Protein AF-A0A936WJZ9-F1 (afdb_monomer)

Secondary structure (DSSP, 8-state):
--SSSSSS-S-------PPPP-----HHHHHTTT--TTT--SGGGGTS-GGGGGGBSS-EEEEEEEEEEEEHHHHHHHHHHHHTHHHHHTGGGS-HHHHHHHHHHHHHHTTT---EEEEEEEEEEEE----GGGEEEEEEEEEEEEEEEEEPPPSSS-EEEEEEEEEEEEEEEEEEEE--BTTBSSEEEEEEEEEEEEEEEEEEEEEEGGGGGG--PPPPEEEEEEEEEEEEEEEEETTEEEEEEEESTT-EEEEEPPBPPBTTBPPBPPEEEEEPPEEEEEEEE--SEESSGGGPEE-TT-EEEEEEE--TT-SSS-SEETTEE-TTGGGGEEEEEEEEETTEEEEEEEETTEEEEEEEEE-SSEEEEEEEEEEE-SSSTTSSEEEEEEEEEEEEE-S--BHHHHHHHHHHSPPPPP--PPPPPPPPPPPPPP---

Radius of gyration: 28.54 Å; Cα contacts (8 Å, |Δi|>4): 1089; chains: 1; bounding box: 65×58×143 Å

Mean predicted aligned error: 10.42 Å

Structure (mmCIF, N/CA/C/O backbone):
data_AF-A0A936WJZ9-F1
#
_entry.id   AF-A0A936WJZ9-F1
#
loop_
_atom_site.group_PDB
_atom_site.id
_atom_site.type_symbol
_atom_site.label_atom_id
_atom_site.label_alt_id
_atom_site.label_comp_id
_atom_site.label_asym_id
_atom_site.label_entity_id
_atom_site.label_seq_id
_atom_site.pdbx_PDB_ins_code
_atom_site.Cartn_x
_atom_site.Cartn_y
_atom_site.Cartn_z
_atom_site.occupancy
_atom_site.B_iso_or_equiv
_atom_site.auth_seq_id
_atom_site.auth_comp_id
_atom_site.auth_asym_id
_atom_site.auth_atom_id
_atom_site.pdbx_PDB_model_num
ATOM 1 N N . MET A 1 1 ? 18.593 11.545 52.748 1.00 40.09 1 MET A N 1
ATOM 2 C CA . MET A 1 1 ? 17.337 12.299 52.512 1.00 40.09 1 MET A CA 1
ATOM 3 C C . MET A 1 1 ? 17.714 13.684 51.994 1.00 40.09 1 MET A C 1
ATOM 5 O O . MET A 1 1 ? 18.572 14.293 52.611 1.00 40.09 1 MET A O 1
ATOM 9 N N . LYS A 1 2 ? 17.143 14.137 50.864 1.00 30.02 2 LYS A N 1
ATOM 10 C CA . LYS A 1 2 ? 17.643 15.189 49.934 1.00 30.02 2 LYS A CA 1
ATOM 11 C C . LYS A 1 2 ? 18.713 14.723 48.931 1.00 30.02 2 LYS A C 1
ATOM 13 O O . LYS A 1 2 ? 19.857 15.145 49.011 1.00 30.02 2 LYS A O 1
ATOM 18 N N . ARG A 1 3 ? 18.322 13.835 48.005 1.00 25.72 3 ARG A N 1
ATOM 19 C CA . ARG A 1 3 ? 18.919 13.625 46.656 1.00 25.72 3 ARG A CA 1
ATOM 20 C C . ARG A 1 3 ? 18.118 12.592 45.831 1.00 25.72 3 ARG A C 1
ATOM 22 O O . ARG A 1 3 ? 18.671 11.834 45.053 1.00 25.72 3 ARG A O 1
ATOM 29 N N . LEU A 1 4 ? 16.800 12.562 46.030 1.00 26.42 4 LEU A N 1
ATOM 30 C CA . LEU A 1 4 ? 15.869 11.675 45.329 1.00 26.42 4 LEU A CA 1
ATOM 31 C C . LEU A 1 4 ? 14.585 12.470 45.041 1.00 26.42 4 LEU A C 1
ATOM 33 O O . LEU A 1 4 ? 13.558 12.228 45.656 1.00 26.42 4 LEU A O 1
ATOM 37 N N . LEU A 1 5 ? 14.691 13.538 44.241 1.00 25.23 5 LEU A N 1
ATOM 38 C CA . LEU A 1 5 ? 13.525 14.328 43.809 1.00 25.23 5 LEU A CA 1
ATOM 39 C C . LEU A 1 5 ? 13.755 15.128 42.505 1.00 25.23 5 LEU A C 1
ATOM 41 O O . LEU A 1 5 ? 13.066 16.107 42.259 1.00 25.23 5 LEU A O 1
ATOM 45 N N . ILE A 1 6 ? 14.724 14.736 41.666 1.00 25.36 6 ILE A N 1
ATOM 46 C CA . ILE A 1 6 ? 14.979 15.360 40.344 1.00 25.36 6 ILE A CA 1
ATOM 47 C C . ILE A 1 6 ? 15.099 14.263 39.269 1.00 25.36 6 ILE A C 1
ATOM 49 O O . ILE A 1 6 ? 16.001 14.254 38.446 1.00 25.36 6 ILE A O 1
ATOM 53 N N . LEU A 1 7 ? 14.210 13.269 39.323 1.00 25.91 7 LEU A N 1
ATOM 54 C CA . LEU A 1 7 ? 14.101 12.209 38.306 1.00 25.91 7 LEU A CA 1
ATOM 55 C C . LEU A 1 7 ? 12.638 11.869 37.966 1.00 25.91 7 LEU A C 1
ATOM 57 O O . LEU A 1 7 ? 12.373 10.891 37.286 1.00 25.91 7 LEU A O 1
ATOM 61 N N . LEU A 1 8 ? 11.694 12.700 38.420 1.00 27.33 8 LEU A N 1
ATOM 62 C CA . LEU A 1 8 ? 10.249 12.534 38.206 1.00 27.33 8 LEU A CA 1
ATOM 63 C C . LEU A 1 8 ? 9.606 13.718 37.464 1.00 27.33 8 LEU A C 1
ATOM 65 O O . LEU A 1 8 ? 8.393 13.786 37.349 1.00 27.33 8 LEU A O 1
ATOM 69 N N . LEU A 1 9 ? 10.421 14.638 36.941 1.00 27.19 9 LEU A N 1
ATOM 70 C CA . LEU A 1 9 ? 9.976 15.788 36.147 1.00 27.19 9 LEU A CA 1
ATOM 71 C C . LEU A 1 9 ? 10.957 16.094 34.997 1.00 27.19 9 LEU A C 1
ATOM 73 O O . LEU A 1 9 ? 11.211 17.246 34.659 1.00 27.19 9 LEU A O 1
ATOM 77 N N . ALA A 1 10 ? 11.537 15.055 34.389 1.00 25.33 10 ALA A N 1
ATOM 78 C CA . ALA A 1 10 ? 11.984 15.176 33.007 1.00 25.33 10 ALA A CA 1
ATOM 79 C C . ALA A 1 10 ? 10.719 15.020 32.173 1.00 25.33 10 ALA A C 1
ATOM 81 O O . ALA A 1 10 ? 10.156 13.929 32.105 1.00 25.33 10 ALA A O 1
ATOM 82 N N . GLY A 1 11 ? 10.214 16.150 31.678 1.00 26.28 11 GLY A N 1
ATOM 83 C CA . GLY A 1 11 ? 9.013 16.193 30.870 1.00 26.28 11 GLY A CA 1
ATOM 84 C C . GLY A 1 11 ? 9.043 15.097 29.817 1.00 26.28 11 GLY A C 1
ATOM 85 O O . GLY A 1 11 ? 10.073 14.856 29.182 1.00 26.28 11 GLY A O 1
ATOM 86 N N . ALA A 1 12 ? 7.887 14.468 29.628 1.00 27.61 12 ALA A N 1
ATOM 87 C CA . ALA A 1 12 ? 7.512 13.982 28.321 1.00 27.61 12 ALA A CA 1
ATOM 88 C C . ALA A 1 12 ? 7.597 15.187 27.373 1.00 27.61 12 ALA A C 1
ATOM 90 O O . ALA A 1 12 ? 6.631 15.911 27.153 1.00 27.61 12 ALA A O 1
ATOM 91 N N . LEU A 1 13 ? 8.804 15.457 26.869 1.00 23.20 13 LEU A N 1
ATOM 92 C CA . LEU A 1 13 ? 8.942 15.991 25.534 1.00 23.20 13 LEU A CA 1
ATOM 93 C C . LEU A 1 13 ? 8.109 15.029 24.693 1.00 23.20 13 LEU A C 1
ATOM 95 O O . LEU A 1 13 ? 8.399 13.828 24.747 1.00 23.20 13 LEU A O 1
ATOM 99 N N . PRO A 1 14 ? 7.059 15.485 23.991 1.00 27.56 14 PRO A N 1
ATOM 100 C CA . PRO A 1 14 ? 6.533 14.668 22.923 1.00 27.56 14 PRO A CA 1
ATOM 101 C C . PRO A 1 14 ? 7.751 14.388 22.048 1.00 27.56 14 PRO A C 1
ATOM 103 O O . PRO A 1 14 ? 8.329 15.305 21.457 1.00 27.56 14 PRO A O 1
ATOM 106 N N . ALA A 1 15 ? 8.222 13.137 22.054 1.00 25.94 15 ALA A N 1
ATOM 107 C CA . ALA A 1 15 ? 8.995 12.647 20.936 1.00 25.94 15 ALA A CA 1
ATOM 108 C C . ALA A 1 15 ? 8.177 13.093 19.731 1.00 25.94 15 ALA A C 1
ATOM 110 O O . ALA A 1 15 ? 6.977 12.822 19.705 1.00 25.94 15 ALA A O 1
ATOM 111 N N . MET A 1 16 ? 8.771 13.915 18.864 1.00 28.91 16 MET A N 1
ATOM 112 C CA . MET A 1 16 ? 8.148 14.366 17.627 1.00 28.91 16 MET A CA 1
ATOM 113 C C . MET A 1 16 ? 7.691 13.098 16.916 1.00 28.91 16 MET A C 1
ATOM 115 O O . MET A 1 16 ? 8.506 12.409 16.306 1.00 28.91 16 MET A O 1
ATOM 119 N N . ALA A 1 17 ? 6.433 12.716 17.132 1.00 43.88 17 ALA A N 1
ATOM 120 C CA . ALA A 1 17 ? 5.886 11.484 16.622 1.00 43.88 17 ALA A CA 1
ATOM 121 C C . ALA A 1 17 ? 5.838 11.713 15.122 1.00 43.88 17 ALA A C 1
ATOM 123 O O . ALA A 1 17 ? 5.118 12.589 14.646 1.00 43.88 17 ALA A O 1
ATOM 124 N N . ALA A 1 18 ? 6.727 11.038 14.395 1.00 56.91 18 ALA A N 1
ATOM 125 C CA . ALA A 1 18 ? 6.763 11.159 12.954 1.00 56.91 18 ALA A CA 1
ATOM 126 C C . ALA A 1 18 ? 5.384 10.774 12.424 1.00 56.91 18 ALA A C 1
ATOM 128 O O . ALA A 1 18 ? 4.835 9.736 12.804 1.00 56.91 18 ALA A O 1
ATOM 129 N N . GLU A 1 19 ? 4.838 11.623 11.565 1.00 71.06 19 GLU A N 1
ATOM 130 C CA . GLU A 1 19 ? 3.477 11.449 11.093 1.00 71.06 19 GLU A CA 1
ATOM 131 C C . GLU A 1 19 ? 3.350 10.154 10.287 1.00 71.06 19 GLU A C 1
ATOM 133 O O . GLU A 1 19 ? 4.267 9.780 9.538 1.00 71.06 19 GLU A O 1
ATOM 138 N N . ILE A 1 20 ? 2.208 9.468 10.424 1.00 75.12 20 ILE A N 1
ATOM 139 C CA . ILE A 1 20 ? 1.964 8.199 9.726 1.00 75.12 20 ILE A CA 1
ATOM 140 C C . ILE A 1 20 ? 2.111 8.446 8.219 1.00 75.12 20 ILE A C 1
ATOM 142 O O . ILE A 1 20 ? 1.455 9.346 7.681 1.00 75.12 20 ILE A O 1
ATOM 146 N N . PRO A 1 21 ? 2.925 7.659 7.495 1.00 77.12 21 PRO A N 1
ATOM 147 C CA . PRO A 1 21 ? 3.122 7.890 6.076 1.00 77.12 21 PRO A CA 1
ATOM 148 C C . PRO A 1 21 ? 1.802 7.876 5.302 1.00 77.12 21 PRO A C 1
ATOM 150 O O . PRO A 1 21 ? 1.025 6.930 5.409 1.00 77.12 21 PRO A O 1
ATOM 153 N N . ALA A 1 22 ? 1.573 8.895 4.475 1.00 75.00 22 ALA A N 1
ATOM 154 C CA . ALA A 1 22 ? 0.447 8.939 3.545 1.00 75.00 22 ALA A CA 1
ATOM 155 C C . ALA A 1 22 ? 0.702 7.957 2.388 1.00 75.00 22 ALA A C 1
ATOM 157 O O . ALA A 1 22 ? 1.275 8.308 1.352 1.00 75.00 22 ALA A O 1
ATOM 158 N N . SER A 1 23 ? 0.371 6.684 2.606 1.00 82.56 23 SER A N 1
ATOM 159 C CA . SER A 1 23 ? 0.692 5.587 1.695 1.00 82.56 23 SER A CA 1
ATOM 160 C C . SER A 1 23 ? -0.448 4.582 1.622 1.00 82.56 23 SER A C 1
ATOM 162 O O . SER A 1 23 ? -0.800 3.949 2.613 1.00 82.56 23 SER A O 1
ATOM 164 N N . ILE A 1 24 ? -0.975 4.381 0.415 1.00 86.56 24 ILE A N 1
ATOM 165 C CA . ILE A 1 24 ? -1.987 3.358 0.159 1.00 86.56 24 ILE A CA 1
ATOM 166 C C . ILE A 1 24 ? -1.271 2.084 -0.277 1.00 86.56 24 ILE A C 1
ATOM 168 O O . ILE A 1 24 ? -0.775 1.972 -1.401 1.00 86.56 24 ILE A O 1
ATOM 172 N N . ARG A 1 25 ? -1.221 1.103 0.626 1.00 90.25 25 ARG A N 1
ATOM 173 C CA . ARG A 1 25 ?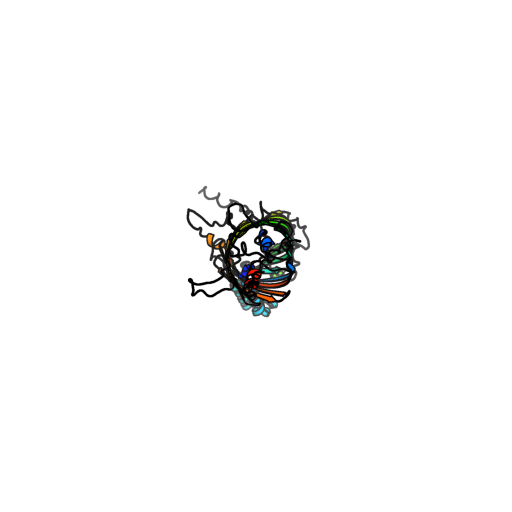 -0.643 -0.218 0.347 1.00 90.25 25 ARG A CA 1
ATOM 174 C C . ARG A 1 25 ? -1.595 -1.012 -0.550 1.00 90.25 25 ARG A C 1
ATOM 176 O O . ARG A 1 25 ? -2.732 -1.315 -0.175 1.00 90.25 25 ARG A O 1
ATOM 183 N N . GLY A 1 26 ? -1.156 -1.341 -1.762 1.00 91.75 26 GLY A N 1
ATOM 184 C CA . GLY A 1 26 ? -1.955 -2.139 -2.690 1.00 91.75 26 GLY A CA 1
ATOM 185 C C . GLY A 1 26 ? -2.078 -3.593 -2.245 1.00 91.75 26 GLY A C 1
ATOM 186 O O . GLY A 1 26 ? -1.135 -4.180 -1.720 1.00 91.75 26 GLY A O 1
ATOM 187 N N . THR A 1 27 ? -3.221 -4.220 -2.524 1.00 95.38 27 THR A N 1
ATOM 188 C CA . THR A 1 27 ? -3.496 -5.618 -2.142 1.00 95.38 27 THR A CA 1
ATOM 189 C C . THR A 1 27 ? -2.476 -6.595 -2.731 1.00 95.38 27 THR A C 1
ATOM 191 O O . THR A 1 27 ? -2.044 -7.532 -2.065 1.00 95.38 27 THR A O 1
ATOM 194 N N . ARG A 1 28 ? -2.006 -6.335 -3.958 1.00 95.38 28 ARG A N 1
ATOM 195 C CA . ARG A 1 28 ? -0.907 -7.086 -4.580 1.00 95.38 28 ARG A CA 1
ATOM 196 C C . ARG A 1 28 ? 0.383 -7.034 -3.759 1.00 95.38 28 ARG A C 1
ATOM 198 O O . ARG A 1 28 ? 1.018 -8.072 -3.602 1.00 95.38 28 ARG A O 1
ATOM 205 N N . ALA A 1 29 ? 0.752 -5.854 -3.259 1.00 95.81 29 ALA A N 1
ATOM 206 C CA . ALA A 1 29 ? 1.955 -5.662 -2.457 1.00 95.81 29 ALA A CA 1
ATOM 207 C C . ALA A 1 29 ? 1.864 -6.451 -1.151 1.00 95.81 29 ALA A C 1
ATOM 209 O O . ALA A 1 29 ? 2.749 -7.249 -0.850 1.00 95.81 29 ALA A O 1
ATOM 210 N N . LEU A 1 30 ? 0.739 -6.318 -0.445 1.00 96.44 30 LEU A N 1
ATOM 211 C CA . LEU A 1 30 ? 0.489 -7.022 0.815 1.00 96.44 30 LEU A CA 1
ATOM 212 C C . LEU A 1 30 ? 0.533 -8.545 0.652 1.00 96.44 30 LEU A C 1
ATOM 214 O O . LEU A 1 30 ? 1.113 -9.232 1.485 1.00 96.44 30 LEU A O 1
ATOM 218 N N . GLY A 1 31 ? -0.008 -9.080 -0.448 1.00 96.69 31 GLY A N 1
ATOM 219 C CA . GLY A 1 31 ? 0.078 -10.513 -0.751 1.00 96.69 31 GLY A CA 1
ATOM 220 C C . GLY A 1 31 ? 1.497 -11.011 -1.074 1.00 96.69 31 GLY A C 1
ATOM 221 O O . GLY A 1 31 ? 1.729 -12.218 -1.059 1.00 96.69 31 GLY A O 1
ATOM 222 N N . MET A 1 32 ? 2.434 -10.105 -1.376 1.00 96.25 32 MET A N 1
ATOM 223 C CA . MET A 1 32 ? 3.855 -10.374 -1.639 1.00 96.25 32 MET A CA 1
ATOM 224 C C . MET A 1 32 ? 4.759 -9.946 -0.471 1.00 96.25 32 MET A C 1
ATOM 226 O O . MET A 1 32 ? 5.908 -9.569 -0.692 1.00 96.25 32 MET A O 1
ATOM 230 N N . GLY A 1 33 ? 4.257 -9.938 0.763 1.00 95.19 33 GLY A N 1
ATOM 231 C CA . GLY A 1 33 ? 5.059 -9.550 1.926 1.00 95.19 33 GLY A CA 1
ATOM 232 C C . GLY A 1 33 ? 5.487 -8.084 1.930 1.00 95.19 33 GLY A C 1
ATOM 233 O O . GLY A 1 33 ? 6.432 -7.732 2.624 1.00 95.19 33 GLY A O 1
ATOM 234 N N . ASP A 1 34 ? 4.813 -7.239 1.147 1.00 95.31 34 ASP A N 1
ATOM 235 C CA . ASP A 1 34 ? 5.148 -5.834 0.910 1.00 95.31 34 ASP A CA 1
ATOM 236 C C . ASP A 1 34 ? 6.465 -5.586 0.144 1.00 95.31 34 ASP A C 1
ATOM 238 O O . ASP A 1 34 ? 6.947 -4.454 0.080 1.00 95.31 34 ASP A O 1
ATOM 242 N N . ALA A 1 35 ? 7.022 -6.632 -0.484 1.00 96.56 35 ALA A N 1
ATOM 243 C CA . ALA A 1 35 ? 8.254 -6.585 -1.274 1.00 96.56 35 ALA A CA 1
ATOM 244 C C . ALA A 1 35 ? 7.985 -6.151 -2.727 1.00 96.56 35 ALA A C 1
ATOM 246 O O . ALA A 1 35 ? 7.937 -6.974 -3.649 1.00 96.56 35 ALA A O 1
ATOM 247 N N . LEU A 1 36 ? 7.753 -4.853 -2.936 1.00 96.00 36 LEU A N 1
ATOM 248 C CA . LEU A 1 36 ? 7.368 -4.303 -4.240 1.00 96.00 36 LEU A CA 1
ATOM 249 C C . LEU A 1 36 ? 8.320 -3.233 -4.799 1.00 96.00 36 LEU A C 1
ATOM 251 O O . LEU A 1 36 ? 8.128 -2.795 -5.933 1.00 96.00 36 LEU A O 1
ATOM 255 N N . THR A 1 37 ? 9.368 -2.840 -4.078 1.00 96.69 37 THR A N 1
ATOM 256 C CA . THR A 1 37 ? 10.293 -1.751 -4.454 1.00 96.69 37 THR A CA 1
ATOM 257 C C . THR A 1 37 ? 10.937 -1.990 -5.823 1.00 96.69 37 THR A C 1
ATOM 259 O O . THR A 1 37 ? 11.047 -1.063 -6.625 1.00 96.69 37 THR A O 1
ATOM 262 N N . ALA A 1 38 ? 11.312 -3.233 -6.141 1.00 97.06 38 ALA A N 1
ATOM 263 C CA . ALA A 1 38 ? 11.872 -3.612 -7.448 1.00 97.06 38 ALA A CA 1
ATOM 264 C C . ALA A 1 38 ? 10.851 -4.205 -8.443 1.00 97.06 38 ALA A C 1
ATOM 266 O O . ALA A 1 38 ? 11.213 -4.540 -9.576 1.00 97.06 38 ALA A O 1
ATOM 267 N N . VAL A 1 39 ? 9.587 -4.351 -8.031 1.00 95.62 39 VAL A N 1
ATOM 268 C CA . VAL A 1 39 ? 8.522 -5.011 -8.811 1.00 95.62 39 VAL A CA 1
ATOM 269 C C . VAL A 1 39 ? 7.479 -4.023 -9.326 1.00 95.62 39 VAL A C 1
ATOM 271 O O . VAL A 1 39 ? 6.909 -4.271 -10.383 1.00 95.62 39 VAL A O 1
ATOM 274 N N . ALA A 1 40 ? 7.234 -2.920 -8.612 1.00 93.88 40 ALA A N 1
ATOM 275 C CA . ALA A 1 40 ? 6.141 -1.989 -8.875 1.00 93.88 40 ALA A CA 1
ATOM 276 C C . ALA A 1 40 ? 6.048 -1.600 -10.363 1.00 93.88 40 ALA A C 1
ATOM 278 O O . ALA A 1 40 ? 6.951 -0.978 -10.919 1.00 93.88 40 ALA A O 1
ATOM 279 N N . ASP A 1 41 ? 4.949 -1.988 -11.008 1.00 93.06 41 ASP A N 1
ATOM 280 C CA . ASP A 1 41 ? 4.689 -1.794 -12.444 1.00 93.06 41 ASP A CA 1
ATOM 281 C C . ASP A 1 41 ? 3.210 -1.424 -12.732 1.00 93.06 41 ASP A C 1
ATOM 283 O O . ASP A 1 41 ? 2.759 -1.373 -13.885 1.00 93.06 41 ASP A O 1
ATOM 287 N N . ASP A 1 42 ? 2.451 -1.135 -11.674 1.00 93.19 42 ASP A N 1
ATOM 288 C CA . ASP A 1 42 ? 1.043 -0.733 -11.646 1.00 93.19 42 ASP A CA 1
ATOM 289 C C . ASP A 1 42 ? 0.862 0.520 -10.765 1.00 93.19 42 ASP A C 1
ATOM 291 O O . ASP A 1 42 ? 1.830 1.212 -10.477 1.00 93.19 42 ASP A O 1
ATOM 295 N N . GLN A 1 43 ? -0.358 0.851 -10.328 1.00 93.50 43 GLN A N 1
ATOM 296 C CA . GLN A 1 43 ? -0.612 2.048 -9.508 1.00 93.50 43 GLN A CA 1
ATOM 297 C C . GLN A 1 43 ? 0.227 2.124 -8.216 1.00 93.50 43 GLN A C 1
ATOM 299 O O . GLN A 1 43 ? 0.402 3.207 -7.665 1.00 93.50 43 GLN A O 1
ATOM 304 N N . ASN A 1 44 ? 0.795 1.009 -7.743 1.00 95.25 44 ASN A N 1
ATOM 305 C CA . ASN A 1 44 ? 1.672 1.008 -6.575 1.00 95.25 44 ASN A CA 1
ATOM 306 C C . ASN A 1 44 ? 2.980 1.784 -6.808 1.00 95.25 44 ASN A C 1
ATOM 308 O O . ASN A 1 44 ? 3.668 2.110 -5.843 1.00 95.25 44 ASN A O 1
ATOM 312 N N . ILE A 1 45 ? 3.330 2.143 -8.050 1.00 96.31 45 ILE A N 1
ATOM 313 C CA . ILE A 1 45 ? 4.519 2.965 -8.325 1.00 96.31 45 ILE A CA 1
ATOM 314 C C . ILE A 1 45 ? 4.539 4.283 -7.533 1.00 96.31 45 ILE A C 1
ATOM 316 O O . ILE A 1 45 ? 5.614 4.725 -7.143 1.00 96.31 45 ILE A O 1
ATOM 320 N N . PHE A 1 46 ? 3.375 4.879 -7.247 1.00 96.69 46 PHE A N 1
ATOM 321 C CA . PHE A 1 46 ? 3.276 6.166 -6.552 1.00 96.69 46 PHE A CA 1
ATOM 322 C C . PHE A 1 46 ? 3.625 6.052 -5.064 1.00 96.69 46 PHE A C 1
ATOM 324 O O . PHE A 1 46 ? 3.919 7.058 -4.428 1.00 96.69 46 PHE A O 1
ATOM 331 N N . PHE A 1 47 ? 3.593 4.836 -4.511 1.00 95.56 47 PHE A N 1
ATOM 332 C CA . PHE A 1 47 ? 3.784 4.577 -3.083 1.00 95.56 47 PHE A CA 1
ATOM 333 C C . PHE A 1 47 ? 4.987 3.676 -2.777 1.00 95.56 47 PHE A C 1
ATOM 335 O O . PHE A 1 47 ? 5.425 3.638 -1.628 1.00 95.56 47 PHE A O 1
ATOM 342 N N . TYR A 1 48 ? 5.521 2.967 -3.778 1.00 96.25 48 TYR A N 1
ATOM 343 C CA . TYR A 1 48 ? 6.657 2.053 -3.616 1.00 96.25 48 TYR A CA 1
ATOM 344 C C . TYR A 1 48 ? 7.884 2.490 -4.402 1.00 96.25 48 TYR A C 1
ATOM 346 O O . TYR A 1 48 ? 8.958 2.550 -3.821 1.00 96.25 48 TYR A O 1
ATOM 354 N N . ASN A 1 49 ? 7.754 2.760 -5.707 1.00 97.56 49 ASN A N 1
ATOM 355 C CA . ASN A 1 49 ? 8.886 3.167 -6.539 1.00 97.56 49 ASN A CA 1
ATOM 356 C C . ASN A 1 49 ? 8.444 3.966 -7.785 1.00 97.56 49 ASN A C 1
ATOM 358 O O . ASN A 1 49 ? 7.986 3.362 -8.763 1.00 97.56 49 ASN A O 1
ATOM 362 N N . PRO A 1 50 ? 8.674 5.292 -7.807 1.00 97.62 50 PRO A N 1
ATOM 363 C CA . PRO A 1 50 ? 8.414 6.173 -8.953 1.00 97.62 50 PRO A CA 1
ATOM 364 C C . PRO A 1 50 ? 9.013 5.685 -10.288 1.00 97.62 50 PRO A C 1
ATOM 366 O O . PRO A 1 50 ? 8.392 5.790 -11.356 1.00 97.62 50 PRO A O 1
ATOM 369 N N . ALA A 1 51 ? 10.211 5.085 -10.246 1.00 97.62 51 ALA A N 1
ATOM 370 C CA . ALA A 1 51 ? 10.890 4.560 -11.432 1.00 97.62 51 ALA A CA 1
ATOM 371 C C . ALA A 1 51 ? 10.213 3.308 -12.006 1.00 97.62 51 ALA A C 1
ATOM 373 O O . ALA A 1 51 ? 10.448 2.971 -13.163 1.00 97.62 51 ALA A O 1
ATOM 374 N N . GLY A 1 52 ? 9.326 2.649 -11.257 1.00 95.81 52 GLY A N 1
ATOM 375 C CA . GLY A 1 52 ? 8.617 1.445 -11.691 1.00 95.81 52 GLY A CA 1
ATOM 376 C C . GLY A 1 52 ? 7.819 1.599 -12.990 1.00 95.81 52 GLY A C 1
ATOM 377 O O . GLY A 1 52 ? 7.660 0.637 -13.741 1.00 95.81 52 GLY A O 1
ATOM 378 N N . THR A 1 53 ? 7.411 2.824 -13.334 1.00 94.88 53 THR A N 1
ATOM 379 C CA . THR A 1 53 ? 6.705 3.121 -14.597 1.00 94.88 53 THR A CA 1
ATOM 380 C C . THR A 1 53 ? 7.492 2.704 -15.835 1.00 94.88 53 THR A C 1
ATOM 382 O O . THR A 1 53 ? 6.881 2.313 -16.829 1.00 94.88 53 THR A O 1
ATOM 385 N N . VAL A 1 54 ? 8.832 2.735 -15.793 1.00 94.81 54 VAL A N 1
ATOM 386 C CA . VAL A 1 54 ? 9.659 2.386 -16.963 1.00 94.81 54 VAL A CA 1
ATOM 387 C C . VAL A 1 54 ? 9.569 0.911 -17.353 1.00 94.81 54 VAL A C 1
ATOM 389 O O . VAL A 1 54 ? 9.995 0.535 -18.442 1.00 94.81 54 VAL A O 1
ATOM 392 N N . GLN A 1 55 ? 9.028 0.072 -16.466 1.00 93.25 55 GLN A N 1
ATOM 393 C CA . GLN A 1 55 ? 8.798 -1.353 -16.709 1.00 93.25 55 GLN A CA 1
ATOM 394 C C . GLN A 1 55 ? 7.541 -1.612 -17.553 1.00 93.25 55 GLN A C 1
ATOM 396 O O . GLN A 1 55 ? 7.240 -2.758 -17.914 1.00 93.25 55 GLN A O 1
ATOM 401 N N . ARG A 1 56 ? 6.760 -0.563 -17.834 1.00 91.88 56 ARG A N 1
ATOM 402 C CA . ARG A 1 56 ? 5.544 -0.644 -18.638 1.00 91.88 56 ARG A CA 1
ATOM 403 C C . ARG A 1 56 ? 5.866 -0.505 -20.116 1.00 91.88 56 ARG A C 1
ATOM 405 O O . ARG A 1 56 ? 6.568 0.412 -20.525 1.00 91.88 56 ARG A O 1
ATOM 412 N N . THR A 1 57 ? 5.271 -1.364 -20.935 1.00 91.69 57 THR A N 1
ATOM 413 C CA . THR A 1 57 ? 5.432 -1.314 -22.397 1.00 91.69 57 THR A CA 1
ATOM 414 C C . THR A 1 57 ? 4.273 -0.596 -23.087 1.00 91.69 57 THR A C 1
ATOM 416 O O . THR A 1 57 ? 4.367 -0.231 -24.254 1.00 91.69 57 THR A O 1
ATOM 419 N N . GLY A 1 58 ? 3.196 -0.309 -22.351 1.00 91.94 58 GLY A N 1
ATOM 420 C CA . GLY A 1 58 ? 2.102 0.549 -22.797 1.00 91.94 58 GLY A CA 1
ATOM 421 C C . GLY A 1 58 ? 1.300 1.127 -21.637 1.00 91.94 58 GLY A C 1
ATOM 422 O O . GLY A 1 58 ? 1.589 0.877 -20.459 1.00 91.94 58 GLY A O 1
ATOM 423 N N . SER A 1 59 ? 0.280 1.911 -21.977 1.00 93.94 59 SER A N 1
ATOM 424 C CA . SER A 1 59 ? -0.502 2.647 -20.987 1.00 93.94 59 SER A CA 1
ATOM 425 C C . SER A 1 59 ? -1.343 1.736 -20.087 1.00 93.94 59 SER A C 1
ATOM 427 O O . SER A 1 59 ? -1.743 0.641 -20.493 1.00 93.94 59 SER A O 1
ATOM 429 N N . LEU A 1 60 ? -1.601 2.197 -18.864 1.00 94.50 60 LEU A N 1
ATOM 430 C CA . LEU A 1 60 ? -2.576 1.644 -17.926 1.00 94.50 60 LEU A CA 1
ATOM 431 C C . LEU A 1 60 ? -3.379 2.789 -17.331 1.00 94.50 60 LEU A C 1
ATOM 433 O O . LEU A 1 60 ? -2.818 3.665 -16.687 1.00 94.50 60 LEU A O 1
ATOM 437 N N . MET A 1 61 ? -4.685 2.752 -17.521 1.00 95.12 61 MET A N 1
ATOM 438 C CA . MET A 1 61 ? -5.642 3.617 -16.859 1.00 95.12 61 MET A CA 1
ATOM 439 C C . MET A 1 61 ? -6.425 2.778 -15.862 1.00 95.12 61 MET A C 1
ATOM 441 O O . MET A 1 61 ? -7.120 1.855 -16.272 1.00 95.12 61 MET A O 1
ATOM 445 N N . THR A 1 62 ? -6.341 3.093 -14.580 1.00 95.19 62 THR A N 1
ATOM 446 C CA . THR A 1 62 ? -7.264 2.587 -13.565 1.00 95.19 62 THR A CA 1
ATOM 447 C C . THR A 1 62 ? -8.361 3.624 -13.379 1.00 95.19 62 THR A C 1
ATOM 449 O O . THR A 1 62 ? -8.080 4.754 -12.988 1.00 95.19 62 THR A O 1
ATOM 452 N N . VAL A 1 63 ? -9.604 3.261 -13.693 1.00 95.12 63 VAL A N 1
ATOM 453 C CA . VAL A 1 63 ? -10.759 4.172 -13.590 1.00 95.12 63 VAL A CA 1
ATOM 454 C C . VAL A 1 63 ? -11.450 4.095 -12.235 1.00 95.12 63 VAL A C 1
ATOM 456 O O . VAL A 1 63 ? -12.204 4.996 -11.892 1.00 95.12 63 VAL A O 1
ATOM 459 N N . ALA A 1 64 ? -11.228 3.008 -11.498 1.00 95.19 64 ALA A N 1
ATOM 460 C CA . ALA A 1 64 ? -11.686 2.836 -10.131 1.00 95.19 64 ALA A CA 1
ATOM 461 C C . ALA A 1 64 ? -10.937 1.662 -9.499 1.00 95.19 64 ALA A C 1
ATOM 463 O O . ALA A 1 64 ? -10.977 0.553 -10.027 1.00 95.19 64 ALA A O 1
ATOM 464 N N . ASP A 1 65 ? -10.296 1.892 -8.363 1.00 95.06 65 ASP A N 1
ATOM 465 C CA . ASP A 1 65 ? -9.796 0.846 -7.477 1.00 95.06 65 ASP A CA 1
ATOM 466 C C . ASP A 1 65 ? -10.350 1.081 -6.077 1.00 95.06 65 ASP A C 1
ATOM 468 O O . ASP A 1 65 ? -10.090 2.107 -5.444 1.00 95.06 65 ASP A O 1
ATOM 472 N N . ILE A 1 66 ? -11.184 0.145 -5.644 1.00 95.12 66 ILE A N 1
ATOM 473 C CA . ILE A 1 66 ? -11.879 0.183 -4.365 1.00 95.12 66 ILE A CA 1
ATOM 474 C C . ILE A 1 66 ? -11.346 -0.974 -3.547 1.00 95.12 66 ILE A C 1
ATOM 476 O O . ILE A 1 66 ? -11.255 -2.103 -4.031 1.00 95.12 66 ILE A O 1
ATOM 480 N N . SER A 1 67 ? -11.021 -0.703 -2.295 1.00 95.44 67 SER A N 1
ATOM 481 C CA . SER A 1 67 ? -10.468 -1.700 -1.398 1.00 95.44 67 SER A CA 1
ATOM 482 C C . SER A 1 67 ? -11.027 -1.545 -0.002 1.00 95.44 67 SER A C 1
ATOM 484 O O . SER A 1 67 ? -11.383 -0.444 0.408 1.00 95.44 67 SER A O 1
ATOM 486 N N . ALA A 1 68 ? -11.069 -2.647 0.730 1.00 96.06 68 ALA A N 1
ATOM 487 C CA . ALA A 1 68 ? -11.406 -2.676 2.140 1.00 96.06 68 ALA A CA 1
ATOM 488 C C . ALA A 1 68 ? -10.386 -3.548 2.870 1.00 96.06 68 ALA A C 1
ATOM 490 O O . ALA A 1 68 ? -9.991 -4.601 2.370 1.00 96.06 68 ALA A O 1
ATOM 491 N N . THR A 1 69 ? -9.967 -3.094 4.041 1.00 95.31 69 THR A N 1
ATOM 492 C CA . THR A 1 69 ? -9.090 -3.781 4.977 1.00 95.31 69 THR A CA 1
ATOM 493 C C . THR A 1 69 ? -9.804 -3.880 6.313 1.00 95.31 69 THR A C 1
ATOM 495 O O . THR A 1 69 ? -10.331 -2.885 6.807 1.00 95.31 69 THR A O 1
ATOM 498 N N . VAL A 1 70 ? -9.768 -5.059 6.917 1.00 95.38 70 VAL A N 1
ATOM 499 C CA . VAL A 1 70 ? -10.241 -5.296 8.283 1.00 95.38 70 VAL A CA 1
ATOM 500 C C . VAL A 1 70 ? -9.204 -6.133 9.020 1.00 95.38 70 VAL A C 1
ATOM 502 O O . VAL A 1 70 ? -8.701 -7.120 8.472 1.00 95.38 70 VAL A O 1
ATOM 505 N N . SER A 1 71 ? -8.843 -5.730 10.237 1.00 95.31 71 SER A N 1
ATOM 506 C CA . SER A 1 71 ? -7.974 -6.549 11.081 1.00 95.31 71 SER A CA 1
ATOM 507 C C . SER A 1 71 ? -8.728 -7.739 11.658 1.00 95.31 71 SER A C 1
ATOM 509 O O . SER A 1 71 ? -9.958 -7.739 11.739 1.00 95.31 71 SER A O 1
ATOM 511 N N . LYS A 1 72 ? -7.988 -8.761 12.087 1.00 95.06 72 LYS A N 1
ATOM 512 C CA . LYS A 1 72 ? -8.557 -9.865 12.858 1.00 95.06 72 LYS A CA 1
ATOM 513 C C . LYS A 1 72 ? -9.241 -9.347 14.122 1.00 95.06 72 LYS A C 1
ATOM 515 O O . LYS A 1 72 ? -10.378 -9.717 14.364 1.00 95.06 72 LYS A O 1
ATOM 520 N N . ASP A 1 73 ? -8.596 -8.439 14.845 1.00 92.38 73 ASP A N 1
ATOM 521 C CA . 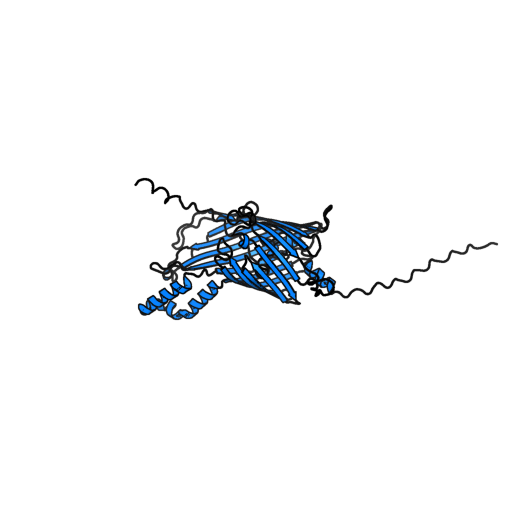ASP A 1 73 ? -9.148 -7.809 16.045 1.00 92.38 73 ASP A CA 1
ATOM 522 C C . ASP A 1 73 ? -10.472 -7.086 15.766 1.00 92.38 73 ASP A C 1
ATOM 524 O O . ASP A 1 73 ? -11.368 -7.088 16.601 1.00 92.38 73 ASP A O 1
ATOM 528 N N . PHE A 1 74 ? -10.636 -6.505 14.571 1.00 91.75 74 PHE A N 1
ATOM 529 C CA . PHE A 1 74 ? -11.905 -5.907 14.155 1.00 91.75 74 PHE A CA 1
ATOM 530 C C . PHE A 1 74 ? -12.993 -6.955 13.922 1.00 91.75 74 PHE A C 1
ATOM 532 O O . PHE A 1 74 ? -14.143 -6.745 14.299 1.00 91.75 74 PHE A O 1
ATOM 539 N N . ILE A 1 75 ? -12.640 -8.094 13.328 1.00 92.88 75 ILE A N 1
ATOM 540 C CA . ILE A 1 75 ? -13.566 -9.220 13.158 1.00 92.88 75 ILE A CA 1
ATOM 541 C C . ILE A 1 75 ? -13.941 -9.811 14.523 1.00 92.88 75 ILE A C 1
ATOM 543 O O . ILE A 1 75 ? -15.115 -10.095 14.752 1.00 92.88 75 ILE A O 1
ATOM 547 N N . ASP A 1 76 ? -12.975 -9.960 15.430 1.00 92.62 76 ASP A N 1
ATOM 548 C CA . ASP A 1 76 ? -13.190 -10.485 16.780 1.00 92.62 76 ASP A CA 1
ATOM 549 C C . ASP A 1 76 ? -14.085 -9.527 17.598 1.00 92.62 76 ASP A C 1
ATOM 551 O O . ASP A 1 76 ? -15.051 -9.977 18.214 1.00 92.62 76 ASP A O 1
ATOM 555 N N . LEU A 1 77 ? -13.868 -8.207 17.499 1.00 89.12 77 LEU A N 1
ATOM 556 C CA . LEU A 1 77 ? -14.765 -7.186 18.060 1.00 89.12 77 LEU A CA 1
ATOM 557 C C . LEU A 1 77 ? -16.184 -7.285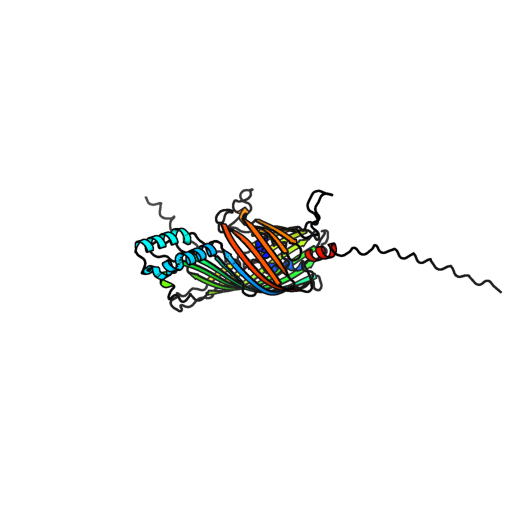 17.478 1.00 89.12 77 LEU A C 1
ATOM 559 O O . LEU A 1 77 ? -17.161 -7.306 18.223 1.00 89.12 77 LEU A O 1
ATOM 563 N N . ALA A 1 78 ? -16.322 -7.341 16.150 1.00 89.88 78 ALA A N 1
ATOM 564 C CA . ALA A 1 78 ? -17.632 -7.414 15.503 1.00 89.88 78 ALA A CA 1
ATOM 565 C C . ALA A 1 78 ? -18.390 -8.697 15.883 1.00 89.88 78 ALA A C 1
ATOM 567 O O . ALA A 1 78 ? -19.601 -8.660 16.095 1.00 89.88 78 ALA A O 1
ATOM 568 N N . THR A 1 79 ? -17.667 -9.813 16.007 1.00 92.50 79 THR A N 1
ATOM 569 C CA . THR A 1 79 ? -18.215 -11.101 16.453 1.00 92.50 79 THR A CA 1
ATOM 570 C C . THR A 1 79 ? -18.692 -11.003 17.897 1.00 92.50 79 THR A C 1
ATOM 572 O O . THR A 1 79 ? -19.825 -11.370 18.184 1.00 92.50 79 THR A O 1
ATOM 575 N N . PHE A 1 80 ? -17.891 -10.414 18.790 1.00 88.31 80 PHE A N 1
ATOM 576 C CA . PHE A 1 80 ? -18.295 -10.181 20.174 1.00 88.31 80 PHE A CA 1
ATOM 577 C C . PHE A 1 80 ? -19.553 -9.313 20.278 1.00 88.31 80 PHE A C 1
ATOM 579 O O . PHE A 1 80 ? -20.473 -9.656 21.017 1.00 88.31 80 PHE A O 1
ATOM 586 N N . ILE A 1 81 ? -19.619 -8.200 19.542 1.00 86.62 81 ILE A N 1
ATOM 587 C CA . ILE A 1 81 ? -20.800 -7.325 19.558 1.00 86.62 81 ILE A CA 1
ATOM 588 C C . ILE A 1 81 ? -22.037 -8.087 19.072 1.00 86.62 81 ILE A C 1
ATOM 590 O O . ILE A 1 81 ? -23.085 -7.983 19.702 1.00 86.62 81 ILE A O 1
ATOM 594 N N . GLY A 1 82 ? -21.916 -8.869 17.994 1.00 87.75 82 GLY A N 1
ATOM 595 C CA . GLY A 1 82 ? -23.019 -9.681 17.474 1.00 87.75 82 GLY A CA 1
ATOM 596 C C . GLY A 1 82 ? -23.485 -10.760 18.455 1.00 87.75 82 GLY A C 1
ATOM 597 O O . GLY A 1 82 ? -24.680 -10.892 18.703 1.00 87.75 82 GLY A O 1
ATOM 598 N N . ASP A 1 83 ? -22.551 -11.483 19.074 1.00 90.56 83 ASP A N 1
ATOM 599 C CA . ASP A 1 83 ? -22.855 -12.570 20.013 1.00 90.56 83 ASP A CA 1
ATOM 600 C C . ASP A 1 83 ? -23.451 -12.075 21.345 1.00 90.56 83 ASP A C 1
ATOM 602 O O . ASP A 1 83 ? -24.071 -12.852 22.072 1.00 90.56 83 ASP A O 1
ATOM 606 N N . ASN A 1 84 ? -23.259 -10.796 21.687 1.00 84.31 84 ASN A N 1
ATOM 607 C CA . ASN A 1 84 ? -23.735 -10.192 22.937 1.00 84.31 84 ASN A CA 1
ATOM 608 C C . ASN A 1 84 ? -24.718 -9.026 22.701 1.00 84.31 84 ASN A C 1
ATOM 610 O O . ASN A 1 84 ? -24.945 -8.233 23.616 1.00 84.31 84 ASN A O 1
ATOM 614 N N . GLU A 1 85 ? -25.302 -8.906 21.503 1.00 83.56 85 GLU A N 1
ATOM 615 C CA . GLU A 1 85 ? -26.108 -7.749 21.080 1.00 83.56 85 GLU A CA 1
ATOM 616 C C . GLU A 1 85 ? -27.249 -7.426 22.059 1.00 83.56 85 GLU A C 1
ATOM 618 O O . GLU A 1 85 ? -27.405 -6.277 22.478 1.00 83.56 85 GLU A O 1
ATOM 623 N N . ASP A 1 86 ? -28.015 -8.441 22.466 1.00 82.75 86 ASP A N 1
ATOM 624 C CA . ASP A 1 86 ? -29.155 -8.273 23.371 1.00 82.75 86 ASP A CA 1
ATOM 625 C C . ASP A 1 86 ? -28.725 -7.785 24.760 1.00 82.75 86 ASP A C 1
ATOM 627 O O . ASP A 1 86 ? -29.359 -6.893 25.326 1.00 82.75 86 ASP A O 1
ATOM 631 N N . SER A 1 87 ? -27.632 -8.335 25.296 1.00 79.88 87 SER A N 1
ATOM 632 C CA . SER A 1 87 ? -27.086 -7.954 26.604 1.00 79.88 87 SER A CA 1
ATOM 633 C C . SER A 1 87 ? -26.494 -6.546 26.587 1.00 79.88 87 SER A C 1
ATOM 635 O O . SER A 1 87 ? -26.627 -5.815 27.566 1.00 79.88 87 SER A O 1
ATOM 637 N N . LEU A 1 88 ? -25.870 -6.146 25.474 1.00 78.56 88 LEU A N 1
ATOM 638 C CA . LEU A 1 88 ? -25.321 -4.800 25.294 1.00 78.56 88 LEU A CA 1
ATOM 639 C C . LEU A 1 88 ? -26.434 -3.751 25.185 1.00 78.56 88 LEU A C 1
ATOM 641 O O . LEU A 1 88 ? -26.357 -2.711 25.833 1.00 78.56 88 LEU A O 1
ATOM 645 N N . LYS A 1 89 ? -27.495 -4.030 24.416 1.00 77.12 89 LYS A N 1
ATOM 646 C CA . LYS A 1 89 ? -28.633 -3.107 24.246 1.00 77.12 89 LYS A CA 1
ATOM 647 C C . LYS A 1 89 ? -29.470 -2.936 25.508 1.00 77.12 89 LYS A C 1
ATOM 649 O O . LYS A 1 89 ? -30.041 -1.873 25.723 1.00 77.12 89 LYS A O 1
ATOM 654 N N . ASN A 1 90 ? -29.570 -3.984 26.319 1.00 79.62 90 ASN A N 1
ATOM 655 C CA . ASN A 1 90 ? -30.438 -4.019 27.491 1.00 79.62 90 ASN A CA 1
ATOM 656 C C . ASN A 1 90 ? -29.655 -3.928 28.807 1.00 79.62 90 ASN A C 1
ATOM 658 O O . ASN A 1 90 ? -30.177 -4.339 29.845 1.00 79.62 90 ASN A O 1
ATOM 662 N N . PHE A 1 91 ? -28.429 -3.392 28.774 1.00 76.06 91 PHE A N 1
ATOM 663 C CA . PHE A 1 91 ? -27.505 -3.384 29.910 1.00 76.06 91 PHE A CA 1
ATOM 664 C C . PHE A 1 91 ? -28.148 -2.877 31.207 1.00 76.06 91 PHE A C 1
ATOM 666 O O . PHE A 1 91 ? -28.057 -3.538 32.240 1.00 76.06 91 PHE A O 1
ATOM 673 N N . ASP A 1 92 ? -28.892 -1.772 31.142 1.00 77.69 92 ASP A N 1
ATOM 674 C CA . ASP A 1 92 ? -29.548 -1.153 32.304 1.00 77.69 92 ASP A CA 1
ATOM 675 C C . ASP A 1 92 ? -30.689 -1.990 32.902 1.00 77.69 92 ASP A C 1
ATOM 677 O O . ASP A 1 92 ? -31.120 -1.754 34.031 1.00 77.69 92 ASP A O 1
ATOM 681 N N . THR A 1 93 ? -31.192 -2.968 32.150 1.00 83.12 93 THR A N 1
ATOM 682 C CA . THR A 1 93 ? -32.281 -3.860 32.577 1.00 83.12 93 THR A CA 1
ATOM 683 C C . THR A 1 93 ? -31.787 -5.216 33.080 1.00 83.12 93 THR A C 1
ATOM 685 O O . THR A 1 93 ? -32.576 -5.980 33.639 1.00 83.12 93 THR A O 1
ATOM 688 N N . LEU A 1 94 ? -30.495 -5.514 32.901 1.00 81.69 94 LEU A N 1
ATOM 689 C CA . LEU A 1 94 ? -29.862 -6.732 33.400 1.00 81.69 94 LEU A CA 1
ATOM 690 C C . LEU A 1 94 ? -29.770 -6.726 34.930 1.00 81.69 94 LEU A C 1
ATOM 692 O O . LEU A 1 94 ? -29.729 -5.675 35.578 1.00 81.69 94 LEU A O 1
ATOM 696 N N . THR A 1 95 ? -29.693 -7.914 35.529 1.00 89.25 95 THR A N 1
ATOM 697 C CA . THR A 1 95 ? -29.406 -8.009 36.964 1.00 89.25 95 THR A CA 1
ATOM 698 C C . THR A 1 95 ? -27.981 -7.517 37.263 1.00 89.25 95 THR A C 1
ATOM 700 O O . THR A 1 95 ? -27.097 -7.641 36.414 1.00 89.25 95 THR A O 1
ATOM 703 N N . PRO A 1 96 ? -27.689 -7.025 38.484 1.00 84.75 96 PRO A N 1
ATOM 704 C CA . PRO A 1 96 ? -26.339 -6.567 38.833 1.00 84.75 96 PRO A CA 1
ATOM 705 C C . PRO A 1 96 ? -25.238 -7.622 38.630 1.00 84.75 96 PRO A C 1
ATOM 707 O O . PRO A 1 96 ? -24.091 -7.273 38.364 1.00 84.75 96 PRO A O 1
ATOM 710 N N . GLY A 1 97 ? -25.577 -8.913 38.750 1.00 86.50 97 GLY A N 1
ATOM 711 C CA . GLY A 1 97 ? -24.652 -10.015 38.468 1.00 86.50 97 GLY A CA 1
ATOM 712 C C . GLY A 1 97 ? -24.342 -10.147 36.977 1.00 86.50 97 GLY A C 1
ATOM 713 O O . GLY A 1 97 ? -23.178 -10.192 36.599 1.00 86.50 97 GLY A O 1
ATOM 714 N N . GLU A 1 98 ? -25.369 -10.113 36.126 1.00 84.75 98 GLU A N 1
ATOM 715 C CA . GLU A 1 98 ? -25.215 -10.174 34.665 1.00 84.75 98 GLU A CA 1
ATOM 716 C C . GLU A 1 98 ? -24.494 -8.939 34.106 1.00 84.75 98 GLU A C 1
ATOM 718 O O . GLU A 1 98 ? -23.695 -9.057 33.178 1.00 84.75 98 GLU A O 1
ATOM 723 N N . GLN A 1 99 ? -24.721 -7.761 34.698 1.00 78.94 99 GLN A N 1
ATOM 724 C CA . GLN A 1 99 ? -23.966 -6.548 34.374 1.00 78.94 99 GLN A CA 1
ATOM 725 C C . GLN A 1 99 ? -22.478 -6.717 34.696 1.00 78.94 99 GLN A C 1
ATOM 727 O O . GLN A 1 99 ? -21.629 -6.414 33.858 1.00 78.94 99 GLN A O 1
ATOM 732 N N . ALA A 1 100 ? -22.152 -7.232 35.886 1.00 82.44 100 ALA A N 1
ATOM 733 C CA . ALA A 1 100 ? -20.770 -7.491 36.278 1.00 82.44 100 ALA A CA 1
ATOM 734 C C . ALA A 1 100 ? -20.105 -8.541 35.370 1.00 82.44 100 ALA A C 1
ATOM 736 O O . ALA A 1 100 ? -18.956 -8.358 34.964 1.00 82.44 100 ALA A O 1
ATOM 737 N N . ASP A 1 101 ? -20.828 -9.599 35.000 1.00 85.69 101 ASP A N 1
ATOM 738 C CA . ASP A 1 101 ? -20.338 -10.634 34.086 1.00 85.69 101 ASP A CA 1
ATOM 739 C C . ASP A 1 101 ? -20.070 -10.076 32.684 1.00 85.69 101 ASP A C 1
ATOM 741 O O . ASP A 1 101 ? -19.012 -10.346 32.110 1.00 85.69 101 ASP A O 1
ATOM 745 N N . LEU A 1 102 ? -20.968 -9.242 32.147 1.00 81.12 102 LEU A N 1
ATOM 746 C CA . LEU A 1 102 ? -20.768 -8.608 30.844 1.00 81.12 102 LEU A CA 1
ATOM 747 C C . LEU A 1 102 ? -19.580 -7.638 30.861 1.00 81.12 102 LEU A C 1
ATOM 749 O O . LEU A 1 102 ? -18.763 -7.663 29.942 1.00 81.12 102 LEU A O 1
ATOM 753 N N . VAL A 1 103 ? -19.432 -6.830 31.914 1.00 80.38 103 VAL A N 1
ATOM 754 C CA . VAL A 1 103 ? -18.284 -5.919 32.075 1.00 80.38 103 VAL A CA 1
ATOM 755 C C . VAL A 1 103 ? -16.969 -6.695 32.183 1.00 80.38 103 VAL A C 1
ATOM 757 O O . VAL A 1 103 ? -15.977 -6.318 31.551 1.00 80.38 103 VAL A O 1
ATOM 760 N N . ASN A 1 104 ? -16.949 -7.805 32.926 1.00 83.50 104 ASN A N 1
ATOM 761 C CA . ASN A 1 104 ? -15.784 -8.689 33.000 1.00 83.50 104 ASN A CA 1
ATOM 762 C C . ASN A 1 104 ? -15.452 -9.287 31.630 1.00 83.50 104 ASN A C 1
ATOM 764 O O . ASN A 1 104 ? -14.281 -9.340 31.255 1.00 83.50 104 ASN A O 1
ATOM 768 N N . LYS A 1 105 ? -16.472 -9.681 30.861 1.00 83.88 105 LYS A N 1
ATOM 769 C CA . LYS A 1 105 ? -16.306 -10.227 29.512 1.00 83.88 105 LYS A CA 1
ATOM 770 C C . LYS A 1 105 ? -15.749 -9.186 28.537 1.00 83.88 105 LYS A C 1
ATOM 772 O O . LYS A 1 105 ? -14.780 -9.468 27.842 1.00 83.88 105 LYS A O 1
ATOM 777 N N . ILE A 1 106 ? -16.282 -7.961 28.550 1.00 79.69 106 ILE A N 1
ATOM 778 C CA . ILE A 1 106 ? -15.749 -6.827 27.773 1.00 79.69 106 ILE A CA 1
ATOM 779 C C . ILE A 1 106 ? -14.291 -6.563 28.162 1.00 79.69 106 ILE A C 1
ATOM 781 O O . ILE A 1 106 ? -13.430 -6.417 27.300 1.00 79.69 106 ILE A O 1
ATOM 785 N N . THR A 1 107 ? -13.985 -6.547 29.459 1.00 80.88 107 THR A N 1
ATOM 786 C CA . THR A 1 107 ? -12.622 -6.287 29.940 1.00 80.88 107 THR A CA 1
ATOM 787 C C . THR A 1 107 ? -11.645 -7.375 29.497 1.00 80.88 107 THR A C 1
ATOM 789 O O . THR A 1 107 ? -10.539 -7.068 29.059 1.00 80.88 107 THR A O 1
ATOM 792 N N . ALA A 1 108 ? -12.049 -8.642 29.589 1.00 83.94 108 ALA A N 1
ATOM 793 C CA . ALA A 1 108 ? -11.210 -9.780 29.237 1.00 83.94 108 ALA A CA 1
ATOM 794 C C . ALA A 1 108 ? -11.008 -9.925 27.723 1.00 83.94 108 ALA A C 1
ATOM 796 O O . ALA A 1 108 ? -9.911 -10.272 27.288 1.00 83.94 108 ALA A O 1
ATOM 797 N N . GLU A 1 109 ? -12.052 -9.674 26.931 1.00 84.69 109 GLU A N 1
ATOM 798 C CA . GLU A 1 109 ? -12.045 -9.971 25.498 1.00 84.69 109 GLU A CA 1
ATOM 799 C C . GLU A 1 109 ? -11.771 -8.738 24.628 1.00 84.69 109 GLU A C 1
ATOM 801 O O . GLU A 1 109 ? -11.141 -8.892 23.589 1.00 84.69 109 GLU A O 1
ATOM 806 N N . MET A 1 110 ? -12.191 -7.527 25.024 1.00 81.00 110 MET A N 1
ATOM 807 C CA . MET A 1 110 ? -12.178 -6.338 24.149 1.00 81.00 110 MET A CA 1
ATOM 808 C C . MET A 1 110 ? -11.047 -5.345 24.436 1.00 81.00 110 MET A C 1
ATOM 810 O O . MET A 1 110 ? -10.541 -4.725 23.504 1.00 81.00 110 MET A O 1
ATOM 814 N N . VAL A 1 111 ? -10.616 -5.185 25.694 1.00 80.81 111 VAL A N 1
ATOM 815 C CA . VAL A 1 111 ? -9.586 -4.185 26.071 1.00 80.81 111 VAL A CA 1
ATOM 816 C C . VAL A 1 111 ? -8.225 -4.488 25.437 1.00 80.81 111 VAL A C 1
ATOM 818 O O . VAL A 1 111 ? -7.461 -3.577 25.132 1.00 80.81 111 VAL A O 1
ATOM 821 N N . GLY A 1 112 ? -7.913 -5.769 25.226 1.00 82.31 112 GLY A N 1
ATOM 822 C CA . GLY A 1 112 ? -6.666 -6.187 24.584 1.00 82.31 112 GLY A CA 1
ATOM 823 C C . GLY A 1 112 ? -6.666 -6.051 23.061 1.00 82.31 112 GLY A C 1
ATOM 824 O O . GLY A 1 112 ? -5.602 -6.154 22.454 1.00 82.31 112 GLY A O 1
ATOM 825 N N . LEU A 1 113 ? -7.828 -5.842 22.437 1.00 86.25 113 LEU A N 1
ATOM 826 C CA . LEU A 1 113 ? -7.930 -5.765 20.986 1.00 86.25 113 LEU A CA 1
ATOM 827 C C . LEU A 1 113 ? -7.496 -4.386 20.486 1.00 86.25 113 LEU A C 1
ATOM 829 O O . LEU A 1 113 ? -7.826 -3.350 21.071 1.00 86.25 113 LEU A O 1
ATOM 833 N N . LYS A 1 114 ? -6.857 -4.368 19.312 1.00 87.88 114 LYS A N 1
ATOM 834 C CA . LYS A 1 114 ? -6.603 -3.150 18.530 1.00 87.88 114 LYS A CA 1
ATOM 835 C C . LYS A 1 114 ? -7.301 -3.240 17.165 1.00 87.88 114 LYS A C 1
ATOM 837 O O . LYS A 1 114 ? -6.637 -3.385 16.132 1.00 87.88 114 LYS A O 1
ATOM 842 N N . PRO A 1 115 ? -8.646 -3.187 17.120 1.00 90.69 115 PRO A N 1
ATOM 843 C CA . PRO A 1 115 ? -9.412 -3.195 15.881 1.00 90.69 115 PRO A CA 1
ATOM 844 C C . PRO A 1 115 ? -8.970 -2.079 14.941 1.00 90.69 115 PRO A C 1
ATOM 846 O O . PRO A 1 115 ? -9.061 -0.901 15.278 1.00 90.69 115 PRO A O 1
ATOM 849 N N . THR A 1 116 ? -8.549 -2.436 13.729 1.00 91.44 116 THR A N 1
ATOM 850 C CA . THR A 1 116 ? -8.289 -1.456 12.674 1.00 91.44 116 THR A CA 1
ATOM 851 C C . THR A 1 116 ? -9.110 -1.774 11.448 1.00 91.44 116 THR A C 1
ATOM 853 O O . THR A 1 116 ? -9.297 -2.941 11.086 1.00 91.44 116 THR A O 1
ATOM 856 N N . PHE A 1 117 ? -9.484 -0.728 10.736 1.00 91.94 117 PHE A N 1
ATOM 857 C CA . PHE A 1 117 ? -10.154 -0.832 9.456 1.00 91.94 117 PHE A CA 1
ATOM 858 C C . PHE A 1 117 ? -9.531 0.141 8.461 1.00 91.94 117 PHE A C 1
ATOM 860 O O . PHE A 1 117 ? -8.871 1.119 8.819 1.00 91.94 117 PHE A O 1
ATOM 867 N N . GLY A 1 118 ? -9.772 -0.116 7.184 1.00 92.19 118 GLY A N 1
ATOM 868 C CA . GLY A 1 118 ? -9.465 0.828 6.130 1.00 92.19 118 GLY A CA 1
ATOM 869 C C . GLY A 1 118 ? -10.326 0.587 4.908 1.00 92.19 118 GLY A C 1
ATOM 870 O O . GLY A 1 118 ? -10.678 -0.543 4.601 1.00 92.19 118 GLY A O 1
ATOM 871 N N . ALA A 1 119 ? -10.645 1.639 4.178 1.00 93.38 119 ALA A N 1
ATOM 872 C CA . ALA A 1 119 ? -11.321 1.559 2.901 1.00 93.38 119 ALA A CA 1
ATOM 873 C C . ALA A 1 119 ? -10.709 2.586 1.959 1.00 93.38 119 ALA A C 1
ATOM 875 O O . ALA A 1 119 ? -10.508 3.734 2.349 1.00 93.38 119 ALA A O 1
ATOM 876 N N . SER A 1 120 ? -10.408 2.194 0.724 1.00 90.31 120 SER A N 1
ATOM 877 C CA . SER A 1 120 ? -10.153 3.184 -0.315 1.00 90.31 120 SER A CA 1
ATOM 878 C C . SER A 1 120 ? -11.453 3.554 -1.005 1.00 90.31 120 SER A C 1
ATOM 880 O O . SER A 1 120 ? -12.240 2.684 -1.386 1.00 90.31 120 SER A O 1
ATOM 882 N N . LEU A 1 121 ? -11.653 4.852 -1.196 1.00 82.00 121 LEU A N 1
ATOM 883 C CA . LEU A 1 121 ? -12.629 5.349 -2.158 1.00 82.00 121 LEU A CA 1
ATOM 884 C C . LEU A 1 121 ? -12.097 5.065 -3.576 1.00 82.00 121 LEU A C 1
ATOM 886 O O . LEU A 1 121 ? -10.938 4.663 -3.705 1.00 82.00 121 LEU A O 1
ATOM 890 N N . PRO A 1 122 ? -12.912 5.204 -4.642 1.00 85.69 122 PRO A N 1
ATOM 891 C CA . PRO A 1 122 ? -12.487 4.841 -5.989 1.00 85.69 122 PRO A CA 1
ATOM 892 C C . PRO A 1 122 ? -11.209 5.585 -6.387 1.00 85.69 122 PRO A C 1
ATOM 894 O O . PRO A 1 122 ? -11.242 6.765 -6.732 1.00 85.69 122 PRO A O 1
ATOM 897 N N . ASN A 1 123 ? -10.076 4.886 -6.334 1.00 93.62 123 ASN A N 1
ATOM 898 C CA . ASN A 1 123 ? -8.800 5.454 -6.730 1.00 93.62 123 ASN A CA 1
ATOM 899 C C . ASN A 1 123 ? -8.712 5.441 -8.251 1.00 93.62 123 ASN A C 1
ATOM 901 O O . ASN A 1 123 ? -9.039 4.440 -8.899 1.00 93.62 123 ASN A O 1
ATOM 905 N N . VAL A 1 124 ? -8.226 6.537 -8.817 1.00 96.62 124 VAL A N 1
ATOM 906 C CA . VAL A 1 124 ? -8.038 6.679 -10.258 1.00 96.62 124 VAL A CA 1
ATOM 907 C C . VAL A 1 124 ? -6.580 6.955 -10.553 1.00 96.62 124 VAL A C 1
ATOM 909 O O . VAL A 1 124 ? -5.916 7.718 -9.853 1.00 96.62 124 VAL A O 1
ATOM 912 N N . SER A 1 125 ? -6.052 6.332 -11.596 1.00 96.88 125 SER A N 1
ATOM 913 C CA . SER A 1 125 ? -4.693 6.615 -12.035 1.00 96.88 125 SER A CA 1
ATOM 914 C C . SER A 1 125 ? -4.503 6.370 -13.517 1.00 96.88 125 SER A C 1
ATOM 916 O O . SER A 1 125 ? -5.212 5.590 -14.152 1.00 96.88 125 SER A O 1
ATOM 918 N N . TYR A 1 126 ? -3.509 7.042 -14.074 1.00 97.12 126 TYR A N 1
ATOM 919 C CA . TYR A 1 126 ? -3.029 6.816 -15.419 1.00 97.12 126 TYR A CA 1
ATOM 920 C C . TYR A 1 126 ? -1.512 6.695 -15.399 1.00 97.12 126 TYR A C 1
ATOM 922 O O . TYR A 1 126 ? -0.827 7.552 -14.848 1.00 97.12 126 TYR A O 1
ATOM 930 N N . LEU A 1 127 ? -0.999 5.655 -16.044 1.00 96.88 127 LEU A N 1
ATOM 931 C CA . LEU A 1 127 ? 0.412 5.417 -16.302 1.00 96.88 127 LEU A CA 1
ATOM 932 C C . LEU A 1 127 ? 0.612 5.320 -17.810 1.00 96.88 127 LEU A C 1
ATOM 934 O O . LEU A 1 127 ? -0.063 4.540 -18.485 1.00 96.88 127 LEU A O 1
ATOM 938 N N . SER A 1 128 ? 1.554 6.078 -18.350 1.00 95.50 128 SER A N 1
ATOM 939 C CA . SER A 1 128 ? 1.902 6.003 -19.770 1.00 95.50 128 SER A CA 1
ATOM 940 C C . SER A 1 128 ? 2.785 4.791 -20.098 1.00 95.50 128 SER A C 1
ATOM 942 O O . SER A 1 128 ? 3.472 4.221 -19.247 1.00 95.50 128 SER A O 1
ATOM 944 N N . GLY A 1 129 ? 2.758 4.400 -21.373 1.00 92.88 129 GLY A N 1
ATOM 945 C CA . GLY A 1 129 ? 3.826 3.600 -21.969 1.00 92.88 129 GLY A CA 1
ATOM 946 C C . GLY A 1 129 ? 5.053 4.456 -22.303 1.00 92.88 129 GLY A C 1
ATOM 947 O O . GLY A 1 129 ? 5.050 5.657 -22.032 1.00 92.88 129 GLY A O 1
ATOM 948 N N . PRO A 1 130 ? 6.081 3.866 -22.931 1.00 92.38 130 PRO A N 1
ATOM 949 C CA . PRO A 1 130 ? 7.265 4.608 -23.338 1.00 92.38 130 PRO A CA 1
ATOM 950 C C . PRO A 1 130 ? 6.897 5.683 -24.366 1.00 92.38 130 PRO A C 1
ATOM 952 O O . PRO A 1 130 ? 6.332 5.394 -25.422 1.00 92.38 130 PRO A O 1
ATOM 955 N N . MET A 1 131 ? 7.241 6.926 -24.055 1.00 91.62 131 MET A N 1
ATOM 956 C CA . MET A 1 131 ? 7.151 8.076 -24.949 1.00 91.62 131 MET A CA 1
ATOM 957 C C . MET A 1 131 ? 8.525 8.374 -25.569 1.00 91.62 131 MET A C 1
ATOM 959 O O . MET A 1 131 ? 9.485 7.604 -25.442 1.00 91.62 131 MET A O 1
ATOM 963 N N . PHE A 1 132 ? 8.632 9.502 -26.274 1.00 89.69 132 PHE A N 1
ATOM 964 C CA . PHE A 1 132 ? 9.885 9.937 -26.885 1.00 89.69 132 PHE A CA 1
ATOM 965 C C . PHE A 1 132 ? 11.029 9.998 -25.860 1.00 89.69 132 PHE A C 1
ATOM 967 O O . PHE A 1 132 ? 10.843 10.421 -24.720 1.00 89.69 132 PHE A O 1
ATOM 974 N N . GLY A 1 133 ? 12.217 9.541 -26.264 1.00 85.69 133 GLY A N 1
ATOM 975 C CA . GLY A 1 133 ? 13.399 9.519 -25.399 1.00 85.69 133 GLY A CA 1
ATOM 976 C C . GLY A 1 133 ? 13.336 8.517 -24.239 1.00 85.69 133 GLY A C 1
ATOM 977 O O . GLY A 1 133 ? 14.172 8.590 -23.347 1.00 85.69 133 GLY A O 1
ATOM 978 N N . GLY A 1 134 ? 12.368 7.588 -24.228 1.00 91.06 134 GLY A N 1
ATOM 979 C CA . GLY A 1 134 ? 12.177 6.662 -23.106 1.00 91.06 134 GLY A CA 1
ATOM 980 C C . GLY A 1 134 ? 11.538 7.324 -21.885 1.00 91.06 134 GLY A C 1
ATOM 981 O O . GLY A 1 134 ? 11.683 6.812 -20.778 1.00 91.06 134 GLY A O 1
ATOM 982 N N . LEU A 1 135 ? 10.871 8.465 -22.074 1.00 96.81 135 LEU A N 1
ATOM 983 C CA . LEU A 1 135 ? 10.117 9.150 -21.033 1.00 96.81 135 LEU A CA 1
ATOM 984 C C . LEU A 1 135 ? 8.819 8.398 -20.719 1.00 96.81 135 LEU A C 1
ATOM 986 O O . LEU A 1 135 ? 8.144 7.900 -21.616 1.00 96.81 135 LEU A O 1
ATOM 990 N N . HIS A 1 136 ? 8.450 8.374 -19.451 1.00 97.44 136 HIS A N 1
ATOM 991 C CA . HIS A 1 136 ? 7.180 7.905 -18.928 1.00 97.44 136 HIS A CA 1
ATOM 992 C C . HIS A 1 136 ? 6.658 8.950 -17.945 1.00 97.44 136 HIS A C 1
ATOM 994 O O . HIS A 1 136 ? 7.417 9.551 -17.193 1.00 97.44 136 HIS A O 1
ATOM 1000 N N . TRP A 1 137 ? 5.353 9.137 -17.908 1.00 97.44 137 TRP A N 1
ATOM 1001 C CA . TRP A 1 137 ? 4.658 9.883 -16.868 1.00 97.44 137 TRP A CA 1
ATOM 1002 C C . TRP A 1 137 ? 3.462 9.098 -16.336 1.00 97.44 137 TRP A C 1
ATOM 1004 O O . TRP A 1 137 ? 2.961 8.169 -16.985 1.00 97.44 137 TRP A O 1
ATOM 1014 N N . GLY A 1 138 ? 2.993 9.494 -15.164 1.00 97.69 138 GLY A N 1
ATOM 1015 C CA . GLY A 1 138 ? 1.727 9.050 -14.618 1.00 97.69 138 GLY A CA 1
ATOM 1016 C C . GLY A 1 138 ? 1.160 10.063 -13.640 1.00 97.69 138 GLY A C 1
ATOM 1017 O O . GLY A 1 138 ? 1.877 10.919 -13.135 1.00 97.69 138 GLY A O 1
ATOM 1018 N N . ALA A 1 139 ? -0.132 9.974 -13.380 1.00 98.25 139 ALA A N 1
ATOM 1019 C CA . ALA A 1 139 ? -0.799 10.769 -12.361 1.00 98.25 139 ALA A CA 1
ATOM 1020 C C . ALA A 1 139 ? -1.950 9.966 -11.760 1.00 98.25 139 ALA A C 1
ATOM 1022 O O . ALA A 1 139 ? -2.436 9.014 -12.380 1.00 98.25 139 ALA A O 1
ATOM 1023 N N . GLY A 1 140 ? -2.405 10.351 -10.576 1.00 97.19 140 GLY A N 1
ATOM 1024 C CA . GLY A 1 140 ? -3.593 9.757 -9.985 1.00 97.19 140 GLY A CA 1
ATOM 1025 C C . GLY A 1 140 ? -4.258 10.649 -8.955 1.00 97.19 140 GLY A C 1
ATOM 1026 O O . GLY A 1 140 ? -3.742 11.701 -8.586 1.00 97.19 140 GLY A O 1
ATOM 1027 N N . ALA A 1 141 ? -5.420 10.200 -8.508 1.00 97.31 141 ALA A N 1
ATOM 1028 C CA . ALA A 1 141 ? -6.111 10.722 -7.347 1.00 97.31 141 ALA A CA 1
ATOM 1029 C C . ALA A 1 141 ? -6.542 9.519 -6.518 1.00 97.31 141 ALA A C 1
ATOM 1031 O O . ALA A 1 141 ? -7.237 8.622 -7.007 1.00 97.31 141 ALA A O 1
ATOM 1032 N N . PHE A 1 142 ? -6.071 9.486 -5.283 1.00 96.50 142 PHE A N 1
ATOM 1033 C CA . PHE A 1 142 ? -6.306 8.391 -4.370 1.00 96.50 142 PHE A CA 1
ATOM 1034 C C . PHE A 1 142 ? -6.963 8.920 -3.113 1.00 96.50 142 PHE A C 1
ATOM 1036 O O . PHE A 1 142 ? -6.595 9.991 -2.639 1.00 96.50 142 PHE A O 1
ATOM 1043 N N . ALA A 1 143 ? -7.905 8.168 -2.564 1.00 93.81 143 ALA A N 1
ATOM 1044 C CA . ALA A 1 143 ? -8.514 8.514 -1.298 1.00 93.81 143 ALA A CA 1
ATOM 1045 C C . ALA A 1 143 ? -8.702 7.275 -0.428 1.00 93.81 143 ALA A C 1
ATOM 1047 O O . ALA A 1 143 ? -9.108 6.212 -0.905 1.00 93.81 143 ALA A O 1
ATOM 1048 N N . GLN A 1 144 ? -8.400 7.412 0.856 1.00 93.31 144 GLN A N 1
ATOM 1049 C CA . GLN A 1 144 ? -8.482 6.335 1.830 1.00 93.31 144 GLN A CA 1
ATOM 1050 C C . GLN A 1 144 ? -9.008 6.861 3.155 1.00 93.31 144 GLN A C 1
ATOM 1052 O O . GLN A 1 144 ? -8.580 7.903 3.628 1.00 93.31 144 GLN A O 1
ATOM 1057 N N . VAL A 1 145 ? -9.896 6.097 3.776 1.00 91.75 145 VAL A N 1
ATOM 1058 C CA . VAL A 1 145 ? -10.222 6.234 5.191 1.00 91.75 145 VAL A CA 1
ATOM 1059 C C . VAL A 1 145 ? -9.617 5.046 5.913 1.00 91.75 145 VAL A C 1
ATOM 1061 O O . VAL A 1 145 ? -9.745 3.915 5.449 1.00 91.75 145 VAL A O 1
ATOM 1064 N N . SER A 1 146 ? -8.950 5.272 7.031 1.00 91.06 146 SER A N 1
ATOM 1065 C CA . SER A 1 146 ? -8.440 4.201 7.882 1.00 91.06 146 SER A CA 1
ATOM 1066 C C . SER A 1 146 ? -8.404 4.651 9.320 1.00 91.06 146 SER A C 1
ATOM 1068 O O . SER A 1 146 ? -8.147 5.822 9.591 1.00 91.06 146 SER A O 1
ATOM 1070 N N . GLY A 1 147 ? -8.611 3.725 10.240 1.00 88.88 147 GLY A N 1
ATOM 1071 C CA . GLY A 1 147 ? -8.543 4.063 11.643 1.00 88.88 147 GLY A CA 1
ATOM 1072 C C . GLY A 1 147 ? -8.423 2.861 12.547 1.00 88.88 147 GLY A C 1
ATOM 1073 O O . GLY A 1 147 ? -8.535 1.710 12.118 1.00 88.88 147 GLY A O 1
ATOM 1074 N N . VAL A 1 148 ? -8.196 3.181 13.811 1.00 89.25 148 VAL A N 1
ATOM 1075 C CA . VAL A 1 148 ? -8.231 2.262 14.940 1.00 89.25 148 VAL A CA 1
ATOM 1076 C C . VAL A 1 148 ? -9.368 2.684 15.859 1.00 89.25 148 VAL A C 1
ATOM 1078 O O . VAL A 1 148 ? -9.594 3.880 16.058 1.00 89.25 148 VAL A O 1
ATOM 1081 N N . VAL A 1 149 ? -10.091 1.705 16.388 1.00 85.88 149 VAL A N 1
ATOM 1082 C CA . VAL A 1 149 ? -11.123 1.899 17.412 1.00 85.88 149 VAL A CA 1
ATOM 1083 C C . VAL A 1 149 ? -10.884 0.832 18.461 1.00 85.88 149 VAL A C 1
ATOM 1085 O O . VAL A 1 149 ? -10.897 -0.345 18.122 1.00 85.88 149 VAL A O 1
ATOM 1088 N N . GLY A 1 150 ? -10.656 1.217 19.708 1.00 84.25 150 GLY A N 1
ATOM 1089 C CA . GLY A 1 150 ? -10.414 0.266 20.788 1.00 84.25 150 GLY A CA 1
ATOM 1090 C C . GLY A 1 150 ? -11.004 0.733 22.107 1.00 84.25 150 GLY A C 1
ATOM 1091 O O . GLY A 1 150 ? -11.587 1.812 22.198 1.00 84.25 150 GLY A O 1
ATOM 1092 N N . PHE A 1 151 ? -10.849 -0.097 23.134 1.00 81.12 151 PHE A N 1
ATOM 1093 C CA . PHE A 1 151 ? -11.349 0.178 24.477 1.00 81.12 151 PHE A CA 1
ATOM 1094 C C . PHE A 1 151 ? -10.192 0.472 25.422 1.00 81.12 151 PHE A C 1
ATOM 1096 O O . PHE A 1 151 ? -9.184 -0.235 25.431 1.00 81.12 151 PHE A O 1
ATOM 1103 N N . ASN A 1 152 ? -10.348 1.507 26.237 1.00 79.56 152 ASN A N 1
ATOM 1104 C CA . ASN A 1 152 ? -9.432 1.767 27.332 1.00 79.56 152 ASN A CA 1
ATOM 1105 C C . ASN A 1 152 ? -9.699 0.786 28.489 1.00 79.56 152 ASN A C 1
ATOM 1107 O O . ASN A 1 152 ? -10.843 0.368 28.694 1.00 79.56 152 ASN A O 1
ATOM 1111 N N . PRO A 1 153 ? -8.670 0.432 29.282 1.00 70.06 153 PRO A N 1
ATOM 1112 C CA . PRO A 1 153 ? -8.846 -0.390 30.474 1.00 70.06 153 PRO A CA 1
ATOM 1113 C C . PRO A 1 153 ? -9.852 0.235 31.447 1.00 70.06 153 PRO A C 1
ATOM 1115 O O . PRO A 1 153 ? -9.736 1.405 31.813 1.00 70.06 153 PRO A O 1
ATOM 1118 N N . VAL A 1 154 ? -10.831 -0.557 31.887 1.00 63.78 154 VAL A N 1
ATOM 1119 C CA . VAL A 1 154 ? -11.909 -0.089 32.766 1.00 63.78 154 VAL A CA 1
ATOM 1120 C C . VAL A 1 154 ? -11.365 0.157 34.176 1.00 63.78 154 VAL A C 1
ATOM 1122 O O . VAL A 1 154 ? -10.910 -0.773 34.840 1.00 63.78 154 VAL A O 1
ATOM 1125 N N . ILE A 1 155 ? -11.442 1.403 34.656 1.00 57.19 155 ILE A N 1
ATOM 1126 C CA . ILE A 1 155 ? -11.223 1.733 36.078 1.00 57.19 155 ILE A CA 1
ATOM 1127 C C . ILE A 1 155 ? -12.572 1.935 36.791 1.00 57.19 155 ILE A C 1
ATOM 1129 O O . ILE A 1 155 ? -12.712 1.526 37.941 1.00 57.19 155 ILE A O 1
ATOM 1133 N N . ILE A 1 156 ? -13.566 2.545 36.121 1.00 62.03 156 ILE A N 1
ATOM 1134 C CA . ILE A 1 156 ? -14.900 2.847 36.687 1.00 62.03 156 ILE A CA 1
ATOM 1135 C C . ILE A 1 156 ? -16.010 2.747 35.619 1.00 62.03 156 ILE A C 1
ATOM 1137 O O . ILE A 1 156 ? -17.017 2.088 35.861 1.00 62.03 156 ILE A O 1
ATOM 1141 N N . SER A 1 157 ? -15.819 3.350 34.438 1.00 64.06 157 SER A N 1
ATOM 1142 C CA . SER A 1 157 ? -16.688 3.209 33.257 1.00 64.06 157 SER A CA 1
ATOM 1143 C C . SER A 1 157 ? -15.863 2.808 32.026 1.00 64.06 157 SER A C 1
ATOM 1145 O O . SER A 1 157 ? -14.680 3.161 31.944 1.00 64.06 157 SER A O 1
ATOM 1147 N N . PRO A 1 158 ? -16.429 2.028 31.087 1.00 68.00 158 PRO A N 1
ATOM 1148 C CA . PRO A 1 158 ? -15.770 1.732 29.825 1.00 68.00 158 PRO A CA 1
ATOM 1149 C C . PRO A 1 158 ? -15.681 3.006 28.980 1.00 68.00 158 PRO A C 1
ATOM 1151 O O . PRO A 1 158 ? -16.684 3.673 28.731 1.00 68.00 158 PRO A O 1
ATOM 1154 N N . SER A 1 159 ? -14.476 3.329 28.515 1.00 77.06 159 SER A N 1
ATOM 1155 C CA . SER A 1 159 ? -14.272 4.358 27.499 1.00 77.06 159 SER A CA 1
ATOM 1156 C C . SER A 1 159 ? -13.616 3.757 26.269 1.00 77.06 159 SER A C 1
ATOM 1158 O O . SER A 1 159 ? -12.879 2.772 26.352 1.00 77.06 159 SER A O 1
ATOM 1160 N N . LEU A 1 160 ? -13.911 4.335 25.114 1.00 80.56 160 LEU A N 1
ATOM 1161 C CA . LEU A 1 160 ? -13.299 3.959 23.851 1.00 80.56 160 LEU A CA 1
ATOM 1162 C C . LEU A 1 160 ? -12.320 5.045 23.410 1.00 80.56 160 LEU A C 1
ATOM 1164 O O . LEU A 1 160 ? -12.529 6.232 23.671 1.00 80.56 160 LEU A O 1
ATOM 1168 N N . TYR A 1 161 ? -11.269 4.632 22.720 1.00 84.62 161 TYR A N 1
ATOM 1169 C CA . TYR A 1 161 ? -10.396 5.532 21.983 1.00 84.62 161 TYR A CA 1
ATOM 1170 C C . TYR A 1 161 ? -10.570 5.263 20.495 1.00 84.62 161 TYR A C 1
ATOM 1172 O O . TYR A 1 161 ? -10.804 4.126 20.068 1.00 84.62 161 TYR A O 1
ATOM 1180 N N . TYR A 1 162 ? -10.439 6.305 19.687 1.00 86.00 162 TYR A N 1
ATOM 1181 C CA . TYR A 1 162 ? -10.405 6.139 18.246 1.00 86.00 162 TYR A CA 1
ATOM 1182 C C . TYR A 1 162 ? -9.498 7.168 17.591 1.00 86.00 162 TYR A C 1
ATOM 1184 O O . TYR A 1 162 ? -9.394 8.316 18.017 1.00 86.00 162 TYR A O 1
ATOM 1192 N N . ASN A 1 163 ? -8.850 6.736 16.516 1.00 88.50 163 ASN A N 1
ATOM 1193 C CA . ASN A 1 163 ? -8.063 7.591 15.644 1.00 88.50 163 ASN A CA 1
ATOM 1194 C C . ASN A 1 163 ? -8.386 7.201 14.206 1.00 88.50 163 ASN A C 1
ATOM 1196 O O . ASN A 1 163 ? -8.066 6.094 13.766 1.00 88.50 163 ASN A O 1
ATOM 1200 N N . VAL A 1 164 ? -9.066 8.097 13.503 1.00 88.69 164 VAL A N 1
ATOM 1201 C CA . VAL A 1 164 ? -9.526 7.915 12.131 1.00 88.69 164 VAL A CA 1
ATOM 1202 C C . VAL A 1 164 ? -8.898 8.993 11.264 1.00 88.69 164 VAL A C 1
ATOM 1204 O O . VAL A 1 164 ? -9.036 10.186 11.526 1.00 88.69 164 VAL A O 1
ATOM 1207 N N . ASN A 1 165 ? -8.243 8.558 10.195 1.00 90.25 165 ASN A N 1
ATOM 1208 C CA . ASN A 1 165 ? -7.652 9.415 9.183 1.00 90.25 165 ASN A CA 1
ATOM 1209 C C . ASN A 1 165 ? -8.388 9.231 7.855 1.00 90.25 165 ASN A C 1
ATOM 1211 O O . ASN A 1 165 ? -8.720 8.109 7.463 1.00 90.25 165 ASN A O 1
ATOM 1215 N N . ALA A 1 166 ? -8.623 10.338 7.164 1.00 92.12 166 ALA A N 1
ATOM 1216 C CA . ALA A 1 166 ? -9.166 10.401 5.820 1.00 92.12 166 ALA A CA 1
ATOM 1217 C C . ALA A 1 166 ? -8.166 11.139 4.924 1.00 92.12 166 ALA A C 1
ATOM 1219 O O . ALA A 1 166 ? -8.032 12.358 5.003 1.00 92.12 166 ALA A O 1
ATOM 1220 N N . ASP A 1 167 ? -7.470 10.394 4.077 1.00 92.81 167 ASP A N 1
ATOM 1221 C CA . ASP A 1 167 ? -6.420 10.900 3.205 1.00 92.81 167 ASP A CA 1
ATOM 1222 C C . ASP A 1 167 ? -6.923 11.043 1.774 1.00 92.81 167 ASP A C 1
ATOM 1224 O O . ASP A 1 167 ? -7.544 10.128 1.236 1.00 92.81 167 ASP A O 1
ATOM 1228 N N . ALA A 1 168 ? -6.588 12.159 1.135 1.00 95.31 168 ALA A N 1
ATOM 1229 C CA . ALA A 1 168 ? -6.649 12.355 -0.304 1.00 95.31 168 ALA A CA 1
ATOM 1230 C C . ALA A 1 168 ? -5.241 12.678 -0.822 1.00 95.31 168 ALA A C 1
ATOM 1232 O O . ALA A 1 168 ? -4.590 13.612 -0.354 1.00 95.31 168 ALA A O 1
ATOM 1233 N N . ILE A 1 169 ? -4.752 11.889 -1.776 1.00 96.00 169 ILE A N 1
ATOM 1234 C CA . ILE A 1 169 ? -3.382 11.956 -2.287 1.00 96.00 169 ILE A CA 1
ATOM 1235 C C . ILE A 1 169 ? -3.425 12.110 -3.804 1.00 96.00 169 ILE A C 1
ATOM 1237 O O . ILE A 1 169 ? -3.997 11.279 -4.513 1.00 96.00 169 ILE A O 1
ATOM 1241 N N . PHE A 1 170 ? -2.764 13.147 -4.308 1.00 97.38 170 PHE A N 1
ATOM 1242 C CA . PHE A 1 170 ? -2.687 13.472 -5.731 1.00 97.38 170 PHE A CA 1
ATOM 1243 C C . PHE A 1 170 ? -1.231 13.386 -6.199 1.00 97.38 170 PHE A C 1
ATOM 1245 O O . PHE A 1 170 ? -0.506 14.384 -6.145 1.00 97.38 170 PHE A O 1
ATOM 1252 N N . PRO A 1 171 ? -0.756 12.189 -6.590 1.00 97.56 171 PRO A N 1
ATOM 1253 C CA . PRO A 1 171 ? 0.596 12.013 -7.083 1.00 97.56 171 PRO A CA 1
ATOM 1254 C C . PRO A 1 171 ? 0.717 12.313 -8.582 1.00 97.56 171 PRO A C 1
ATOM 1256 O O . PRO A 1 171 ? -0.166 12.002 -9.387 1.00 97.56 171 PRO A O 1
ATOM 1259 N N . MET A 1 172 ? 1.870 12.851 -8.962 1.00 97.94 172 MET A N 1
ATOM 1260 C CA . MET A 1 172 ? 2.330 13.044 -10.330 1.00 97.94 172 MET A CA 1
ATOM 1261 C C . MET A 1 172 ? 3.736 12.475 -10.459 1.00 97.94 172 MET A C 1
ATOM 1263 O O . MET A 1 172 ? 4.679 12.962 -9.841 1.00 97.94 172 MET A O 1
ATOM 1267 N N . ASN A 1 173 ? 3.877 11.466 -11.306 1.00 97.88 173 ASN A N 1
ATOM 1268 C CA . ASN A 1 173 ? 5.117 10.751 -11.522 1.00 97.88 173 ASN A CA 1
ATOM 1269 C C . ASN A 1 173 ? 5.717 11.063 -12.894 1.00 97.88 173 ASN A C 1
ATOM 1271 O O . ASN A 1 173 ? 5.015 11.059 -13.908 1.00 97.88 173 ASN A O 1
ATOM 1275 N N . LEU A 1 174 ? 7.033 11.233 -12.933 1.00 98.19 174 LEU A N 1
ATOM 1276 C CA . LEU A 1 174 ? 7.829 11.306 -14.149 1.00 98.19 174 LEU A CA 1
ATOM 1277 C C . LEU A 1 174 ? 8.983 10.313 -14.035 1.00 98.19 174 LEU A C 1
ATOM 1279 O O . LEU A 1 174 ? 9.684 10.290 -13.029 1.00 98.19 174 LEU A O 1
ATOM 1283 N N . ALA A 1 175 ? 9.207 9.509 -15.067 1.00 98.12 175 ALA A N 1
ATOM 1284 C CA . ALA A 1 175 ? 10.290 8.543 -15.101 1.00 98.12 175 ALA A CA 1
ATOM 1285 C C . ALA A 1 175 ? 10.950 8.480 -16.479 1.00 98.12 175 ALA A C 1
ATOM 1287 O O . ALA A 1 175 ? 10.313 8.709 -17.500 1.00 98.12 175 ALA A O 1
ATOM 1288 N N . VAL A 1 176 ? 12.235 8.154 -16.525 1.00 97.38 176 VAL A N 1
ATOM 1289 C CA . VAL A 1 176 ? 13.001 8.030 -17.766 1.00 97.38 176 VAL A CA 1
ATOM 1290 C C . VAL A 1 176 ? 13.746 6.708 -17.791 1.00 97.38 176 VAL A C 1
ATOM 1292 O O . VAL A 1 176 ? 14.352 6.302 -16.797 1.00 97.38 176 VAL A O 1
ATOM 1295 N N . LYS A 1 177 ? 13.704 6.037 -18.942 1.00 95.62 177 LYS A N 1
ATOM 1296 C CA . LYS A 1 177 ? 14.424 4.794 -19.193 1.00 95.62 177 LYS A CA 1
ATOM 1297 C C . LYS A 1 177 ? 15.655 5.030 -20.057 1.00 95.62 177 LYS A C 1
ATOM 1299 O O . LYS A 1 177 ? 15.558 5.247 -21.265 1.00 95.62 177 LYS A O 1
ATOM 1304 N N . VAL A 1 178 ? 16.824 4.858 -19.459 1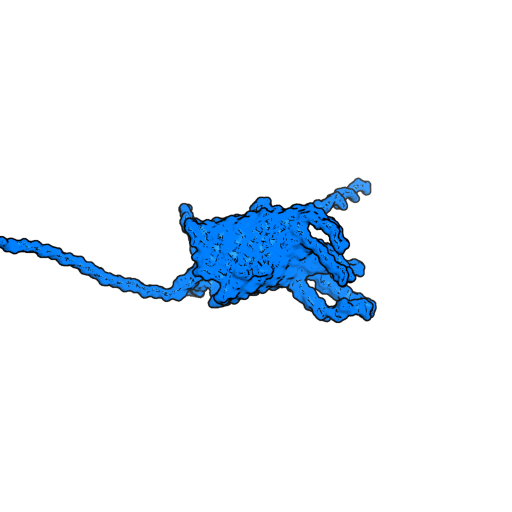.00 93.75 178 VAL A N 1
ATOM 1305 C CA . VAL A 1 178 ? 18.108 4.804 -20.156 1.00 93.75 178 VAL A CA 1
ATOM 1306 C C . VAL A 1 178 ? 18.387 3.350 -20.532 1.00 93.75 178 VAL A C 1
ATOM 1308 O O . VAL A 1 178 ? 18.713 2.525 -19.684 1.00 93.75 178 VAL A O 1
ATOM 1311 N N . LYS A 1 179 ? 18.219 3.004 -21.814 1.00 87.06 179 LYS A N 1
ATOM 1312 C CA . LYS A 1 179 ? 18.337 1.611 -22.293 1.00 87.06 179 LYS A CA 1
ATOM 1313 C C . LYS A 1 179 ? 19.770 1.074 -22.312 1.00 87.06 179 LYS A C 1
ATOM 1315 O O . LYS A 1 179 ? 19.947 -0.138 -22.247 1.00 87.06 179 LYS A O 1
ATOM 1320 N N . HIS A 1 180 ? 20.757 1.956 -22.448 1.00 85.94 180 HIS A N 1
ATOM 1321 C CA . HIS A 1 180 ? 22.164 1.596 -22.580 1.00 85.94 180 HIS A CA 1
ATOM 1322 C C . HIS A 1 180 ? 23.002 2.494 -21.679 1.00 85.94 180 HIS A C 1
ATOM 1324 O O . HIS A 1 180 ? 23.015 3.712 -21.860 1.00 85.94 180 HIS A O 1
ATOM 1330 N N . LEU A 1 181 ? 23.688 1.887 -20.715 1.00 85.81 181 LEU A N 1
ATOM 1331 C CA . LEU A 1 181 ? 24.652 2.573 -19.865 1.00 85.81 181 LEU A CA 1
ATOM 1332 C C . LEU A 1 181 ? 26.066 2.417 -20.445 1.00 85.81 181 LEU A C 1
ATOM 1334 O O . LEU A 1 181 ? 26.410 1.341 -20.941 1.00 85.81 181 LEU A O 1
ATOM 1338 N N . PRO A 1 182 ? 26.918 3.453 -20.371 1.00 84.69 182 PRO A N 1
ATOM 1339 C CA . PRO A 1 182 ? 28.334 3.303 -20.678 1.00 84.69 182 PRO A CA 1
ATOM 1340 C C . PRO A 1 182 ? 28.969 2.271 -19.738 1.00 84.69 182 PRO A C 1
ATOM 1342 O O . PRO A 1 182 ? 28.811 2.361 -18.523 1.00 84.69 182 PRO A O 1
ATOM 1345 N N . PHE A 1 183 ? 29.705 1.306 -20.294 1.00 85.44 183 PHE A N 1
ATOM 1346 C CA . PHE A 1 183 ? 30.535 0.333 -19.561 1.00 85.44 183 PHE A CA 1
ATOM 1347 C C . PHE A 1 183 ? 29.806 -0.681 -18.657 1.00 85.44 183 PHE A C 1
ATOM 1349 O O . PHE A 1 183 ? 30.464 -1.567 -18.114 1.00 85.44 183 PHE A O 1
ATOM 1356 N N . ILE A 1 184 ? 28.478 -0.609 -18.518 1.00 87.69 184 ILE A N 1
ATOM 1357 C CA . ILE A 1 184 ? 27.686 -1.512 -17.671 1.00 87.69 184 ILE A CA 1
ATOM 1358 C C . ILE A 1 184 ? 26.514 -2.086 -18.489 1.00 87.69 184 ILE A C 1
ATOM 1360 O O . ILE A 1 184 ? 25.803 -1.324 -19.145 1.00 87.69 184 ILE A O 1
ATOM 1364 N N . PRO A 1 185 ? 26.294 -3.417 -18.488 1.00 87.62 185 PRO A N 1
ATOM 1365 C CA . PRO A 1 185 ? 25.192 -4.026 -19.227 1.00 87.62 185 PRO A CA 1
ATOM 1366 C C . PRO A 1 185 ? 23.829 -3.674 -18.619 1.00 87.62 185 PRO A C 1
ATOM 1368 O O . PRO A 1 185 ? 23.693 -3.508 -17.412 1.00 87.62 185 PRO A O 1
ATOM 1371 N N . GLY A 1 186 ? 22.796 -3.638 -19.460 1.00 88.69 186 GLY A N 1
ATOM 1372 C CA . GLY A 1 186 ? 21.421 -3.422 -19.018 1.00 88.69 186 GLY A CA 1
ATOM 1373 C C . GLY A 1 186 ? 20.960 -1.968 -19.100 1.00 88.69 186 GLY A C 1
ATOM 1374 O O . GLY A 1 186 ? 21.568 -1.140 -19.781 1.00 88.69 186 GLY A O 1
ATOM 1375 N N . GLY A 1 187 ? 19.834 -1.689 -18.445 1.00 92.31 187 GLY A N 1
ATOM 1376 C CA . GLY A 1 187 ? 19.181 -0.382 -18.466 1.00 92.31 187 GLY A CA 1
ATOM 1377 C C . GLY A 1 187 ? 18.959 0.194 -17.072 1.00 92.31 187 GLY A C 1
ATOM 1378 O O . GLY A 1 187 ? 18.919 -0.538 -16.086 1.00 92.31 187 GLY A O 1
ATOM 1379 N N . LEU A 1 188 ? 18.789 1.511 -17.009 1.00 95.75 188 LEU A N 1
ATOM 1380 C CA . LEU A 1 188 ? 18.483 2.256 -15.792 1.00 95.75 188 LEU A CA 1
ATOM 1381 C C . LEU A 1 188 ? 17.176 3.027 -15.970 1.00 95.75 188 LEU A C 1
ATOM 1383 O O . LEU A 1 188 ? 17.028 3.811 -16.905 1.00 95.75 188 LEU A O 1
ATOM 1387 N N . GLY A 1 189 ? 16.237 2.804 -15.065 1.00 96.94 189 GLY A N 1
ATOM 1388 C CA . GLY A 1 189 ? 15.073 3.642 -14.840 1.00 96.94 189 GLY A CA 1
ATOM 1389 C C . GLY A 1 189 ? 15.346 4.620 -13.714 1.00 96.94 189 GLY A C 1
ATOM 1390 O O . GLY A 1 189 ? 15.806 4.208 -12.652 1.00 96.94 189 GLY A O 1
ATOM 1391 N N . LEU A 1 190 ? 15.031 5.890 -13.929 1.00 98.12 190 LEU A N 1
ATOM 1392 C CA . LEU A 1 190 ? 15.000 6.911 -12.884 1.00 98.12 190 LEU A CA 1
ATOM 1393 C C . LEU A 1 190 ? 13.591 7.483 -12.822 1.00 98.12 190 LEU A C 1
ATOM 1395 O O . LEU A 1 190 ? 12.964 7.641 -13.866 1.00 98.12 190 LEU A O 1
ATOM 1399 N N . GLY A 1 191 ? 13.096 7.789 -11.629 1.00 98.06 191 GLY A N 1
ATOM 1400 C CA . GLY A 1 191 ? 11.759 8.332 -11.434 1.00 98.06 191 GLY A CA 1
ATOM 1401 C C . GLY A 1 191 ? 11.698 9.338 -10.298 1.00 98.06 191 GLY A C 1
ATOM 1402 O O . GLY A 1 191 ? 12.437 9.228 -9.321 1.00 98.06 191 GLY A O 1
ATOM 1403 N N . ALA A 1 192 ? 10.800 10.303 -10.438 1.00 98.44 192 ALA A N 1
ATOM 1404 C CA . ALA A 1 192 ? 10.470 11.297 -9.435 1.00 98.44 192 ALA A CA 1
ATOM 1405 C C . ALA A 1 192 ? 8.948 11.439 -9.354 1.00 98.44 192 ALA A C 1
ATOM 1407 O O . ALA A 1 192 ? 8.274 11.535 -10.381 1.00 98.44 192 ALA A O 1
ATOM 1408 N N . ASN A 1 193 ? 8.422 11.470 -8.138 1.00 98.12 193 ASN A N 1
ATOM 1409 C CA . ASN A 1 193 ? 7.003 11.598 -7.853 1.00 98.12 193 ASN A CA 1
ATOM 1410 C C . ASN A 1 193 ? 6.776 12.819 -6.965 1.00 98.12 193 ASN A C 1
ATOM 1412 O O . ASN A 1 193 ? 7.387 12.935 -5.909 1.00 98.12 193 ASN A O 1
ATOM 1416 N N . LEU A 1 194 ? 5.905 13.724 -7.389 1.00 97.88 194 LEU A N 1
ATOM 1417 C CA . LEU A 1 194 ? 5.416 14.838 -6.585 1.00 97.88 194 LEU A CA 1
ATOM 1418 C C . LEU A 1 194 ? 4.028 14.465 -6.073 1.00 97.88 194 LEU A C 1
ATOM 1420 O O . LEU A 1 194 ? 3.177 14.094 -6.876 1.00 97.88 194 LEU A O 1
ATOM 1424 N N . LYS A 1 195 ? 3.777 14.576 -4.771 1.00 96.62 195 LYS A N 1
ATOM 1425 C CA . LYS A 1 195 ? 2.477 14.245 -4.174 1.00 96.62 195 LYS A CA 1
ATOM 1426 C C . LYS A 1 195 ? 1.945 15.407 -3.351 1.00 96.62 195 LYS A C 1
ATOM 1428 O O . LYS A 1 195 ? 2.640 15.921 -2.478 1.00 96.62 195 LYS A O 1
ATOM 1433 N N . TYR A 1 196 ? 0.707 15.800 -3.621 1.00 96.81 196 TYR A N 1
ATOM 1434 C CA . TYR A 1 196 ? -0.072 16.644 -2.719 1.00 96.81 196 TYR A CA 1
ATOM 1435 C C . TYR A 1 196 ? -0.924 15.745 -1.825 1.00 96.81 196 TYR A C 1
ATOM 1437 O O . TYR A 1 196 ? -1.579 14.829 -2.326 1.00 96.81 196 TYR A O 1
ATOM 1445 N N . ILE A 1 197 ? -0.876 15.977 -0.518 1.00 95.81 197 ILE A N 1
ATOM 1446 C CA . ILE A 1 197 ? -1.579 15.200 0.502 1.00 95.81 197 ILE A CA 1
ATOM 1447 C C . ILE A 1 197 ? -2.529 16.144 1.223 1.00 95.81 197 ILE A C 1
ATOM 1449 O O . ILE A 1 197 ? -2.112 17.200 1.694 1.00 95.81 197 ILE A O 1
ATOM 1453 N N . GLN A 1 198 ? -3.781 15.734 1.345 1.00 95.00 198 GLN A N 1
ATOM 1454 C CA . GLN A 1 198 ? -4.764 16.333 2.231 1.00 95.00 198 GLN A CA 1
ATOM 1455 C C . GLN A 1 198 ? -5.224 15.257 3.214 1.00 95.00 198 GLN A C 1
ATOM 1457 O O . GLN A 1 198 ? -5.598 14.167 2.790 1.00 95.00 198 GLN A O 1
ATOM 1462 N N . ARG A 1 199 ? -5.176 15.545 4.514 1.00 92.69 199 ARG A N 1
ATOM 1463 C CA . ARG A 1 199 ? -5.490 14.601 5.591 1.00 92.69 199 ARG A CA 1
ATOM 1464 C C . ARG A 1 199 ? -6.519 15.209 6.529 1.00 92.69 199 ARG A C 1
ATOM 1466 O O . ARG A 1 199 ? -6.276 16.260 7.105 1.00 92.69 199 ARG A O 1
ATOM 1473 N N . GLY A 1 200 ? -7.656 14.548 6.693 1.00 91.62 200 GLY A N 1
ATOM 1474 C CA . GLY A 1 200 ? -8.602 14.813 7.769 1.00 91.62 200 GLY A CA 1
ATOM 1475 C C . GLY A 1 200 ? -8.348 13.853 8.923 1.00 91.62 200 GLY A C 1
ATOM 1476 O O . GLY A 1 200 ? -8.384 12.645 8.708 1.00 91.62 200 GLY A O 1
ATOM 1477 N N . ARG A 1 201 ? -8.111 14.363 10.131 1.00 88.00 201 ARG A N 1
ATOM 1478 C CA . ARG A 1 201 ? -7.912 13.549 11.336 1.00 88.00 201 ARG A CA 1
ATOM 1479 C C . ARG A 1 201 ? -9.058 13.750 12.317 1.00 88.00 201 ARG A C 1
ATOM 1481 O O . ARG A 1 201 ? -9.407 14.882 12.649 1.00 88.00 201 ARG A O 1
ATOM 1488 N N . VAL A 1 202 ? -9.595 12.647 12.821 1.00 87.56 202 VAL A N 1
ATOM 1489 C CA . VAL A 1 202 ? -10.498 12.620 13.971 1.00 87.56 202 VAL A CA 1
ATOM 1490 C C . VAL A 1 202 ? -9.874 11.705 15.013 1.00 87.56 202 VAL A C 1
ATOM 1492 O O . VAL A 1 202 ? -9.771 10.500 14.796 1.00 87.56 202 VAL A O 1
ATOM 1495 N N . GLN A 1 203 ? -9.418 12.280 16.119 1.00 85.06 203 GLN A N 1
ATOM 1496 C CA . GLN A 1 203 ? -8.791 11.535 17.202 1.00 85.06 203 GLN A CA 1
ATOM 1497 C C . GLN A 1 203 ? -9.382 11.971 18.532 1.00 85.06 203 GLN A C 1
ATOM 1499 O O . GLN A 1 203 ? -9.387 13.169 18.829 1.00 85.06 203 GLN A O 1
ATOM 1504 N N . GLU A 1 204 ? -9.807 10.984 19.313 1.00 82.19 204 GLU A N 1
ATOM 1505 C CA . GLU A 1 204 ? -10.211 11.135 20.704 1.00 82.19 204 GLU A CA 1
ATOM 1506 C C . GLU A 1 204 ? -9.662 9.965 21.524 1.00 82.19 204 GLU A C 1
ATOM 1508 O O . GLU A 1 204 ? -9.836 8.795 21.171 1.00 82.19 204 GLU A O 1
ATOM 1513 N N . ASP A 1 205 ? -8.994 10.290 22.629 1.00 80.88 205 ASP A N 1
ATOM 1514 C CA . ASP A 1 205 ? -8.269 9.305 23.437 1.00 80.88 205 ASP A CA 1
ATOM 1515 C C . ASP A 1 205 ? -9.160 8.655 24.511 1.00 80.88 205 ASP A C 1
ATOM 1517 O O . ASP A 1 205 ? -8.834 7.592 25.038 1.00 80.88 205 ASP A O 1
ATOM 1521 N N . SER A 1 206 ? -10.295 9.274 24.853 1.00 79.75 206 SER A N 1
ATOM 1522 C CA . SER A 1 206 ? -11.265 8.704 25.789 1.00 79.75 206 SER A CA 1
ATOM 1523 C C . SER A 1 206 ? -12.652 9.312 25.595 1.00 79.75 206 SER A C 1
ATOM 1525 O O . SER A 1 206 ? -12.917 10.426 26.045 1.00 79.75 206 SER A O 1
ATOM 1527 N N . VAL A 1 207 ? -13.558 8.544 24.995 1.00 76.69 207 VAL A N 1
ATOM 1528 C CA . VAL A 1 207 ? -14.994 8.845 24.934 1.00 76.69 207 VAL A CA 1
ATOM 1529 C C . VAL A 1 207 ? -15.743 7.831 25.786 1.00 76.69 207 VAL A C 1
ATOM 1531 O O . VAL A 1 207 ? -15.559 6.626 25.618 1.00 76.69 207 VAL A O 1
ATOM 1534 N N . ASP A 1 208 ? -16.558 8.313 26.724 1.00 71.81 208 ASP A N 1
ATOM 1535 C CA . ASP A 1 208 ? -17.408 7.446 27.542 1.00 71.81 208 ASP A CA 1
ATOM 1536 C C . ASP A 1 208 ? -18.422 6.728 26.641 1.00 71.81 208 ASP A C 1
ATOM 1538 O O . ASP A 1 208 ? -19.123 7.368 25.850 1.00 71.81 208 ASP A O 1
ATOM 1542 N N . VAL A 1 209 ? -18.496 5.399 26.751 1.00 68.44 209 VAL A N 1
ATOM 1543 C CA . VAL A 1 209 ? -19.404 4.578 25.940 1.00 68.44 209 VAL A CA 1
ATOM 1544 C C . VAL A 1 209 ? -20.863 4.988 26.171 1.00 68.44 209 VAL A C 1
ATOM 1546 O O . VAL A 1 209 ? -21.641 5.023 25.220 1.00 68.44 209 VAL A O 1
ATOM 1549 N N . PHE A 1 210 ? -21.228 5.399 27.389 1.00 65.12 210 PHE A N 1
ATOM 1550 C CA . PHE A 1 210 ? -22.594 5.834 27.710 1.00 65.12 210 PHE A CA 1
ATOM 1551 C C . PHE A 1 210 ? -22.948 7.211 27.129 1.00 65.12 210 PHE A C 1
ATOM 1553 O O . PHE A 1 210 ? -24.120 7.576 27.058 1.00 65.12 210 PHE A O 1
ATOM 1560 N N . ALA A 1 211 ? -21.951 7.985 26.692 1.00 65.75 211 ALA A N 1
ATOM 1561 C CA . ALA A 1 211 ? -22.164 9.260 26.014 1.00 65.75 211 ALA A CA 1
ATOM 1562 C C . ALA A 1 211 ? -22.342 9.104 24.491 1.00 65.75 211 ALA A C 1
ATOM 1564 O O . ALA A 1 211 ? -22.673 10.088 23.825 1.00 65.75 211 ALA A O 1
ATOM 1565 N N . MET A 1 212 ? -22.154 7.897 23.932 1.00 62.91 212 MET A N 1
ATOM 1566 C CA . MET A 1 212 ? -22.237 7.661 22.484 1.00 62.91 212 MET A CA 1
ATOM 1567 C C . MET A 1 212 ? -23.633 7.872 21.893 1.00 62.91 212 MET A C 1
ATOM 1569 O O . MET A 1 212 ? -23.731 8.316 20.750 1.00 62.91 212 MET A O 1
ATOM 1573 N N . ASP A 1 213 ? -24.699 7.621 22.657 1.00 59.03 213 ASP A N 1
ATOM 1574 C CA . ASP A 1 213 ? -26.085 7.733 22.173 1.00 59.03 213 ASP A CA 1
ATOM 1575 C C . ASP A 1 213 ? -26.459 9.154 21.717 1.00 59.03 213 ASP A C 1
ATOM 1577 O O . ASP A 1 213 ? -27.343 9.326 20.879 1.00 59.03 213 ASP A O 1
ATOM 1581 N N . ASN A 1 214 ? -25.759 10.176 22.223 1.00 57.56 214 ASN A N 1
ATOM 1582 C CA . ASN A 1 214 ? -25.928 11.581 21.837 1.00 57.56 214 ASN A CA 1
ATOM 1583 C C . ASN A 1 214 ? -24.630 12.207 21.295 1.00 57.56 214 ASN A C 1
ATOM 1585 O O . ASN A 1 214 ? -24.480 13.431 21.295 1.00 57.56 214 ASN A O 1
ATOM 1589 N N . TYR A 1 215 ? -23.677 11.389 20.844 1.00 63.66 215 TYR A N 1
ATOM 1590 C CA . TYR A 1 215 ? -22.374 11.871 20.399 1.00 63.66 215 TYR A CA 1
ATOM 1591 C C . TYR A 1 215 ? -22.423 12.370 18.951 1.00 63.66 215 TYR A C 1
ATOM 1593 O O . TYR A 1 215 ? -22.384 11.594 17.995 1.00 63.66 215 TYR A O 1
ATOM 1601 N N . SER A 1 216 ? -22.468 13.689 18.764 1.00 60.31 216 SER A N 1
ATOM 1602 C CA . SER A 1 216 ? -22.103 14.295 17.481 1.00 60.31 216 SER A CA 1
ATOM 1603 C C . SER A 1 216 ? -20.592 14.155 17.315 1.00 60.31 216 SER A C 1
ATOM 1605 O O . SER A 1 216 ? -19.865 14.744 18.096 1.00 60.31 216 SER A O 1
ATOM 1607 N N . GLY A 1 217 ? -20.095 13.368 16.359 1.00 62.94 217 GLY A N 1
ATOM 1608 C CA . GLY A 1 217 ? -18.646 13.200 16.182 1.00 62.94 217 GLY A CA 1
ATOM 1609 C C . GLY A 1 217 ? -17.910 14.542 15.994 1.00 62.94 217 GLY A C 1
ATOM 1610 O O . GLY A 1 217 ? -18.452 15.427 15.324 1.00 62.94 217 GLY A O 1
ATOM 1611 N N . PRO A 1 218 ? -16.697 14.716 16.554 1.00 68.94 218 PRO A N 1
ATOM 1612 C CA . PRO A 1 218 ? -15.950 15.959 16.454 1.00 68.94 218 PRO A CA 1
ATOM 1613 C C . PRO A 1 218 ? -15.622 16.278 14.992 1.00 68.94 218 PRO A C 1
ATOM 1615 O O . PRO A 1 218 ? -15.433 15.364 14.177 1.00 68.94 218 PRO A O 1
ATOM 1618 N N . PRO A 1 219 ? -15.530 17.571 14.632 1.00 76.62 219 PRO A N 1
ATOM 1619 C CA . PRO A 1 219 ? -15.124 17.958 13.292 1.00 76.62 219 PRO A CA 1
ATOM 1620 C C . PRO A 1 219 ? -13.712 17.438 13.001 1.00 76.62 219 PRO A C 1
ATOM 1622 O O . PRO A 1 219 ? -12.817 17.502 13.842 1.00 76.62 219 PRO A O 1
ATOM 1625 N N . ALA A 1 220 ? -13.506 16.929 11.787 1.00 84.00 220 ALA A N 1
ATOM 1626 C CA . ALA A 1 220 ? -12.202 16.443 11.365 1.00 84.00 220 ALA A CA 1
ATOM 1627 C C . ALA A 1 220 ? -11.220 17.606 11.176 1.00 84.00 220 ALA A C 1
ATOM 1629 O O . ALA A 1 220 ? -11.512 18.565 10.456 1.00 84.00 220 ALA A O 1
ATOM 1630 N N . GLN A 1 221 ? -10.041 17.500 11.788 1.00 88.06 221 GLN A N 1
ATOM 1631 C CA . GLN A 1 221 ? -8.971 18.475 11.624 1.00 88.06 221 GLN A CA 1
ATOM 1632 C C . GLN A 1 221 ? -8.313 18.263 10.268 1.00 88.06 221 GLN A C 1
ATOM 1634 O O . GLN A 1 221 ? -7.751 17.199 10.006 1.00 88.06 221 GLN A O 1
ATOM 1639 N N . MET A 1 222 ? -8.420 19.257 9.394 1.00 91.25 222 MET A N 1
ATOM 1640 C CA . MET A 1 222 ? -7.848 19.196 8.056 1.00 91.25 222 MET A CA 1
ATOM 1641 C C . MET A 1 222 ? -6.384 19.614 8.098 1.00 91.25 222 MET A C 1
ATOM 1643 O O . MET A 1 222 ? -6.028 20.592 8.749 1.00 91.25 222 MET A O 1
ATOM 1647 N N . GLY A 1 223 ? -5.545 18.889 7.374 1.00 92.94 223 GLY A N 1
ATOM 1648 C CA . GLY A 1 223 ? -4.164 19.248 7.124 1.00 92.94 223 GLY A CA 1
ATOM 1649 C C . GLY A 1 223 ? -3.774 19.009 5.676 1.00 92.94 223 GLY A C 1
ATOM 1650 O O . GLY A 1 223 ? -4.401 18.219 4.966 1.00 92.94 223 GLY A O 1
ATOM 1651 N N . HIS A 1 224 ? -2.742 19.713 5.224 1.00 95.38 224 HIS A N 1
ATOM 1652 C CA . HIS A 1 224 ? -2.231 19.601 3.863 1.00 95.38 224 HIS A CA 1
ATOM 1653 C C . HIS A 1 224 ? -0.704 19.598 3.831 1.00 95.38 224 HIS A C 1
ATOM 1655 O O . HIS A 1 224 ? -0.050 20.226 4.663 1.00 95.38 224 HIS A O 1
ATOM 1661 N N . GLY A 1 225 ? -0.132 18.902 2.851 1.00 95.19 225 GLY A N 1
ATOM 1662 C CA . GLY A 1 225 ? 1.311 18.794 2.669 1.00 95.19 225 GLY A CA 1
ATOM 1663 C C . GLY A 1 225 ? 1.696 18.492 1.226 1.00 95.19 225 GLY A C 1
ATOM 1664 O O . GLY A 1 225 ? 0.910 17.950 0.448 1.00 95.19 225 GLY A O 1
ATOM 1665 N N . VAL A 1 226 ? 2.926 18.848 0.860 1.00 96.12 226 VAL A N 1
ATOM 1666 C CA . VAL A 1 226 ? 3.520 18.529 -0.444 1.00 96.12 226 VAL A CA 1
ATOM 1667 C C . VAL A 1 226 ? 4.795 17.741 -0.200 1.00 96.12 226 VAL A C 1
ATOM 1669 O O . VAL A 1 226 ? 5.695 18.219 0.485 1.00 96.12 226 VAL A O 1
ATOM 1672 N N . GLY A 1 227 ? 4.861 16.539 -0.763 1.00 95.62 227 GLY A N 1
ATOM 1673 C CA . GLY A 1 227 ? 6.008 15.646 -0.652 1.00 95.62 227 GLY A CA 1
ATOM 1674 C C . GLY A 1 227 ? 6.604 15.308 -2.011 1.00 95.62 227 GLY A C 1
ATOM 1675 O O . GLY A 1 227 ? 5.939 15.402 -3.046 1.00 95.62 227 GLY A O 1
ATOM 1676 N N . MET A 1 228 ? 7.859 14.870 -2.005 1.00 97.06 228 MET A N 1
ATOM 1677 C CA . MET A 1 228 ? 8.543 14.360 -3.190 1.00 97.06 228 MET A CA 1
ATOM 1678 C C . MET A 1 228 ? 9.178 13.005 -2.899 1.00 97.06 228 MET A C 1
ATOM 1680 O O . MET A 1 228 ? 9.772 12.810 -1.842 1.00 97.06 228 MET A O 1
ATOM 1684 N N . ASP A 1 229 ? 9.097 12.090 -3.857 1.00 97.81 229 ASP A N 1
ATOM 1685 C CA . ASP A 1 229 ? 9.747 10.786 -3.803 1.00 97.81 229 ASP A CA 1
ATOM 1686 C C . ASP A 1 229 ? 10.652 10.597 -5.021 1.00 97.81 229 ASP A C 1
ATOM 1688 O O . ASP A 1 229 ? 10.342 11.052 -6.124 1.00 97.81 229 ASP A O 1
ATOM 1692 N N . PHE A 1 230 ? 11.743 9.861 -4.844 1.00 98.44 230 PHE A N 1
ATOM 1693 C CA . PHE A 1 230 ? 12.667 9.490 -5.909 1.00 98.44 230 PHE A CA 1
ATOM 1694 C C . PHE A 1 230 ? 12.846 7.979 -5.962 1.00 98.44 230 PHE A C 1
ATOM 1696 O O . PHE A 1 230 ? 12.856 7.292 -4.940 1.00 98.44 230 PHE A O 1
ATOM 1703 N N . GLY A 1 231 ? 13.024 7.457 -7.169 1.00 98.38 231 GLY A N 1
ATOM 1704 C CA . GLY A 1 231 ? 13.224 6.039 -7.409 1.00 98.38 231 GLY A CA 1
ATOM 1705 C C . GLY A 1 231 ? 14.257 5.779 -8.491 1.00 98.38 231 GLY A C 1
ATOM 1706 O O . GLY A 1 231 ? 14.408 6.553 -9.437 1.00 98.38 231 GLY A O 1
ATOM 1707 N N . ALA A 1 232 ? 14.942 4.652 -8.365 1.00 98.38 232 ALA A N 1
ATOM 1708 C CA . ALA A 1 232 ? 15.806 4.095 -9.387 1.00 98.38 232 ALA A CA 1
ATOM 1709 C C . ALA A 1 232 ? 15.549 2.590 -9.523 1.00 98.38 232 ALA A C 1
ATOM 1711 O O . ALA A 1 232 ? 15.297 1.904 -8.530 1.00 98.38 232 ALA A O 1
ATOM 1712 N N . ILE A 1 233 ? 15.624 2.079 -10.752 1.00 97.81 233 ILE A N 1
ATOM 1713 C CA . ILE A 1 233 ? 15.597 0.646 -11.067 1.00 97.81 233 ILE A CA 1
ATOM 1714 C C . ILE A 1 233 ? 16.698 0.358 -12.077 1.00 97.81 233 ILE A C 1
ATOM 1716 O O . ILE A 1 233 ? 16.647 0.815 -13.214 1.00 97.81 233 ILE A O 1
ATOM 1720 N N . TYR A 1 234 ? 17.684 -0.425 -11.676 1.00 96.81 234 TYR A N 1
ATOM 1721 C CA . TYR A 1 234 ? 18.710 -0.957 -12.552 1.00 96.81 234 TYR A CA 1
ATOM 1722 C C . TYR A 1 234 ? 18.359 -2.389 -12.957 1.00 96.81 234 TYR A C 1
ATOM 1724 O O . TYR A 1 234 ? 18.159 -3.260 -12.107 1.00 96.81 234 TYR A O 1
ATOM 1732 N N . SER A 1 235 ? 18.311 -2.638 -14.262 1.00 95.00 235 SER A N 1
ATOM 1733 C CA . SER A 1 235 ? 17.989 -3.941 -14.839 1.00 95.00 235 SER A CA 1
ATOM 1734 C C . SER A 1 235 ? 19.200 -4.479 -15.608 1.00 95.00 235 SER A C 1
ATOM 1736 O O . SER A 1 235 ? 19.284 -4.263 -16.822 1.00 95.00 235 SER A O 1
ATOM 1738 N N . PRO A 1 236 ? 20.152 -5.175 -14.945 1.00 91.75 236 PRO A N 1
ATOM 1739 C CA . PRO A 1 236 ? 21.358 -5.709 -15.596 1.00 91.75 236 PRO A CA 1
ATOM 1740 C C . PRO A 1 236 ? 21.022 -6.726 -16.692 1.00 91.75 236 PRO A C 1
ATOM 1742 O O . PRO A 1 236 ? 21.739 -6.879 -17.679 1.00 91.75 236 PRO A O 1
ATOM 1745 N N . THR A 1 237 ? 19.905 -7.431 -16.517 1.00 88.81 237 THR A N 1
ATOM 1746 C CA . THR A 1 237 ? 19.313 -8.327 -17.511 1.00 88.81 237 THR A CA 1
ATOM 1747 C C . THR A 1 237 ? 17.795 -8.146 -17.483 1.00 88.81 237 THR A C 1
ATOM 1749 O O . THR A 1 237 ? 17.271 -7.693 -16.466 1.00 88.81 237 THR A O 1
ATOM 1752 N N . PRO A 1 238 ? 17.047 -8.606 -18.501 1.00 84.50 238 PRO A N 1
ATOM 1753 C CA . PRO A 1 238 ? 15.581 -8.554 -18.477 1.00 84.50 238 PRO A CA 1
ATOM 1754 C C . PRO A 1 238 ? 14.923 -9.342 -17.328 1.00 84.50 238 PRO A C 1
ATOM 1756 O O . PRO A 1 238 ? 13.715 -9.246 -17.137 1.00 84.50 238 PRO A O 1
ATOM 1759 N N . ARG A 1 239 ? 15.678 -10.171 -16.593 1.00 89.12 239 ARG A N 1
ATOM 1760 C CA . ARG A 1 239 ? 15.171 -11.015 -15.499 1.00 89.12 239 ARG A CA 1
ATOM 1761 C C . ARG A 1 239 ? 15.455 -10.471 -14.109 1.00 89.12 239 ARG A C 1
ATOM 1763 O O . ARG A 1 239 ? 14.926 -11.033 -13.157 1.00 89.12 239 ARG A O 1
ATOM 1770 N N . TRP A 1 240 ? 16.297 -9.454 -13.992 1.00 93.44 240 TRP A N 1
ATOM 1771 C CA . TRP A 1 240 ? 16.748 -8.918 -12.716 1.00 93.44 240 TRP A CA 1
ATOM 1772 C C . TRP A 1 240 ? 16.434 -7.435 -12.656 1.00 93.44 240 TRP A C 1
ATOM 1774 O O . TRP A 1 240 ? 16.773 -6.714 -13.590 1.00 93.44 240 TRP A O 1
ATOM 1784 N N . ASN A 1 241 ? 15.867 -6.999 -11.539 1.00 96.75 241 ASN A N 1
ATOM 1785 C CA . ASN A 1 241 ? 15.731 -5.596 -11.182 1.00 96.75 241 ASN A CA 1
ATOM 1786 C C . ASN A 1 24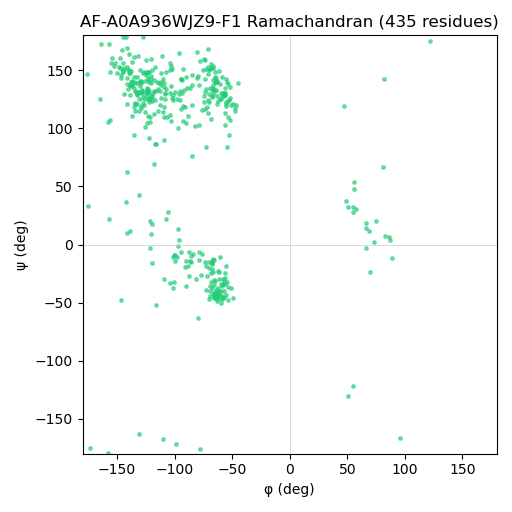1 ? 16.371 -5.381 -9.818 1.00 96.75 241 ASN A C 1
ATOM 1788 O O . ASN A 1 241 ? 16.124 -6.148 -8.890 1.00 96.75 241 ASN A O 1
ATOM 1792 N N . ILE A 1 242 ? 17.162 -4.328 -9.697 1.00 97.81 242 ILE A N 1
ATOM 1793 C CA . ILE A 1 242 ? 17.726 -3.848 -8.440 1.00 97.81 242 ILE A CA 1
ATOM 1794 C C . ILE A 1 242 ? 17.244 -2.416 -8.287 1.00 97.81 242 ILE A C 1
ATOM 1796 O O . ILE A 1 242 ? 17.421 -1.606 -9.194 1.00 97.81 242 ILE A O 1
ATOM 1800 N N . ALA A 1 243 ? 16.607 -2.109 -7.171 1.00 98.06 243 ALA A N 1
ATOM 1801 C CA . ALA A 1 243 ? 15.926 -0.849 -6.966 1.00 98.06 243 ALA A CA 1
ATOM 1802 C C . ALA A 1 243 ? 16.384 -0.161 -5.689 1.00 98.06 243 ALA A C 1
ATOM 1804 O O . ALA A 1 243 ? 16.704 -0.806 -4.691 1.00 98.06 243 ALA A O 1
ATOM 1805 N N . ALA A 1 244 ? 16.363 1.163 -5.737 1.00 98.38 244 ALA A N 1
ATOM 1806 C CA . ALA A 1 244 ? 16.551 2.022 -4.585 1.00 98.38 244 ALA A CA 1
ATOM 1807 C C . ALA A 1 244 ? 15.527 3.149 -4.650 1.00 98.38 244 ALA A C 1
ATOM 1809 O O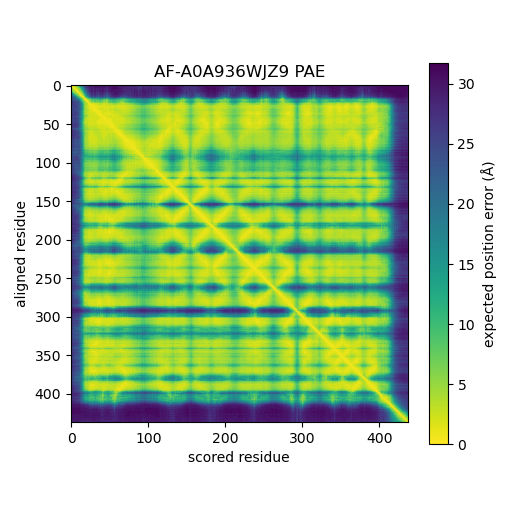 . ALA A 1 244 ? 15.251 3.680 -5.729 1.00 98.38 244 ALA A O 1
ATOM 1810 N N . THR A 1 245 ? 14.964 3.516 -3.508 1.00 98.06 245 THR A N 1
ATOM 1811 C CA . THR A 1 245 ? 13.964 4.582 -3.426 1.00 98.06 245 THR A CA 1
ATOM 1812 C C . THR A 1 245 ? 14.210 5.451 -2.219 1.00 98.06 245 THR A C 1
ATOM 1814 O O . THR A 1 245 ? 14.619 4.954 -1.171 1.00 98.06 245 THR A O 1
ATOM 1817 N N . MET A 1 246 ? 13.885 6.724 -2.359 1.00 97.38 246 MET A N 1
ATOM 1818 C CA . MET A 1 246 ? 13.898 7.715 -1.301 1.00 97.38 246 MET A CA 1
ATOM 1819 C C . MET A 1 246 ? 12.516 8.361 -1.278 1.00 97.38 246 MET A C 1
ATOM 1821 O O . MET A 1 246 ? 12.194 9.172 -2.141 1.00 97.38 246 MET A O 1
ATOM 1825 N N . MET A 1 247 ? 11.691 7.933 -0.333 1.00 95.25 247 MET A N 1
ATOM 1826 C CA . MET A 1 247 ? 10.333 8.431 -0.134 1.00 95.25 247 MET A CA 1
ATOM 1827 C C . MET A 1 247 ? 10.364 9.606 0.839 1.00 95.25 247 MET A C 1
ATOM 1829 O O . MET A 1 247 ? 11.142 9.567 1.796 1.00 95.25 247 MET A O 1
ATOM 1833 N N . ASP A 1 248 ? 9.506 10.600 0.619 1.00 94.19 248 ASP A N 1
ATOM 1834 C CA . ASP A 1 248 ? 9.370 11.786 1.471 1.00 94.19 248 ASP A CA 1
ATOM 1835 C C . ASP A 1 248 ? 10.711 12.527 1.630 1.00 94.19 248 ASP A C 1
ATOM 1837 O O . ASP A 1 248 ? 11.206 12.738 2.737 1.00 94.19 248 ASP A O 1
ATOM 1841 N N . PHE A 1 249 ? 11.348 12.863 0.503 1.00 93.88 249 PHE A N 1
ATOM 1842 C CA . PHE A 1 249 ? 12.650 13.531 0.458 1.00 93.88 249 PHE A CA 1
ATOM 1843 C C . PHE A 1 249 ? 12.661 14.818 1.290 1.00 93.88 249 PHE A C 1
ATOM 1845 O O . PHE A 1 249 ? 11.865 15.721 1.048 1.00 93.88 249 PHE A O 1
ATOM 1852 N N . GLY A 1 250 ? 13.585 14.905 2.252 1.00 88.44 250 GLY A N 1
ATOM 1853 C CA . GLY A 1 250 ? 13.671 16.035 3.184 1.00 88.44 250 GLY A CA 1
ATOM 1854 C C . GLY A 1 250 ? 12.580 16.068 4.263 1.00 88.44 250 GLY A C 1
ATOM 1855 O O . GLY A 1 250 ? 12.587 16.972 5.094 1.00 88.44 250 GLY A O 1
ATOM 1856 N N . GLY A 1 251 ? 11.693 15.070 4.289 1.00 90.50 251 GLY A N 1
ATOM 1857 C CA . GLY A 1 251 ? 10.486 15.038 5.105 1.00 90.50 251 GLY A CA 1
ATOM 1858 C C . GLY A 1 251 ? 9.331 15.809 4.461 1.00 90.50 251 GLY A C 1
ATOM 1859 O O . GLY A 1 251 ? 9.522 16.860 3.854 1.00 90.50 251 GLY A O 1
ATOM 1860 N N . THR A 1 252 ? 8.113 15.292 4.610 1.00 92.69 252 THR A N 1
ATOM 1861 C CA . THR A 1 252 ? 6.893 15.946 4.117 1.00 92.69 252 THR A CA 1
ATOM 1862 C C . THR A 1 252 ? 6.164 16.592 5.290 1.00 92.69 252 THR A C 1
ATOM 1864 O O . THR A 1 252 ? 5.560 15.890 6.099 1.00 92.69 252 THR A O 1
ATOM 1867 N N . SER A 1 253 ? 6.213 17.918 5.404 1.00 92.94 253 SER A N 1
ATOM 1868 C CA . SER A 1 253 ? 5.454 18.654 6.422 1.00 92.94 253 SER A CA 1
ATOM 1869 C C . SER A 1 253 ? 3.967 18.701 6.072 1.00 92.94 253 SER A C 1
ATOM 1871 O O . SER A 1 253 ? 3.606 19.055 4.948 1.00 92.94 253 SER A O 1
ATOM 1873 N N . ILE A 1 254 ? 3.119 18.370 7.043 1.00 92.50 254 ILE A N 1
ATOM 1874 C CA . ILE A 1 254 ? 1.666 18.499 6.975 1.00 92.50 254 ILE A CA 1
ATOM 1875 C C . ILE A 1 254 ? 1.243 19.544 8.000 1.00 92.50 254 ILE A C 1
ATOM 1877 O O . ILE A 1 254 ? 1.415 19.350 9.205 1.00 92.50 254 ILE A O 1
ATOM 1881 N N . SER A 1 255 ? 0.702 20.656 7.515 1.00 93.06 255 SER A N 1
ATOM 1882 C CA . SER A 1 255 ? 0.166 21.719 8.361 1.00 93.06 255 SER A CA 1
ATOM 1883 C C . SER A 1 255 ? -1.319 21.480 8.584 1.00 93.06 255 SER A C 1
ATOM 1885 O O . SER A 1 255 ? -2.078 21.437 7.617 1.00 93.06 255 SER A O 1
ATOM 1887 N N . PHE A 1 256 ? -1.705 21.307 9.846 1.00 91.00 256 PHE A N 1
ATOM 1888 C CA . PHE A 1 256 ? -3.080 21.113 10.286 1.00 91.00 256 PHE A CA 1
ATOM 1889 C C . PHE A 1 256 ? -3.683 22.437 10.745 1.00 91.00 256 PHE A C 1
ATOM 1891 O O . PHE A 1 256 ? -3.100 23.148 11.571 1.00 91.00 256 PHE A O 1
ATOM 1898 N N . ASP A 1 257 ? -4.861 22.748 10.218 1.00 90.06 257 ASP A N 1
ATOM 1899 C CA . ASP A 1 257 ? -5.591 23.969 10.531 1.00 90.06 257 ASP A CA 1
ATOM 1900 C C . ASP A 1 257 ? -6.150 23.920 11.957 1.00 90.06 257 ASP A C 1
ATOM 1902 O O . ASP A 1 257 ? -6.411 22.850 12.513 1.00 90.06 257 ASP A O 1
ATOM 1906 N N . ALA A 1 258 ? -6.334 25.088 12.572 1.00 85.62 258 ALA A N 1
ATOM 1907 C CA . ALA A 1 258 ? -7.018 25.165 13.856 1.00 85.62 258 ALA A CA 1
ATOM 1908 C C . ALA A 1 258 ? -8.496 24.777 13.690 1.00 85.62 258 ALA A C 1
ATOM 1910 O O . ALA A 1 258 ? -9.138 25.150 12.707 1.00 85.62 258 ALA A O 1
ATOM 1911 N N . LEU A 1 259 ? -9.041 24.061 14.670 1.00 82.06 259 LEU A N 1
ATOM 1912 C CA . LEU A 1 259 ? -10.474 23.808 14.771 1.00 82.06 259 LEU A CA 1
ATOM 1913 C C . LEU A 1 259 ? -11.069 24.741 15.816 1.00 82.06 259 LEU A C 1
ATOM 1915 O O . LEU A 1 259 ? -10.635 24.752 16.968 1.00 82.06 259 LEU A O 1
ATOM 1919 N N . GLU A 1 260 ? -12.071 25.514 15.409 1.00 79.56 260 GLU A N 1
ATOM 1920 C CA . GLU A 1 260 ? -12.880 26.301 16.336 1.00 79.56 260 GLU A CA 1
ATOM 1921 C C . GLU A 1 260 ? -13.760 25.385 17.191 1.00 79.56 260 GLU A C 1
ATOM 1923 O O . GLU A 1 260 ? -14.185 24.315 16.750 1.00 79.56 260 GLU A O 1
ATOM 1928 N N . ALA A 1 261 ? -14.058 25.830 18.413 1.00 72.50 261 ALA A N 1
ATOM 1929 C CA . ALA A 1 261 ? -14.980 25.124 19.288 1.00 72.50 261 ALA A CA 1
ATOM 1930 C C . ALA A 1 261 ? -16.376 25.096 18.653 1.00 72.50 261 ALA A C 1
ATOM 1932 O O . ALA A 1 261 ? -16.972 26.143 18.379 1.00 72.50 261 ALA A O 1
ATOM 1933 N N . LYS A 1 262 ? -16.904 23.897 18.414 1.00 67.62 262 LYS A N 1
ATOM 1934 C CA . LYS A 1 262 ? -18.212 23.694 17.789 1.00 67.62 262 LYS A CA 1
ATOM 1935 C C . LYS A 1 262 ? -18.867 22.447 18.367 1.00 67.62 262 LYS A C 1
ATOM 1937 O O . LYS A 1 262 ? -18.175 21.483 18.667 1.00 67.62 262 LYS A O 1
ATOM 1942 N N . ASP A 1 263 ? -20.187 22.487 18.540 1.00 63.38 263 ASP A N 1
ATOM 1943 C CA . ASP A 1 263 ? -21.003 21.343 18.971 1.00 63.38 263 ASP A CA 1
ATOM 1944 C C . ASP A 1 263 ? -20.533 20.695 20.296 1.00 63.38 263 ASP A C 1
ATOM 1946 O O . ASP A 1 263 ? -20.669 19.496 20.501 1.00 63.38 263 ASP A O 1
ATOM 1950 N N . GLY A 1 264 ? -19.982 21.501 21.216 1.00 62.19 264 GLY A N 1
ATOM 1951 C CA . GLY A 1 264 ? -19.517 21.043 22.533 1.00 62.19 264 GLY A CA 1
ATOM 1952 C C . GLY A 1 264 ? -18.079 20.513 22.577 1.00 62.19 264 GLY A C 1
ATOM 1953 O O . GLY A 1 264 ? -17.645 20.086 23.643 1.00 62.19 264 GLY A O 1
ATOM 1954 N N . PHE A 1 265 ? -17.334 20.573 21.467 1.00 69.94 265 PHE A N 1
ATOM 1955 C CA . PHE A 1 265 ? -15.919 20.191 21.410 1.00 69.94 265 PHE A CA 1
ATOM 1956 C C . PHE A 1 265 ? -14.987 21.380 21.625 1.00 69.94 265 PHE A C 1
ATOM 1958 O O . PHE A 1 265 ? -15.234 22.478 21.117 1.00 69.94 265 PHE A O 1
ATOM 1965 N N . ASP A 1 266 ? -13.893 21.136 22.348 1.00 69.50 266 ASP A N 1
ATOM 1966 C CA . ASP A 1 266 ? -12.846 22.125 22.583 1.00 69.50 266 ASP A CA 1
ATOM 1967 C C . ASP A 1 266 ? -12.136 22.518 21.282 1.00 69.50 266 ASP A C 1
ATOM 1969 O O . ASP A 1 266 ? -11.965 21.719 20.357 1.00 69.50 266 ASP A O 1
ATOM 1973 N N . ALA A 1 267 ? -11.682 23.770 21.228 1.00 78.38 267 ALA A N 1
ATOM 1974 C CA . ALA A 1 267 ? -10.871 24.245 20.120 1.00 78.38 267 ALA A CA 1
ATOM 1975 C C . ALA A 1 267 ? -9.531 23.489 20.075 1.00 78.38 267 ALA A C 1
ATOM 1977 O O . ALA A 1 267 ? -8.834 23.386 21.088 1.00 78.38 267 ALA A O 1
ATOM 1978 N N . LYS A 1 268 ? -9.134 23.014 18.889 1.00 81.69 268 LYS A N 1
ATOM 1979 C CA . LYS A 1 268 ? -7.817 22.394 18.666 1.00 81.69 268 LYS A CA 1
ATOM 1980 C C . LYS A 1 268 ? -6.909 23.399 17.962 1.00 81.69 268 LYS A C 1
ATOM 1982 O O . LYS A 1 268 ? -7.271 23.963 16.931 1.00 81.69 268 LYS A O 1
ATOM 1987 N N . ALA A 1 269 ? -5.730 23.649 18.529 1.00 83.88 269 ALA A N 1
ATOM 1988 C CA . ALA A 1 269 ? -4.755 24.555 17.929 1.00 83.88 269 ALA A CA 1
ATOM 1989 C C . ALA A 1 269 ? -4.209 23.987 16.609 1.00 83.88 269 ALA A C 1
ATOM 1991 O O . ALA A 1 269 ? -4.123 22.771 16.430 1.00 83.88 269 ALA A O 1
ATOM 1992 N N . SER A 1 270 ? -3.802 24.874 15.699 1.00 87.75 270 SER A N 1
ATOM 1993 C CA . SER A 1 270 ? -3.048 24.476 14.511 1.00 87.75 270 SER A CA 1
ATOM 1994 C C . SER A 1 270 ? -1.699 23.893 14.920 1.00 87.75 270 SER A C 1
ATOM 1996 O O . SER A 1 270 ? -1.016 24.458 15.781 1.00 87.75 270 SER A O 1
ATOM 1998 N N . PHE A 1 271 ? -1.270 22.829 14.257 1.00 88.44 271 PHE A N 1
ATOM 1999 C CA . PHE A 1 271 ? 0.055 22.250 14.454 1.00 88.44 271 PHE A CA 1
ATOM 2000 C C . PHE A 1 271 ? 0.635 21.784 13.120 1.00 88.44 271 PHE A C 1
ATOM 2002 O O . PHE A 1 271 ? -0.029 21.792 12.086 1.00 88.44 271 PHE A O 1
ATOM 2009 N N . THR A 1 272 ? 1.916 21.437 13.106 1.00 88.94 272 THR A N 1
ATOM 2010 C CA . THR A 1 272 ? 2.568 20.869 11.924 1.00 88.94 272 THR A CA 1
ATOM 2011 C C . THR A 1 272 ? 3.321 19.626 12.345 1.00 88.94 272 THR A C 1
ATOM 2013 O O . THR A 1 272 ? 4.157 19.686 13.244 1.00 88.94 272 THR A O 1
ATOM 2016 N N . GLU A 1 273 ? 3.026 18.516 11.684 1.00 87.94 273 GLU A N 1
ATOM 2017 C CA . GLU A 1 273 ? 3.777 17.270 11.819 1.00 87.94 273 GLU A CA 1
ATOM 2018 C C . GLU A 1 273 ? 4.534 16.995 10.519 1.00 87.94 273 GLU A C 1
ATOM 2020 O O . GLU A 1 273 ? 4.248 17.584 9.474 1.00 87.94 273 GLU A O 1
ATOM 2025 N N . SER A 1 274 ? 5.539 16.125 10.568 1.00 87.88 274 SER A N 1
ATOM 2026 C CA . SER A 1 274 ? 6.301 15.742 9.384 1.00 87.88 274 SER A CA 1
ATOM 2027 C C . SER A 1 274 ? 6.284 14.235 9.184 1.00 87.88 274 SER A C 1
ATOM 2029 O O . SER A 1 274 ? 6.566 13.456 10.096 1.00 87.88 274 SER A O 1
ATOM 2031 N N . ILE A 1 275 ? 5.979 13.814 7.958 1.00 89.25 275 ILE A N 1
ATOM 2032 C CA . ILE A 1 275 ? 6.244 12.450 7.515 1.00 89.25 275 ILE A CA 1
ATOM 2033 C C . ILE A 1 275 ? 7.744 12.357 7.272 1.00 89.25 275 ILE A C 1
ATOM 2035 O O . ILE A 1 275 ? 8.307 13.114 6.476 1.00 89.25 275 ILE A O 1
ATOM 2039 N N . ARG A 1 276 ? 8.401 11.425 7.954 1.00 91.00 276 ARG A N 1
ATOM 2040 C CA . ARG A 1 276 ? 9.848 11.243 7.832 1.00 91.00 276 ARG A CA 1
ATOM 2041 C C . ARG A 1 276 ? 10.251 10.620 6.497 1.00 91.00 276 ARG A C 1
ATOM 2043 O O . ARG A 1 276 ? 9.541 9.785 5.936 1.00 91.00 276 ARG A O 1
ATOM 2050 N N . GLN A 1 277 ? 11.456 10.967 6.057 1.00 92.94 277 GLN A N 1
ATOM 2051 C CA . GLN A 1 277 ? 12.090 10.358 4.895 1.00 92.94 277 GLN A CA 1
ATOM 2052 C C . GLN A 1 277 ? 12.344 8.863 5.123 1.00 92.94 277 GLN A C 1
ATOM 2054 O O . GLN A 1 277 ? 12.813 8.466 6.192 1.00 92.94 277 GLN A O 1
ATOM 2059 N N . ARG A 1 278 ? 12.113 8.039 4.095 1.00 92.56 278 ARG A N 1
ATOM 2060 C CA . ARG A 1 278 ? 12.415 6.597 4.116 1.00 92.56 278 ARG A CA 1
ATOM 2061 C C . ARG A 1 278 ? 13.240 6.197 2.906 1.00 92.56 278 ARG A C 1
ATOM 2063 O O . ARG A 1 278 ? 12.882 6.510 1.773 1.00 92.56 278 ARG A O 1
ATOM 2070 N N . VAL A 1 279 ? 14.323 5.462 3.138 1.00 95.50 279 VAL A N 1
ATOM 2071 C CA . VAL A 1 279 ? 15.156 4.894 2.071 1.00 95.50 279 VAL A CA 1
ATOM 2072 C C . VAL A 1 279 ? 14.949 3.391 2.031 1.00 95.50 279 VAL A C 1
ATOM 2074 O O . VAL A 1 279 ? 15.134 2.720 3.043 1.00 95.50 279 VAL A O 1
ATOM 2077 N N . ASN A 1 280 ? 14.581 2.870 0.863 1.00 96.75 280 ASN A N 1
ATOM 2078 C CA . ASN A 1 280 ? 14.332 1.445 0.659 1.00 96.75 280 ASN A CA 1
ATOM 2079 C C . ASN A 1 280 ? 15.232 0.907 -0.447 1.00 96.75 280 ASN A C 1
ATOM 2081 O O . ASN A 1 280 ? 15.536 1.612 -1.414 1.00 96.75 280 ASN A O 1
ATOM 2085 N N . LEU A 1 281 ? 15.607 -0.358 -0.318 1.00 97.88 281 LEU A N 1
ATOM 2086 C CA . LEU A 1 281 ? 16.285 -1.134 -1.345 1.00 97.88 281 LEU A CA 1
ATOM 2087 C C . LEU A 1 281 ? 15.435 -2.350 -1.684 1.00 97.88 281 LEU A C 1
ATOM 2089 O O . LEU A 1 281 ? 14.800 -2.927 -0.805 1.00 97.88 281 LEU A O 1
ATOM 2093 N N . GLY A 1 282 ? 15.452 -2.752 -2.947 1.00 97.81 282 GLY A N 1
ATOM 2094 C CA . GLY A 1 282 ? 14.724 -3.924 -3.408 1.00 97.81 282 GLY A CA 1
ATOM 2095 C C . GLY A 1 282 ? 15.470 -4.677 -4.489 1.00 97.81 282 GLY A C 1
ATOM 2096 O O . GLY A 1 282 ? 16.222 -4.099 -5.274 1.00 97.81 282 GLY A O 1
ATOM 2097 N N . VAL A 1 283 ? 15.228 -5.975 -4.569 1.00 98.19 283 VAL A N 1
ATOM 2098 C CA . VAL A 1 283 ? 15.662 -6.819 -5.679 1.00 98.19 283 VAL A CA 1
ATOM 2099 C C . VAL A 1 283 ? 14.494 -7.669 -6.142 1.00 98.19 283 VAL A C 1
ATOM 2101 O O . VAL A 1 283 ? 13.736 -8.196 -5.333 1.00 98.19 283 VAL A O 1
ATOM 2104 N N . ALA A 1 284 ? 14.349 -7.815 -7.454 1.00 97.56 284 ALA A N 1
ATOM 2105 C CA . ALA A 1 284 ? 13.388 -8.724 -8.049 1.00 97.56 284 ALA A CA 1
ATOM 2106 C C . ALA A 1 284 ? 14.053 -9.605 -9.100 1.00 97.56 284 ALA A C 1
ATOM 2108 O O . ALA A 1 284 ? 14.891 -9.156 -9.888 1.00 97.56 284 ALA A O 1
ATOM 2109 N N . TRP A 1 285 ? 13.645 -10.868 -9.124 1.00 94.75 285 TRP A N 1
ATOM 2110 C CA . TRP A 1 285 ? 14.141 -11.878 -10.039 1.00 94.75 285 TRP A CA 1
ATOM 2111 C C . TRP A 1 285 ? 12.989 -12.653 -10.677 1.00 94.75 285 TRP A C 1
ATOM 2113 O O . TRP A 1 285 ? 12.100 -13.159 -9.998 1.00 94.75 285 TRP A O 1
ATOM 2123 N N . THR A 1 286 ? 13.010 -12.767 -12.003 1.00 92.94 286 THR A N 1
ATOM 2124 C CA . THR A 1 286 ? 12.060 -13.569 -12.787 1.00 92.94 286 THR A CA 1
ATOM 2125 C C . THR A 1 286 ? 12.777 -14.795 -13.364 1.00 92.94 286 THR A C 1
ATOM 2127 O O . THR A 1 286 ? 13.346 -14.713 -14.461 1.00 92.94 286 THR A O 1
ATOM 2130 N N . PRO A 1 287 ? 12.820 -15.934 -12.650 1.00 88.31 287 PRO A N 1
ATOM 2131 C CA . PRO A 1 287 ? 13.469 -17.141 -13.147 1.00 88.31 287 PRO A CA 1
ATOM 2132 C C . PRO A 1 287 ? 12.744 -17.732 -14.364 1.00 88.31 287 PRO A C 1
ATOM 2134 O O . PRO A 1 287 ? 11.534 -17.953 -14.355 1.00 88.31 287 PRO A O 1
ATOM 2137 N N . GLY A 1 288 ? 13.510 -18.094 -15.397 1.00 80.44 288 GLY A N 1
ATOM 2138 C CA . GLY A 1 288 ? 12.979 -18.843 -16.543 1.00 80.44 288 GLY A CA 1
ATOM 2139 C C . GLY A 1 288 ? 12.760 -20.335 -16.260 1.00 80.44 288 GLY A C 1
ATOM 2140 O O . GLY A 1 288 ? 11.922 -20.975 -16.898 1.00 80.44 288 GLY A O 1
ATOM 2141 N N . ARG A 1 289 ? 13.518 -20.905 -15.314 1.00 79.12 289 ARG A N 1
ATOM 2142 C CA . ARG A 1 289 ? 13.477 -22.315 -14.887 1.00 79.12 289 ARG A CA 1
ATOM 2143 C C . ARG A 1 289 ? 13.822 -22.402 -13.398 1.00 79.12 289 ARG A C 1
ATOM 2145 O O . ARG A 1 289 ? 14.585 -21.566 -12.918 1.00 79.12 289 ARG A O 1
ATOM 2152 N N . VAL A 1 290 ? 13.314 -23.419 -12.704 1.00 71.62 290 VAL A N 1
ATOM 2153 C CA . VAL A 1 290 ? 13.721 -23.768 -11.328 1.00 71.62 290 VAL A CA 1
ATOM 2154 C C . VAL A 1 290 ? 14.187 -25.226 -11.283 1.00 71.62 290 VAL A C 1
ATOM 2156 O O . VAL A 1 290 ? 13.528 -26.102 -11.841 1.00 71.62 290 VAL A O 1
ATOM 2159 N N . GLY A 1 291 ? 15.343 -25.471 -10.653 1.00 63.66 291 GLY A N 1
ATOM 2160 C CA . GLY A 1 291 ? 16.009 -26.778 -10.543 1.00 63.66 291 GLY A CA 1
ATOM 2161 C C . GLY A 1 291 ? 17.436 -26.795 -11.118 1.00 63.66 291 GLY A C 1
ATOM 2162 O O . GLY A 1 291 ? 17.896 -25.811 -11.695 1.00 63.66 291 GLY A O 1
ATOM 2163 N N . PHE A 1 292 ? 18.147 -27.917 -10.959 1.00 53.72 292 PHE A N 1
ATOM 2164 C CA . PHE A 1 292 ? 19.525 -28.083 -11.438 1.00 53.72 292 PHE A CA 1
ATOM 2165 C C . PHE A 1 292 ? 19.569 -28.519 -12.913 1.00 53.72 292 PHE A C 1
ATOM 2167 O O . PHE A 1 292 ? 19.094 -29.598 -13.270 1.00 53.72 292 PHE A O 1
ATOM 2174 N N . SER A 1 293 ? 20.208 -27.705 -13.761 1.00 58.62 293 SER A N 1
ATOM 2175 C CA . SER A 1 293 ? 20.573 -28.052 -15.145 1.00 58.62 293 SER A CA 1
ATOM 2176 C C . SER A 1 293 ? 19.395 -28.629 -15.970 1.00 58.62 293 SER A C 1
ATOM 2178 O O . SER A 1 293 ? 18.311 -28.041 -16.007 1.00 58.62 293 SER A O 1
ATOM 2180 N N . SER A 1 294 ? 19.585 -29.767 -16.647 1.00 59.66 294 SER A N 1
ATOM 2181 C CA . SER A 1 294 ? 18.609 -30.399 -17.547 1.00 59.66 294 SER A CA 1
ATOM 2182 C C . SER A 1 294 ? 17.334 -30.938 -16.876 1.00 59.66 294 SER A C 1
ATOM 2184 O O . SER A 1 294 ? 16.379 -31.230 -17.591 1.00 59.66 294 SER A O 1
ATOM 2186 N N . PHE A 1 295 ? 17.280 -31.036 -15.542 1.00 60.53 295 PHE A N 1
ATOM 2187 C CA . PHE A 1 295 ? 16.104 -31.507 -14.785 1.00 60.53 295 PHE A CA 1
ATOM 2188 C C . PHE A 1 295 ? 15.203 -30.371 -14.265 1.00 60.53 295 PHE A C 1
ATOM 2190 O O . PHE A 1 295 ? 14.226 -30.622 -13.562 1.00 60.53 295 PHE A O 1
ATOM 2197 N N . GLY A 1 296 ? 15.507 -29.111 -14.599 1.00 63.84 296 GLY A N 1
ATOM 2198 C CA . GLY A 1 296 ? 14.726 -27.962 -14.139 1.00 63.84 296 GLY A CA 1
ATOM 2199 C C . GLY A 1 296 ? 13.361 -27.822 -14.824 1.00 63.84 296 GLY A C 1
ATOM 2200 O O . GLY A 1 296 ? 13.270 -27.841 -16.061 1.00 63.84 296 GLY A O 1
ATOM 2201 N N . ILE A 1 297 ? 12.322 -27.586 -14.017 1.00 72.38 297 ILE A N 1
ATOM 2202 C CA . ILE A 1 297 ? 10.950 -27.317 -14.464 1.00 72.38 297 ILE A CA 1
ATOM 2203 C C . ILE A 1 297 ? 10.923 -25.925 -15.123 1.00 72.38 297 ILE A C 1
ATOM 2205 O O . ILE A 1 297 ? 11.329 -24.940 -14.491 1.00 72.38 297 ILE A O 1
ATOM 2209 N N . PRO A 1 298 ? 10.494 -25.805 -16.394 1.00 74.25 298 PRO A N 1
ATOM 2210 C CA . PRO A 1 298 ? 10.359 -24.509 -17.043 1.00 74.25 298 PRO A CA 1
ATOM 2211 C C . PRO A 1 298 ? 9.232 -23.715 -16.384 1.00 74.25 298 PRO A C 1
ATOM 2213 O O . PRO A 1 298 ? 8.100 -24.180 -16.276 1.00 74.25 298 PRO A O 1
ATOM 2216 N N . LEU A 1 299 ? 9.542 -22.493 -15.957 1.00 75.88 299 LEU A N 1
ATOM 2217 C CA . LEU A 1 299 ? 8.566 -21.608 -15.322 1.00 75.88 299 LEU A CA 1
ATOM 2218 C C . LEU A 1 299 ? 7.907 -20.652 -16.315 1.00 75.88 299 LEU A C 1
ATOM 2220 O O . LEU A 1 299 ? 6.973 -19.953 -15.937 1.00 75.88 299 LEU A O 1
ATOM 2224 N N . HIS A 1 300 ? 8.368 -20.624 -17.573 1.00 76.75 300 HIS A N 1
ATOM 2225 C CA . HIS A 1 300 ? 7.845 -19.758 -18.638 1.00 76.75 300 HIS A CA 1
ATOM 2226 C C . HIS A 1 300 ? 7.702 -18.289 -18.196 1.00 76.75 300 HIS A C 1
ATOM 2228 O O . HIS A 1 300 ? 6.711 -17.646 -18.524 1.00 76.75 300 HIS A O 1
ATOM 2234 N N . ASP A 1 301 ? 8.657 -17.803 -17.391 1.00 79.38 301 ASP A N 1
ATOM 2235 C CA . ASP A 1 301 ? 8.693 -16.458 -16.796 1.00 79.38 301 ASP A CA 1
ATOM 2236 C C . ASP A 1 301 ? 7.423 -16.088 -15.985 1.00 79.38 301 ASP A C 1
ATOM 2238 O O . ASP A 1 301 ? 7.057 -14.920 -15.860 1.00 79.38 301 ASP A O 1
ATOM 2242 N N . ARG A 1 302 ? 6.731 -17.091 -15.419 1.00 87.94 302 ARG A N 1
ATOM 2243 C CA . ARG A 1 302 ? 5.499 -16.922 -14.624 1.00 87.94 302 ARG A CA 1
ATOM 2244 C C . ARG A 1 302 ? 5.736 -16.634 -13.147 1.00 87.94 302 ARG A C 1
ATOM 2246 O O . ARG A 1 302 ? 4.783 -16.261 -12.473 1.00 87.94 302 ARG A O 1
ATOM 2253 N N . LEU A 1 303 ? 6.948 -16.860 -12.649 1.00 92.38 303 LEU A N 1
ATOM 2254 C CA . LEU A 1 303 ? 7.320 -16.632 -11.256 1.00 92.38 303 LEU A CA 1
ATOM 2255 C C . LEU A 1 303 ? 8.150 -15.356 -11.154 1.00 92.38 303 LEU A C 1
ATOM 2257 O O . LEU A 1 303 ? 9.138 -15.213 -11.872 1.00 92.38 303 LEU A O 1
ATOM 2261 N N . VAL A 1 304 ? 7.775 -14.478 -10.235 1.00 95.00 304 VAL A N 1
ATOM 2262 C CA . VAL A 1 304 ? 8.588 -13.349 -9.783 1.00 95.00 304 VAL A CA 1
ATOM 2263 C C . VAL A 1 304 ? 8.905 -13.575 -8.316 1.00 95.00 304 VAL A C 1
ATOM 2265 O O . VAL A 1 304 ? 8.006 -13.889 -7.542 1.00 95.00 304 VAL A O 1
ATOM 2268 N N . LEU A 1 305 ? 10.170 -13.425 -7.949 1.00 97.06 305 LEU A N 1
ATOM 2269 C CA . LEU A 1 305 ? 10.651 -13.412 -6.573 1.00 97.06 305 LEU A CA 1
ATOM 2270 C C . LEU A 1 305 ? 11.144 -12.005 -6.260 1.00 97.06 305 LEU A C 1
ATOM 2272 O O . LEU A 1 305 ? 11.777 -11.384 -7.113 1.00 97.06 305 LEU A O 1
ATOM 2276 N N . ALA A 1 306 ? 10.859 -11.511 -5.066 1.00 98.00 306 ALA A N 1
ATOM 2277 C CA . ALA A 1 306 ? 11.217 -10.174 -4.629 1.00 98.00 306 ALA A CA 1
ATOM 2278 C C . ALA A 1 306 ? 11.696 -10.185 -3.180 1.00 98.00 306 ALA A C 1
ATOM 2280 O O . ALA A 1 306 ? 11.233 -10.987 -2.366 1.00 98.00 306 ALA A O 1
ATOM 2281 N N . ALA A 1 307 ? 12.626 -9.293 -2.874 1.00 98.19 307 ALA A N 1
ATOM 2282 C CA . ALA A 1 307 ? 13.100 -9.050 -1.527 1.00 98.19 307 ALA A CA 1
ATOM 2283 C C . ALA A 1 307 ? 13.400 -7.564 -1.369 1.00 98.19 307 ALA A C 1
ATOM 2285 O O . ALA A 1 307 ? 14.144 -7.007 -2.176 1.00 98.19 307 ALA A O 1
ATOM 2286 N N . ASP A 1 308 ? 12.864 -6.957 -0.317 1.00 97.56 308 ASP A N 1
ATOM 2287 C CA . ASP A 1 308 ? 13.083 -5.558 0.009 1.00 97.56 308 ASP A CA 1
ATOM 2288 C C . ASP A 1 308 ? 13.622 -5.407 1.433 1.00 97.56 308 ASP A C 1
ATOM 2290 O O . ASP A 1 308 ? 13.272 -6.158 2.348 1.00 97.56 308 ASP A O 1
ATOM 2294 N N . VAL A 1 309 ? 14.455 -4.385 1.604 1.00 95.81 309 VAL A N 1
ATOM 2295 C CA . VAL A 1 309 ? 14.862 -3.851 2.899 1.00 95.81 309 VAL A CA 1
ATOM 2296 C C . VAL A 1 309 ? 14.369 -2.417 2.951 1.00 95.81 309 VAL A C 1
ATOM 2298 O O . VAL A 1 309 ? 14.817 -1.568 2.173 1.00 95.81 309 VAL A O 1
ATOM 2301 N N . ARG A 1 310 ? 13.401 -2.151 3.820 1.00 92.56 310 ARG A N 1
ATOM 2302 C CA . ARG A 1 310 ? 12.729 -0.855 3.882 1.00 92.56 310 ARG A CA 1
ATOM 2303 C C . ARG A 1 310 ? 13.243 -0.025 5.036 1.00 92.56 310 ARG A C 1
ATOM 2305 O O . ARG A 1 310 ? 13.653 -0.554 6.059 1.00 92.56 310 ARG A O 1
ATOM 2312 N N . ASP A 1 311 ? 13.184 1.286 4.854 1.00 89.50 311 ASP A N 1
ATOM 2313 C CA . ASP A 1 311 ? 13.442 2.256 5.910 1.00 89.50 311 ASP A CA 1
ATOM 2314 C C . ASP A 1 311 ? 14.818 2.097 6.592 1.00 89.50 311 ASP A C 1
ATOM 2316 O O . ASP A 1 311 ? 14.962 2.087 7.809 1.00 89.50 311 ASP A O 1
ATOM 2320 N N . ILE A 1 312 ? 15.854 1.961 5.764 1.00 89.06 312 ILE A N 1
ATOM 2321 C CA . ILE A 1 312 ? 17.234 1.634 6.172 1.00 89.06 312 ILE A CA 1
ATOM 2322 C C . ILE A 1 312 ? 17.881 2.755 6.999 1.00 89.06 312 ILE A C 1
ATOM 2324 O O . ILE A 1 312 ? 18.826 2.526 7.748 1.00 89.06 312 ILE A O 1
ATOM 2328 N N . VAL A 1 313 ? 17.387 3.981 6.836 1.00 86.25 313 VAL A N 1
ATOM 2329 C CA . VAL A 1 313 ? 17.900 5.191 7.494 1.00 86.25 313 VAL A CA 1
ATOM 2330 C C . VAL A 1 313 ? 17.114 5.555 8.755 1.00 86.25 313 VAL A C 1
ATOM 2332 O O . VAL A 1 313 ? 17.244 6.674 9.248 1.00 86.25 313 VAL A O 1
ATOM 2335 N N . ASN A 1 314 ? 16.277 4.649 9.262 1.00 81.06 314 ASN A N 1
ATOM 2336 C CA . ASN A 1 314 ? 15.518 4.894 10.478 1.00 81.06 314 ASN A CA 1
ATOM 2337 C C . ASN A 1 314 ? 16.447 4.984 11.700 1.00 81.06 314 ASN A C 1
ATOM 2339 O O . ASN A 1 314 ? 17.345 4.163 11.883 1.00 81.06 314 ASN A O 1
ATOM 2343 N N . ALA A 1 315 ? 16.238 6.008 12.526 1.00 76.19 315 ALA A N 1
ATOM 2344 C CA . ALA A 1 315 ? 16.982 6.196 13.766 1.00 76.19 315 ALA A CA 1
ATOM 2345 C C . ALA A 1 315 ? 16.430 5.335 14.916 1.00 76.19 315 ALA A C 1
ATOM 2347 O O . ALA A 1 315 ? 17.202 4.924 15.784 1.00 76.19 315 ALA A O 1
ATOM 2348 N N . ASP A 1 316 ? 15.125 5.045 14.897 1.00 77.12 316 ASP A N 1
ATOM 2349 C CA . ASP A 1 316 ? 14.401 4.369 15.982 1.00 77.12 316 ASP A CA 1
ATOM 2350 C C . ASP A 1 316 ? 14.447 2.840 15.862 1.00 77.12 316 ASP A C 1
ATOM 2352 O O . ASP A 1 316 ? 14.389 2.127 16.861 1.00 77.12 316 ASP A O 1
ATOM 2356 N N . SER A 1 317 ? 14.583 2.326 14.637 1.00 76.38 317 SER A N 1
ATOM 2357 C CA . SER A 1 317 ? 14.779 0.900 14.349 1.00 76.38 317 SER A CA 1
ATOM 2358 C C . SER A 1 317 ? 15.980 0.746 13.423 1.00 76.38 317 SER A C 1
ATOM 2360 O O . SER A 1 317 ? 16.041 1.341 12.349 1.00 76.38 317 SER A O 1
ATOM 2362 N N . LYS A 1 318 ? 16.998 0.025 13.892 1.00 81.75 318 LYS A N 1
ATOM 2363 C CA . LYS A 1 318 ? 18.284 -0.117 13.206 1.00 81.75 318 LYS A CA 1
ATOM 2364 C C . LYS A 1 318 ? 18.359 -1.491 12.561 1.00 81.75 318 LYS A C 1
ATOM 2366 O O . LYS A 1 318 ? 17.870 -2.476 13.091 1.00 81.75 318 LYS A O 1
ATOM 2371 N N . ILE A 1 319 ? 19.082 -1.593 11.452 1.00 81.62 319 ILE A N 1
ATOM 2372 C CA . ILE A 1 319 ? 19.377 -2.898 10.838 1.00 81.62 319 ILE A CA 1
ATOM 2373 C C . ILE A 1 319 ? 20.678 -3.479 11.398 1.00 81.62 319 ILE A C 1
ATOM 2375 O O . ILE A 1 319 ? 20.794 -4.687 11.590 1.00 81.62 319 ILE A O 1
ATOM 2379 N N . ILE A 1 320 ? 21.660 -2.619 11.677 1.00 80.50 320 ILE A N 1
ATOM 2380 C CA . ILE A 1 320 ? 22.972 -3.006 12.196 1.00 80.50 320 ILE A CA 1
ATOM 2381 C C . ILE A 1 320 ? 23.225 -2.249 13.492 1.00 80.50 320 ILE A C 1
ATOM 2383 O O . ILE A 1 320 ? 23.152 -1.020 13.531 1.00 80.50 320 ILE A O 1
ATOM 2387 N N . GLU A 1 321 ? 23.577 -2.986 14.538 1.00 80.31 321 GLU A N 1
ATOM 2388 C CA . GLU A 1 321 ? 23.989 -2.431 15.820 1.00 80.31 321 GLU A CA 1
ATOM 2389 C C . GLU A 1 321 ? 25.184 -3.224 16.355 1.00 80.31 321 GLU A C 1
ATOM 2391 O O . GLU A 1 321 ? 25.239 -4.446 16.243 1.00 80.31 321 GLU A O 1
ATOM 2396 N N . ASN A 1 322 ? 26.193 -2.522 16.878 1.00 78.62 322 ASN A N 1
ATOM 2397 C CA . ASN A 1 322 ? 27.399 -3.120 17.469 1.00 78.62 322 ASN A CA 1
ATOM 2398 C C . ASN A 1 322 ? 28.116 -4.175 16.591 1.00 78.62 322 ASN A C 1
ATOM 2400 O O . ASN A 1 322 ? 28.725 -5.109 17.107 1.00 78.62 322 ASN A O 1
ATOM 2404 N N . GLY A 1 323 ? 28.071 -4.028 15.261 1.00 75.88 323 GLY A N 1
ATOM 2405 C CA . GLY A 1 323 ? 28.740 -4.935 14.318 1.00 75.88 323 GLY A CA 1
ATOM 2406 C C . GLY A 1 323 ? 27.974 -6.224 13.990 1.00 75.88 323 GLY A C 1
ATOM 2407 O O . GLY A 1 323 ? 28.519 -7.073 13.285 1.00 75.88 323 GLY A O 1
ATOM 2408 N N . GLY A 1 324 ? 26.729 -6.365 14.454 1.00 79.88 324 GLY A N 1
ATOM 2409 C CA . GLY A 1 324 ? 25.813 -7.456 14.107 1.00 79.88 324 GLY A CA 1
ATOM 2410 C C . GLY A 1 324 ? 24.456 -6.944 13.615 1.00 79.88 324 GLY A C 1
ATOM 2411 O O . GLY A 1 324 ? 24.224 -5.737 13.554 1.00 79.88 324 GLY A O 1
ATOM 2412 N N . LEU A 1 325 ? 23.558 -7.865 13.248 1.00 81.44 325 LEU A N 1
ATOM 2413 C CA . LEU A 1 325 ? 22.156 -7.522 12.991 1.00 81.44 325 LEU A CA 1
ATOM 2414 C C . LEU A 1 325 ? 21.506 -7.087 14.307 1.00 81.44 325 LEU A C 1
ATOM 2416 O O . LEU A 1 325 ? 21.636 -7.791 15.306 1.00 81.44 325 LEU A O 1
ATOM 2420 N N . ALA A 1 326 ? 20.840 -5.935 14.306 1.00 81.44 326 ALA A N 1
ATOM 2421 C CA . ALA A 1 326 ? 20.119 -5.458 15.481 1.00 81.44 326 ALA A CA 1
ATOM 2422 C C . ALA A 1 326 ? 18.823 -6.258 15.692 1.00 81.44 326 ALA A C 1
ATOM 2424 O O . ALA A 1 326 ? 18.259 -6.799 14.739 1.00 81.44 326 ALA A O 1
ATOM 2425 N N . ASP A 1 327 ? 18.291 -6.255 16.914 1.00 78.06 327 ASP A N 1
ATOM 2426 C CA . ASP A 1 327 ? 17.043 -6.962 17.251 1.00 78.06 327 ASP A CA 1
ATOM 2427 C C . ASP A 1 327 ? 15.824 -6.429 16.473 1.00 78.06 327 ASP A C 1
ATOM 2429 O O . ASP A 1 327 ? 14.839 -7.135 16.256 1.00 78.06 327 ASP A O 1
ATOM 2433 N N . THR A 1 328 ? 15.903 -5.182 16.002 1.00 80.94 328 THR A N 1
ATOM 2434 C CA . THR A 1 328 ? 14.866 -4.535 15.187 1.00 80.94 328 THR A CA 1
ATOM 2435 C C . THR A 1 328 ? 15.005 -4.837 13.692 1.00 80.94 328 THR A C 1
ATOM 2437 O O . THR A 1 328 ? 14.067 -4.608 12.941 1.00 80.94 328 THR A O 1
ATOM 2440 N N . ALA A 1 329 ? 16.103 -5.456 13.237 1.00 82.38 329 ALA A N 1
ATOM 2441 C CA . ALA A 1 329 ? 16.372 -5.674 11.813 1.00 82.38 329 ALA A CA 1
ATOM 2442 C C . ALA A 1 329 ? 15.253 -6.448 11.092 1.00 82.38 329 ALA A C 1
ATOM 2444 O O . ALA A 1 329 ? 14.960 -6.171 9.930 1.00 82.38 329 ALA A O 1
ATOM 2445 N N . GLY A 1 330 ? 14.596 -7.387 11.783 1.00 82.56 330 GLY A N 1
ATOM 2446 C CA . GLY A 1 330 ? 13.497 -8.185 11.236 1.00 82.56 330 GLY A CA 1
ATOM 2447 C C . GLY A 1 330 ? 12.310 -7.359 10.728 1.00 82.56 330 GLY A C 1
ATOM 2448 O O . GLY A 1 330 ? 11.674 -7.769 9.758 1.00 82.56 330 GLY A O 1
ATOM 2449 N N . THR A 1 331 ? 12.052 -6.179 11.305 1.00 85.00 331 THR A N 1
ATOM 2450 C CA . THR A 1 331 ? 10.921 -5.307 10.928 1.00 85.00 331 THR A CA 1
ATOM 2451 C C . THR A 1 331 ? 11.143 -4.549 9.615 1.00 85.00 331 THR A C 1
ATOM 2453 O O . THR A 1 331 ? 10.209 -3.950 9.079 1.00 85.00 331 THR A O 1
ATOM 2456 N N . HIS A 1 332 ? 12.358 -4.617 9.062 1.00 90.31 332 HIS A N 1
ATOM 2457 C CA . HIS A 1 332 ? 12.737 -3.972 7.805 1.00 90.31 332 HIS A CA 1
ATOM 2458 C C . HIS A 1 332 ? 12.741 -4.926 6.608 1.00 90.31 332 HIS A C 1
ATOM 2460 O O . HIS A 1 332 ? 12.829 -4.465 5.468 1.00 90.31 332 HIS A O 1
ATOM 2466 N N . PHE A 1 333 ? 12.700 -6.243 6.839 1.00 93.81 333 PHE A N 1
ATOM 2467 C CA . PHE A 1 333 ? 12.800 -7.242 5.777 1.00 93.81 333 PHE A CA 1
ATOM 2468 C C . PHE A 1 333 ? 11.430 -7.656 5.246 1.00 93.81 333 PHE A C 1
ATOM 2470 O O . PHE A 1 333 ? 10.515 -8.016 5.992 1.00 93.81 333 PHE A O 1
ATOM 2477 N N . HIS A 1 334 ? 11.337 -7.682 3.922 1.00 96.44 334 HIS A N 1
ATOM 2478 C CA . HIS A 1 334 ? 10.141 -8.048 3.182 1.00 96.44 334 HIS A CA 1
ATOM 2479 C C . HIS A 1 334 ? 10.526 -9.018 2.073 1.00 96.44 334 HIS A C 1
ATOM 2481 O O . HIS A 1 334 ? 11.461 -8.764 1.316 1.00 96.44 334 HIS A O 1
ATOM 2487 N N . LEU A 1 335 ? 9.811 -10.131 1.955 1.00 97.75 335 LEU A N 1
ATOM 2488 C CA . LEU A 1 335 ? 10.042 -11.154 0.938 1.00 97.75 335 LEU A CA 1
ATOM 2489 C C . LEU A 1 335 ? 8.732 -11.462 0.231 1.00 97.75 335 LEU A C 1
ATOM 2491 O O . LEU A 1 335 ? 7.701 -11.608 0.881 1.00 97.75 335 LEU A O 1
ATOM 2495 N N . GLY A 1 336 ? 8.781 -11.635 -1.083 1.00 97.56 336 GLY A N 1
ATOM 2496 C CA . GLY A 1 336 ? 7.592 -11.838 -1.895 1.00 97.56 336 GLY A CA 1
ATOM 2497 C C . GLY A 1 336 ? 7.812 -12.788 -3.056 1.00 97.56 336 GLY A C 1
ATOM 2498 O O . GLY A 1 336 ? 8.888 -12.859 -3.648 1.00 97.56 336 GLY A O 1
ATOM 2499 N N . ALA A 1 337 ? 6.757 -13.500 -3.419 1.00 97.38 337 ALA A N 1
ATOM 2500 C CA . ALA A 1 337 ? 6.678 -14.303 -4.621 1.00 97.38 337 ALA A CA 1
ATOM 2501 C C . ALA A 1 337 ? 5.317 -14.096 -5.294 1.00 97.38 337 ALA A C 1
ATOM 2503 O O . ALA A 1 337 ? 4.285 -14.086 -4.626 1.00 97.38 337 ALA A O 1
ATOM 2504 N N . GLU A 1 338 ? 5.305 -13.970 -6.619 1.00 96.75 338 GLU A N 1
ATOM 2505 C CA . GLU A 1 338 ? 4.088 -13.944 -7.436 1.00 96.75 338 GLU A CA 1
ATOM 2506 C C . GLU A 1 338 ? 4.192 -15.000 -8.537 1.00 96.75 338 GLU A C 1
ATOM 2508 O O . GLU A 1 338 ? 5.082 -14.942 -9.386 1.00 96.75 338 GLU A O 1
ATOM 2513 N N . TYR A 1 339 ? 3.265 -15.957 -8.540 1.00 94.31 339 TYR A N 1
ATOM 2514 C CA . TYR A 1 339 ? 3.121 -16.961 -9.587 1.00 94.31 339 TYR A CA 1
ATOM 2515 C C . TYR A 1 339 ? 1.879 -16.705 -10.433 1.00 94.31 339 TYR A C 1
ATOM 2517 O O . TYR A 1 339 ? 0.762 -16.519 -9.942 1.00 94.31 339 TYR A O 1
ATOM 2525 N N . ARG A 1 340 ? 2.070 -16.722 -11.748 1.00 92.31 340 ARG A N 1
ATOM 2526 C CA . ARG A 1 340 ? 1.064 -16.318 -12.723 1.00 92.31 340 ARG A CA 1
ATOM 2527 C C . ARG A 1 340 ? 0.541 -17.527 -13.476 1.00 92.31 340 ARG A C 1
ATOM 2529 O O . ARG A 1 340 ? 1.229 -18.073 -14.336 1.00 92.31 340 ARG A O 1
ATOM 2536 N N . TRP A 1 341 ? -0.705 -17.903 -13.212 1.00 88.94 341 TRP A N 1
ATOM 2537 C CA . TRP A 1 341 ? -1.333 -19.051 -13.856 1.00 88.94 341 TRP A CA 1
ATOM 2538 C C . TRP A 1 341 ? -2.629 -18.642 -14.547 1.00 88.94 341 TRP A C 1
ATOM 2540 O O . TRP A 1 341 ? -3.636 -18.410 -13.894 1.00 88.94 341 TRP A O 1
ATOM 2550 N N . TRP A 1 342 ? -2.604 -18.534 -15.880 1.00 85.88 342 TRP A N 1
ATOM 2551 C CA . TRP A 1 342 ? -3.765 -18.109 -16.673 1.00 85.88 342 TRP A CA 1
ATOM 2552 C C . TRP A 1 342 ? -4.314 -16.750 -16.179 1.00 85.88 342 TRP A C 1
ATOM 2554 O O . TRP A 1 342 ? -3.565 -15.761 -16.169 1.00 85.88 342 TRP A O 1
ATOM 2564 N N . PHE A 1 343 ? -5.586 -16.696 -15.773 1.00 88.06 343 PHE A N 1
ATOM 2565 C CA . PHE A 1 343 ? -6.236 -15.534 -15.161 1.00 88.06 343 PHE A CA 1
ATOM 2566 C C . PHE A 1 343 ? -5.987 -15.429 -13.646 1.00 88.06 343 PHE A C 1
ATOM 2568 O O . PHE A 1 343 ? -6.311 -14.411 -13.056 1.00 88.06 343 PHE A O 1
ATOM 2575 N N . LEU A 1 344 ? -5.375 -16.428 -13.007 1.00 94.56 344 LEU A N 1
ATOM 2576 C CA . LEU A 1 344 ? -5.061 -16.419 -11.578 1.00 94.56 344 LEU A CA 1
ATOM 2577 C C . LEU A 1 344 ? -3.652 -15.879 -11.289 1.00 94.56 344 LEU A C 1
ATOM 2579 O O . LEU A 1 344 ? -2.707 -15.994 -12.092 1.00 94.56 344 LEU A O 1
ATOM 2583 N N . ARG A 1 345 ? -3.510 -15.295 -10.102 1.00 95.50 345 ARG A N 1
ATOM 2584 C CA . ARG A 1 345 ? -2.260 -14.802 -9.517 1.00 95.50 345 ARG A CA 1
ATOM 2585 C C . ARG A 1 345 ? -2.159 -15.327 -8.096 1.00 95.50 345 ARG A C 1
ATOM 2587 O O . ARG A 1 345 ? -2.971 -14.967 -7.256 1.00 95.50 345 ARG A O 1
ATOM 2594 N N . PHE A 1 346 ? -1.170 -16.165 -7.834 1.00 97.38 346 PHE A N 1
ATOM 2595 C CA . PHE A 1 346 ? -0.890 -16.658 -6.491 1.00 97.38 346 PHE A CA 1
ATOM 2596 C C . PHE A 1 346 ? 0.261 -15.856 -5.927 1.00 97.38 346 PHE A C 1
ATOM 2598 O O . PHE A 1 346 ? 1.273 -15.677 -6.608 1.00 97.38 346 PHE A O 1
ATOM 2605 N N . ARG A 1 347 ? 0.100 -15.361 -4.707 1.00 97.56 347 ARG A N 1
ATOM 2606 C CA . ARG A 1 347 ? 1.112 -14.563 -4.028 1.00 97.56 347 ARG A CA 1
ATOM 2607 C C . ARG A 1 347 ? 1.350 -15.130 -2.644 1.00 97.56 347 ARG A C 1
ATOM 2609 O O . ARG A 1 347 ? 0.415 -15.583 -1.985 1.00 97.56 347 ARG A O 1
ATOM 2616 N N . ALA A 1 348 ? 2.605 -15.142 -2.246 1.00 98.06 348 ALA A N 1
ATOM 2617 C CA . ALA A 1 348 ? 3.016 -15.525 -0.910 1.00 98.06 348 ALA A CA 1
ATOM 2618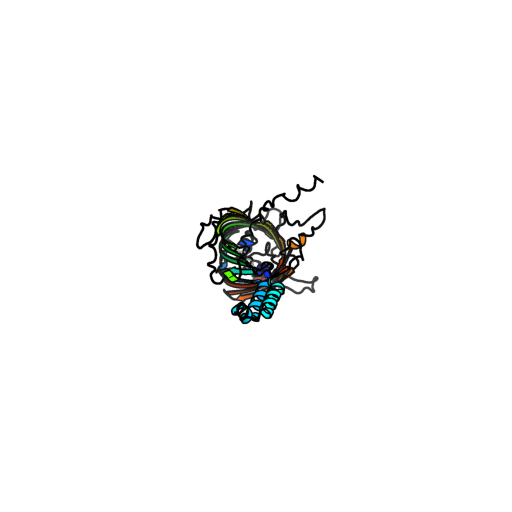 C C . ALA A 1 348 ? 4.265 -14.735 -0.547 1.00 98.06 348 ALA A C 1
ATOM 2620 O O . ALA A 1 348 ? 5.044 -14.358 -1.426 1.00 98.06 348 ALA A O 1
ATOM 2621 N N . GLY A 1 349 ? 4.479 -14.509 0.738 1.00 97.06 349 GLY A N 1
ATOM 2622 C CA . GLY A 1 349 ? 5.627 -13.742 1.184 1.00 97.06 349 GLY A CA 1
ATOM 2623 C C . GLY A 1 349 ? 5.778 -13.722 2.691 1.00 97.06 349 GLY A C 1
ATOM 2624 O O . GLY A 1 349 ? 5.005 -14.349 3.417 1.00 97.06 349 GLY A O 1
ATOM 2625 N N . ALA A 1 350 ? 6.751 -12.951 3.151 1.00 96.19 350 ALA A N 1
ATOM 2626 C CA . ALA A 1 350 ? 6.932 -12.607 4.547 1.00 96.19 350 ALA A CA 1
ATOM 2627 C C . ALA A 1 350 ? 7.062 -11.085 4.685 1.00 96.19 350 ALA A C 1
ATOM 2629 O O . ALA A 1 350 ? 7.902 -10.485 4.020 1.00 96.19 350 ALA A O 1
ATOM 2630 N N . ASN A 1 351 ? 6.240 -10.478 5.535 1.00 94.19 351 ASN A N 1
ATOM 2631 C CA . ASN A 1 351 ? 6.268 -9.062 5.887 1.00 94.19 351 ASN A CA 1
ATOM 2632 C C . ASN A 1 351 ? 6.754 -8.951 7.331 1.00 94.19 351 ASN A C 1
ATOM 2634 O O . ASN A 1 351 ? 6.070 -9.439 8.228 1.00 94.19 351 ASN A O 1
ATOM 2638 N N . GLN A 1 352 ? 7.931 -8.362 7.559 1.00 90.56 352 GLN A N 1
ATOM 2639 C CA . GLN A 1 352 ? 8.459 -8.135 8.913 1.00 90.56 352 GLN A CA 1
ATOM 2640 C C . GLN A 1 352 ? 8.609 -9.424 9.748 1.00 90.56 352 GLN A C 1
ATOM 2642 O O . GLN A 1 352 ? 8.435 -9.433 10.962 1.00 90.56 352 GLN A O 1
ATOM 2647 N N . GLY A 1 353 ? 8.882 -10.549 9.080 1.00 87.00 353 GLY A N 1
ATOM 2648 C CA . GLY A 1 353 ? 8.949 -11.878 9.698 1.00 87.00 353 GLY A CA 1
ATOM 2649 C C . GLY A 1 353 ? 7.621 -12.646 9.746 1.00 87.00 353 GLY A C 1
ATOM 2650 O O . GLY A 1 353 ? 7.640 -13.857 9.972 1.00 87.00 353 GLY A O 1
ATOM 2651 N N . TYR A 1 354 ? 6.481 -12.013 9.455 1.00 92.69 354 TYR A N 1
ATOM 2652 C CA . TYR A 1 354 ? 5.179 -12.684 9.420 1.00 92.69 354 TYR A CA 1
ATOM 2653 C C . TYR A 1 354 ? 4.788 -13.157 8.026 1.00 92.69 354 TYR A C 1
ATOM 2655 O O . TYR A 1 354 ? 4.996 -12.469 7.033 1.00 92.69 354 TYR A O 1
ATOM 2663 N N . PHE A 1 355 ? 4.149 -14.324 7.947 1.00 95.44 355 PHE A N 1
ATOM 2664 C CA . PHE A 1 355 ? 3.628 -14.853 6.690 1.00 95.44 355 PHE A CA 1
ATOM 2665 C C . PHE A 1 355 ? 2.542 -13.950 6.086 1.00 95.44 355 PHE A C 1
ATOM 2667 O O . PHE A 1 355 ? 1.652 -13.461 6.784 1.00 95.44 355 PHE A O 1
ATOM 2674 N N . THR A 1 356 ? 2.579 -13.817 4.763 1.00 97.50 356 THR A N 1
ATOM 2675 C CA . THR A 1 356 ? 1.555 -13.158 3.951 1.00 97.50 356 THR A CA 1
ATOM 2676 C C . THR A 1 356 ? 1.145 -14.063 2.795 1.00 97.50 356 THR A C 1
ATOM 2678 O O . THR A 1 356 ? 1.944 -14.858 2.289 1.00 97.50 356 THR A O 1
ATOM 2681 N N . GLY A 1 357 ? -0.102 -13.936 2.360 1.00 98.00 357 GLY A N 1
ATOM 2682 C CA . GLY A 1 357 ? -0.638 -14.689 1.234 1.00 98.00 357 GLY A CA 1
ATOM 2683 C C . GLY A 1 357 ? -1.626 -13.852 0.445 1.00 98.00 357 GLY A C 1
ATOM 2684 O O . GLY A 1 357 ? -2.305 -12.993 0.997 1.00 98.00 357 GLY A O 1
ATOM 2685 N N . GLY A 1 358 ? -1.733 -14.101 -0.854 1.00 97.62 358 GLY A N 1
ATOM 2686 C CA . GLY A 1 358 ? -2.680 -13.388 -1.694 1.00 97.62 358 GLY A CA 1
ATOM 2687 C C . GLY A 1 358 ? -3.128 -14.180 -2.909 1.00 97.62 358 GLY A C 1
ATOM 2688 O O . GLY A 1 358 ? -2.414 -15.038 -3.432 1.00 97.62 358 GLY A O 1
ATOM 2689 N N . LEU A 1 359 ? -4.326 -13.851 -3.376 1.00 98.12 359 LEU A N 1
ATOM 2690 C CA . LEU A 1 359 ? -4.932 -14.411 -4.573 1.00 98.12 359 LEU A CA 1
ATOM 2691 C C . LEU A 1 359 ? -5.457 -13.266 -5.434 1.00 98.12 359 LEU A C 1
ATOM 2693 O O . LEU A 1 359 ? -6.138 -12.378 -4.936 1.00 98.12 359 LEU A O 1
ATOM 2697 N N . GLY A 1 360 ? -5.137 -13.294 -6.719 1.00 97.19 360 GLY A N 1
ATOM 2698 C CA . GLY A 1 360 ? -5.643 -12.353 -7.706 1.00 97.19 360 GLY A CA 1
ATOM 2699 C C . GLY A 1 360 ? -6.351 -13.069 -8.843 1.00 97.19 360 GLY A C 1
ATOM 2700 O O . GLY A 1 360 ? -5.916 -14.137 -9.283 1.00 97.19 360 GLY A O 1
ATOM 2701 N N . VAL A 1 361 ? -7.417 -12.457 -9.338 1.00 96.06 361 VAL A N 1
ATOM 2702 C CA . VAL A 1 361 ? -8.169 -12.879 -10.515 1.00 96.06 361 VAL A CA 1
ATOM 2703 C C . VAL A 1 361 ? -8.150 -11.727 -11.519 1.00 96.06 361 VAL A C 1
ATOM 2705 O O . VAL A 1 361 ? -8.761 -10.686 -11.300 1.00 96.06 361 VAL A O 1
ATOM 2708 N N . ASP A 1 362 ? -7.415 -11.920 -12.611 1.00 90.75 362 ASP A N 1
ATOM 2709 C CA . ASP A 1 362 ? -7.242 -10.979 -13.716 1.00 90.75 362 ASP A CA 1
ATOM 2710 C C . ASP A 1 362 ? -8.216 -11.334 -14.856 1.00 90.75 362 ASP A C 1
ATOM 2712 O O . ASP A 1 362 ? -7.922 -12.208 -15.682 1.00 90.75 362 ASP A O 1
ATOM 2716 N N . TRP A 1 363 ? -9.334 -10.619 -14.965 1.00 90.19 363 TRP A N 1
ATOM 2717 C CA . TRP A 1 363 ? -10.180 -10.617 -16.161 1.00 90.19 363 TRP A CA 1
ATOM 2718 C C . TRP A 1 363 ? -9.847 -9.423 -17.067 1.00 90.19 363 TRP A C 1
ATOM 2720 O O . TRP A 1 363 ? -9.161 -8.484 -16.648 1.00 90.19 363 TRP A O 1
ATOM 2730 N N . PRO A 1 364 ? -10.298 -9.416 -18.337 1.00 85.75 364 PRO A N 1
ATOM 2731 C CA . PRO A 1 364 ? -10.273 -8.196 -19.131 1.00 85.75 364 PRO A CA 1
ATOM 2732 C C . PRO A 1 364 ? -10.973 -7.072 -18.361 1.00 85.75 364 PRO A C 1
ATOM 2734 O O . PRO A 1 364 ? -12.118 -7.222 -17.951 1.00 85.75 364 PRO A O 1
ATOM 2737 N N . MET A 1 365 ? -10.269 -5.960 -18.157 1.00 87.19 365 MET A N 1
ATOM 2738 C CA . MET A 1 365 ? -10.748 -4.745 -17.487 1.00 87.19 365 MET A CA 1
ATOM 2739 C C . MET A 1 365 ? -10.998 -4.836 -15.978 1.00 87.19 365 MET A C 1
ATOM 2741 O O . MET A 1 365 ? -10.935 -3.801 -15.330 1.00 87.19 365 MET A O 1
ATOM 2745 N N . ILE A 1 366 ? -11.237 -6.018 -15.409 1.00 93.56 366 ILE A N 1
ATOM 2746 C CA . ILE A 1 366 ? -11.565 -6.196 -13.988 1.00 93.56 366 ILE A CA 1
ATOM 2747 C C . ILE A 1 366 ? -10.491 -7.038 -13.306 1.00 93.56 366 ILE A C 1
ATOM 2749 O O . ILE A 1 366 ? -10.137 -8.116 -13.787 1.00 93.56 366 ILE A O 1
ATOM 2753 N N . LYS A 1 367 ? -10.011 -6.577 -12.154 1.00 94.38 367 LYS A N 1
ATOM 2754 C CA . LYS A 1 367 ? -9.154 -7.349 -11.258 1.00 94.38 367 LYS A CA 1
ATOM 2755 C C . LYS A 1 367 ? -9.792 -7.451 -9.888 1.00 94.38 367 LYS A C 1
ATOM 2757 O O . LYS A 1 367 ? -10.222 -6.445 -9.330 1.00 94.38 367 LYS A O 1
ATOM 2762 N N . LEU A 1 368 ? -9.817 -8.662 -9.357 1.00 96.94 368 LEU A N 1
ATOM 2763 C CA . LEU A 1 368 ? -10.179 -8.931 -7.975 1.00 96.94 368 LEU A CA 1
ATOM 2764 C C . LEU A 1 368 ? -8.931 -9.439 -7.267 1.00 96.94 368 LEU A C 1
ATOM 2766 O O . LEU A 1 368 ? -8.384 -10.463 -7.668 1.00 96.94 368 LEU A O 1
ATOM 2770 N N . ASP A 1 369 ? -8.483 -8.746 -6.230 1.00 97.62 369 ASP A N 1
ATOM 2771 C CA . ASP A 1 369 ? -7.333 -9.161 -5.433 1.00 97.62 369 ASP A CA 1
ATOM 2772 C C . ASP A 1 369 ? -7.741 -9.306 -3.968 1.00 97.62 369 ASP A C 1
ATOM 2774 O O . ASP A 1 369 ? -8.478 -8.489 -3.420 1.00 97.62 369 ASP A O 1
ATOM 2778 N N . TYR A 1 370 ? -7.225 -10.346 -3.329 1.00 98.31 370 TYR A N 1
ATOM 2779 C CA . TYR A 1 370 ? -7.326 -10.601 -1.902 1.00 98.31 370 TYR A CA 1
ATOM 2780 C C . TYR A 1 370 ? -5.925 -10.792 -1.324 1.00 98.31 370 TYR A C 1
ATOM 2782 O O . TYR A 1 370 ? -5.078 -11.441 -1.948 1.00 98.31 370 TYR A O 1
ATOM 2790 N N . ALA A 1 371 ? -5.693 -10.261 -0.129 1.00 98.25 371 ALA A N 1
ATOM 2791 C CA . ALA A 1 371 ? -4.474 -10.472 0.632 1.00 98.25 371 ALA A CA 1
ATOM 2792 C C . ALA A 1 371 ? -4.775 -10.701 2.113 1.00 98.25 371 ALA A C 1
ATOM 2794 O O . ALA A 1 371 ? -5.605 -10.025 2.717 1.00 98.25 371 ALA A O 1
ATOM 2795 N N . TYR A 1 372 ? -4.039 -11.635 2.693 1.00 97.94 372 TYR A N 1
ATOM 2796 C CA . TYR A 1 372 ? -3.850 -11.800 4.120 1.00 97.94 372 TYR A CA 1
ATOM 2797 C C . TYR A 1 372 ? -2.424 -11.378 4.458 1.00 97.94 372 TYR A C 1
ATOM 2799 O O . TYR A 1 372 ? -1.471 -11.844 3.826 1.00 97.94 372 TYR A O 1
ATOM 2807 N N . TYR A 1 373 ? -2.274 -10.515 5.450 1.00 96.31 373 TYR A N 1
ATOM 2808 C CA . TYR A 1 373 ? -0.972 -10.059 5.913 1.00 96.31 373 TYR A CA 1
ATOM 2809 C C . TYR A 1 373 ? -1.001 -9.821 7.419 1.00 96.31 373 TYR A C 1
ATOM 2811 O O . TYR A 1 373 ? -2.066 -9.813 8.033 1.00 96.31 373 TYR A O 1
ATOM 2819 N N . ALA A 1 374 ? 0.172 -9.655 8.017 1.00 93.62 374 ALA A N 1
ATOM 2820 C CA . ALA A 1 374 ? 0.290 -9.163 9.377 1.00 93.62 374 ALA A CA 1
ATOM 2821 C C . ALA A 1 374 ? 1.390 -8.111 9.440 1.00 93.62 374 ALA A C 1
ATOM 2823 O O . ALA A 1 374 ? 2.422 -8.266 8.779 1.00 93.62 374 ALA A O 1
ATOM 2824 N N . ASP A 1 375 ? 1.140 -7.061 10.210 1.00 89.56 375 ASP A N 1
ATOM 2825 C CA . ASP A 1 375 ? 2.120 -6.031 10.534 1.00 89.56 375 ASP A CA 1
ATOM 2826 C C . ASP A 1 375 ? 2.636 -6.239 11.965 1.00 89.56 375 ASP A C 1
ATOM 2828 O O . ASP A 1 375 ? 1.964 -6.838 12.810 1.00 89.56 375 ASP A O 1
ATOM 2832 N N . GLU A 1 376 ? 3.853 -5.771 12.214 1.00 85.25 376 GLU A N 1
ATOM 2833 C CA . GLU A 1 376 ? 4.444 -5.671 13.544 1.00 85.25 376 GLU A CA 1
ATOM 2834 C C . GLU A 1 376 ? 4.126 -4.286 14.126 1.00 85.25 376 GLU A C 1
ATOM 2836 O O . GLU A 1 376 ? 4.512 -3.271 13.542 1.00 85.25 376 GLU A O 1
ATOM 2841 N N . LEU A 1 377 ? 3.407 -4.234 15.252 1.00 81.75 377 LEU A N 1
ATOM 2842 C CA . LEU A 1 377 ? 3.116 -2.974 15.955 1.00 81.75 377 LEU A CA 1
ATOM 2843 C C . LEU A 1 377 ? 4.182 -2.623 17.003 1.00 81.75 377 LEU A C 1
ATOM 2845 O O . LEU A 1 377 ? 4.232 -1.484 17.471 1.00 81.75 377 LEU A O 1
ATOM 2849 N N . SER A 1 378 ? 5.039 -3.581 17.368 1.00 71.25 378 SER A N 1
ATOM 2850 C CA . SER A 1 378 ? 6.185 -3.362 18.250 1.00 71.25 378 SER A CA 1
ATOM 2851 C C . SER A 1 378 ? 7.377 -2.760 17.499 1.00 71.25 378 SER A C 1
ATOM 2853 O O . SER A 1 378 ? 7.479 -2.802 16.276 1.00 71.25 378 SER A O 1
ATOM 2855 N N . LEU A 1 379 ? 8.350 -2.251 18.255 1.00 65.56 379 LEU A N 1
ATOM 2856 C CA . LEU A 1 379 ? 9.669 -1.911 17.716 1.00 65.56 379 LEU A CA 1
ATOM 2857 C C . LEU A 1 379 ? 10.469 -3.162 17.311 1.00 65.56 379 LEU A C 1
ATOM 2859 O O . LEU A 1 379 ? 11.352 -3.075 16.459 1.00 65.56 379 LEU 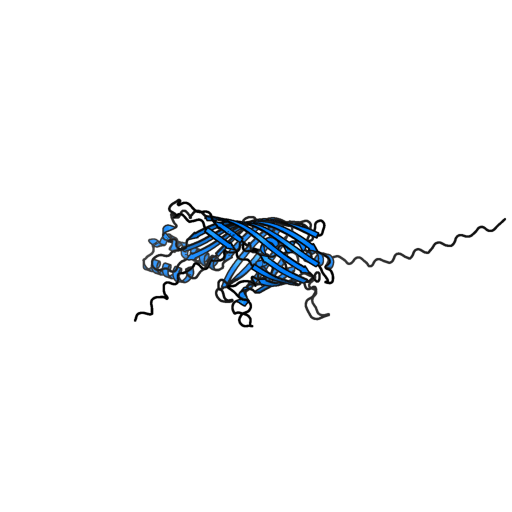A O 1
ATOM 2863 N N . PHE A 1 380 ? 10.166 -4.321 17.906 1.00 70.75 380 PHE A N 1
ATOM 2864 C CA . PHE A 1 380 ? 10.892 -5.578 17.708 1.00 70.75 380 PHE A CA 1
ATOM 2865 C C . PHE A 1 380 ? 10.057 -6.593 16.930 1.00 70.75 380 PHE A C 1
ATOM 2867 O O . PHE A 1 380 ? 8.860 -6.733 17.175 1.00 70.75 380 PHE A O 1
ATOM 2874 N N . ALA A 1 381 ? 10.705 -7.356 16.048 1.00 67.12 381 ALA A N 1
ATOM 2875 C CA . ALA A 1 381 ? 10.041 -8.425 15.310 1.00 67.12 381 ALA A CA 1
ATOM 2876 C C . ALA A 1 381 ? 9.557 -9.538 16.256 1.00 67.12 381 ALA A C 1
ATOM 2878 O O . ALA A 1 381 ? 10.319 -10.028 17.092 1.00 67.12 381 ALA A O 1
ATOM 2879 N N . GLY A 1 382 ? 8.305 -9.964 16.092 1.00 71.31 382 GLY A N 1
ATOM 2880 C CA . GLY A 1 382 ? 7.676 -10.977 16.940 1.00 71.31 382 GLY A CA 1
ATOM 2881 C C . GLY A 1 382 ? 7.025 -10.426 18.213 1.00 71.31 382 GLY A C 1
ATOM 2882 O O . GLY A 1 382 ? 6.624 -11.227 19.056 1.00 71.31 382 GLY A O 1
ATOM 2883 N N . GLY A 1 383 ? 6.956 -9.102 18.389 1.00 77.31 383 GLY A N 1
ATOM 2884 C CA . GLY A 1 383 ? 6.456 -8.479 19.615 1.00 77.31 383 GLY A CA 1
ATOM 2885 C C . GLY A 1 383 ? 4.931 -8.447 19.687 1.00 77.31 383 GLY A C 1
ATOM 2886 O O . GLY A 1 383 ? 4.327 -9.062 20.562 1.00 77.31 383 GLY A O 1
ATOM 2887 N N . GLU A 1 384 ? 4.311 -7.730 18.758 1.00 83.06 384 GLU A N 1
ATOM 2888 C CA . GLU A 1 384 ? 2.874 -7.521 18.669 1.00 83.06 384 GLU A CA 1
ATOM 2889 C C . GLU A 1 384 ? 2.398 -7.691 17.221 1.00 83.06 384 GLU A C 1
ATOM 2891 O O . GLU A 1 384 ? 2.404 -6.775 16.396 1.00 83.06 384 GLU A O 1
ATOM 2896 N N . ARG A 1 385 ? 1.963 -8.916 16.920 1.00 89.25 385 ARG A N 1
ATOM 2897 C CA . ARG A 1 385 ? 1.437 -9.289 15.610 1.00 89.25 385 ARG A CA 1
ATOM 2898 C C . ARG A 1 385 ? 0.035 -8.727 15.404 1.00 89.25 385 ARG A C 1
ATOM 2900 O O . ARG A 1 385 ? -0.879 -9.076 16.147 1.00 89.25 385 ARG A O 1
ATOM 2907 N N . HIS A 1 386 ? -0.165 -8.028 14.294 1.00 91.06 386 HIS A N 1
ATOM 2908 C CA . HIS A 1 386 ? -1.461 -7.478 13.909 1.00 91.06 386 HIS A CA 1
ATOM 2909 C C . HIS A 1 386 ? -1.914 -7.998 12.536 1.00 91.06 386 HIS A C 1
ATOM 2911 O O . HIS A 1 386 ? -1.512 -7.470 11.497 1.00 91.06 386 HIS A O 1
ATOM 2917 N N . PRO A 1 387 ? -2.672 -9.111 12.489 1.00 95.00 387 PRO A N 1
ATOM 2918 C CA . PRO A 1 387 ? -3.115 -9.704 11.235 1.00 95.00 387 PRO A CA 1
ATOM 2919 C C . PRO A 1 387 ? -4.340 -8.991 10.655 1.00 95.00 387 PRO A C 1
ATOM 2921 O O . PRO A 1 387 ? -5.270 -8.630 11.375 1.00 95.00 387 PRO A O 1
ATOM 2924 N N . ALA A 1 388 ? -4.381 -8.872 9.331 1.00 96.06 388 ALA A N 1
ATOM 2925 C CA . ALA A 1 388 ? -5.466 -8.234 8.603 1.00 96.06 388 ALA A CA 1
ATOM 2926 C C . ALA A 1 388 ? -5.755 -8.900 7.253 1.00 96.06 388 ALA A C 1
ATOM 2928 O O . ALA A 1 388 ? -4.911 -9.554 6.629 1.00 96.06 388 ALA A O 1
ATOM 2929 N N . HIS A 1 389 ? -6.986 -8.699 6.798 1.00 97.50 389 HIS A N 1
ATOM 2930 C CA . HIS A 1 389 ? -7.471 -9.110 5.492 1.00 97.50 389 HIS A CA 1
ATOM 2931 C C . HIS A 1 389 ? -7.737 -7.872 4.647 1.00 97.50 389 HIS A C 1
ATOM 2933 O O . HIS A 1 389 ? -8.335 -6.914 5.133 1.00 97.50 389 HIS A O 1
ATOM 2939 N N . ARG A 1 390 ? -7.338 -7.904 3.376 1.00 97.00 390 ARG A N 1
ATOM 2940 C CA . ARG A 1 390 ? -7.636 -6.857 2.399 1.00 97.00 390 ARG A CA 1
ATOM 2941 C C . ARG A 1 390 ? -8.243 -7.451 1.141 1.00 97.00 390 ARG A C 1
ATOM 2943 O O . ARG A 1 390 ? -7.711 -8.410 0.587 1.00 97.00 390 ARG A O 1
ATOM 2950 N N . LEU A 1 391 ? -9.324 -6.846 0.675 1.00 97.62 391 LEU A N 1
ATOM 2951 C CA . LEU A 1 391 ? -9.964 -7.135 -0.602 1.00 97.62 391 LEU A CA 1
ATOM 2952 C C . LEU A 1 391 ? -9.905 -5.880 -1.467 1.00 97.62 391 LEU A C 1
ATOM 2954 O O . LEU A 1 391 ? -10.098 -4.778 -0.957 1.00 97.62 391 LEU A O 1
ATOM 2958 N N . SER A 1 392 ? -9.678 -6.031 -2.767 1.00 96.62 392 SER A N 1
ATOM 2959 C CA . SER A 1 392 ? -9.795 -4.929 -3.719 1.00 96.62 392 SER A CA 1
ATOM 2960 C C . SER A 1 392 ? -10.407 -5.357 -5.041 1.00 96.62 392 SER A C 1
ATOM 2962 O O . SER A 1 392 ? -10.106 -6.433 -5.562 1.00 96.62 392 SER A O 1
ATOM 2964 N N . VAL A 1 393 ? -11.212 -4.463 -5.604 1.00 96.75 393 VAL A N 1
ATOM 2965 C CA . VAL A 1 393 ? -11.762 -4.550 -6.954 1.00 96.75 393 VAL A CA 1
ATOM 2966 C C . VAL A 1 393 ? -11.221 -3.375 -7.753 1.00 96.75 393 VAL A C 1
ATOM 2968 O O . VAL A 1 393 ? -11.396 -2.221 -7.363 1.00 96.75 393 VAL A O 1
ATOM 2971 N N . SER A 1 394 ? -10.577 -3.672 -8.876 1.00 95.06 394 SER A N 1
ATOM 2972 C CA . SER A 1 394 ? -9.940 -2.680 -9.734 1.00 95.06 394 SER A CA 1
ATOM 2973 C C . SER A 1 394 ? -10.472 -2.776 -11.155 1.00 95.06 394 SER A C 1
ATOM 2975 O O . SER A 1 394 ? -10.510 -3.857 -11.744 1.00 95.06 394 SER A O 1
ATOM 2977 N N . PHE A 1 395 ? -10.847 -1.637 -11.721 1.00 94.81 395 PHE A N 1
ATOM 2978 C CA . PHE A 1 395 ? -11.248 -1.485 -13.110 1.00 94.81 395 PHE A CA 1
ATOM 2979 C C . PHE A 1 395 ? -10.122 -0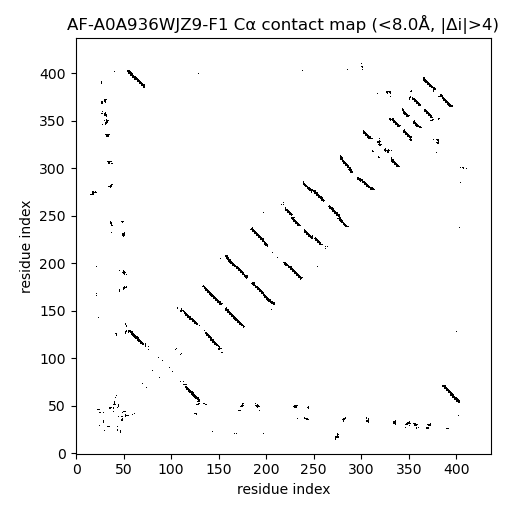.778 -13.860 1.00 94.81 395 PHE A C 1
ATOM 2981 O O . PHE A 1 395 ? -9.870 0.408 -13.633 1.00 94.81 395 PHE A O 1
ATOM 2988 N N . SER A 1 396 ? -9.418 -1.493 -14.740 1.00 91.25 396 SER A N 1
ATOM 2989 C CA . SER A 1 396 ? -8.268 -0.939 -15.460 1.00 91.25 396 SER A CA 1
ATOM 2990 C C . SER A 1 396 ? -8.228 -1.295 -16.946 1.00 91.25 396 SER A C 1
ATOM 2992 O O . SER A 1 396 ? -8.371 -2.450 -17.334 1.00 91.25 396 SER A O 1
ATOM 2994 N N . PHE A 1 397 ? -7.907 -0.314 -17.783 1.00 89.69 397 PHE A N 1
ATOM 2995 C CA . PHE A 1 397 ? -7.785 -0.414 -19.237 1.00 89.69 397 PHE A CA 1
ATOM 2996 C C . PHE A 1 397 ? -6.349 -0.120 -19.666 1.00 89.69 397 PHE A C 1
ATOM 2998 O O . PHE A 1 397 ? -5.636 0.621 -18.997 1.00 89.69 397 PHE A O 1
ATOM 3005 N N . GLY A 1 398 ? -5.895 -0.665 -20.791 1.00 79.94 398 GLY A N 1
ATOM 3006 C CA . GLY A 1 398 ? -4.540 -0.392 -21.260 1.00 79.94 398 GLY A CA 1
ATOM 3007 C C . GLY A 1 398 ? -4.228 -1.028 -22.602 1.00 79.94 398 GLY A C 1
ATOM 3008 O O . GLY A 1 398 ? -4.727 -2.105 -22.921 1.00 79.94 398 GLY A O 1
ATOM 3009 N N . SER A 1 399 ? -3.395 -0.344 -23.384 1.00 69.25 399 SER A N 1
ATOM 3010 C CA . SER A 1 399 ? -2.948 -0.798 -24.709 1.00 69.25 399 SER A CA 1
ATOM 3011 C C . SER A 1 399 ? -1.718 -1.710 -24.650 1.00 69.25 399 SER A C 1
ATOM 3013 O O . SER A 1 399 ? -1.417 -2.393 -25.625 1.00 69.25 399 SER A O 1
ATOM 3015 N N . GLY A 1 400 ? -1.023 -1.762 -23.507 1.00 60.97 400 GLY A N 1
ATOM 3016 C CA . GLY A 1 400 ? 0.190 -2.558 -23.351 1.00 60.97 400 GLY A CA 1
ATOM 3017 C C . GLY A 1 400 ? 0.341 -3.230 -21.996 1.00 60.97 400 GLY A C 1
ATOM 3018 O O . GLY A 1 400 ? -0.500 -3.144 -21.099 1.00 60.97 400 GLY A O 1
ATOM 3019 N N . ASN A 1 401 ? 1.432 -3.973 -21.893 1.00 75.38 401 ASN A N 1
ATOM 3020 C CA . ASN A 1 401 ? 1.705 -4.937 -20.845 1.00 75.38 401 ASN A CA 1
ATOM 3021 C C . ASN A 1 401 ? 2.841 -4.427 -19.937 1.00 75.38 401 ASN A C 1
ATOM 3023 O O . ASN A 1 401 ? 3.201 -3.252 -19.945 1.00 75.38 401 ASN A O 1
ATOM 3027 N N . THR A 1 402 ? 3.377 -5.313 -19.105 1.00 71.38 402 THR A N 1
ATOM 3028 C CA . THR A 1 402 ? 4.641 -5.100 -18.393 1.00 71.38 402 THR A CA 1
ATOM 3029 C C . THR A 1 402 ? 5.720 -5.922 -19.089 1.00 71.38 402 THR A C 1
ATOM 3031 O O . THR A 1 402 ? 5.393 -6.920 -19.740 1.00 71.38 402 THR A O 1
ATOM 3034 N N . GLU A 1 403 ? 6.994 -5.559 -18.966 1.00 67.06 403 GLU A N 1
ATOM 3035 C CA . GLU A 1 403 ? 8.082 -6.313 -19.615 1.00 67.06 403 GLU A CA 1
ATOM 3036 C C . GLU A 1 403 ? 8.048 -7.809 -19.269 1.00 67.06 403 GLU A C 1
ATOM 3038 O O . GLU A 1 403 ? 8.257 -8.662 -20.131 1.00 67.06 403 GLU A O 1
ATOM 3043 N N . GLY A 1 404 ? 7.685 -8.151 -18.028 1.00 61.00 404 GLY A N 1
ATOM 3044 C CA . GLY A 1 404 ? 7.455 -9.540 -17.625 1.00 61.00 404 GLY A CA 1
ATOM 3045 C C . GLY A 1 404 ? 6.317 -10.219 -18.389 1.00 61.00 404 GLY A C 1
ATOM 3046 O O . GLY A 1 404 ? 6.433 -11.377 -18.778 1.00 61.00 404 GLY A O 1
ATOM 3047 N N . ARG A 1 405 ? 5.216 -9.505 -18.657 1.00 65.44 405 ARG A N 1
ATOM 3048 C CA . ARG A 1 405 ? 4.088 -10.016 -19.458 1.00 65.44 405 ARG A CA 1
ATOM 3049 C C . ARG A 1 405 ? 4.452 -10.224 -20.923 1.00 65.44 405 ARG A C 1
ATOM 3051 O O . ARG A 1 405 ? 3.937 -11.164 -21.525 1.00 65.44 405 ARG A O 1
ATOM 3058 N N . GLU A 1 406 ? 5.269 -9.350 -21.500 1.00 72.69 406 GLU A N 1
ATOM 3059 C CA . GLU A 1 406 ? 5.698 -9.493 -22.894 1.00 72.69 406 GLU A CA 1
ATOM 3060 C C . GLU A 1 406 ? 6.586 -10.714 -23.082 1.00 72.69 406 GLU A C 1
ATOM 3062 O O . GLU A 1 406 ? 6.302 -11.513 -23.970 1.00 72.69 406 GLU A O 1
ATOM 3067 N N . ARG A 1 407 ? 7.530 -10.961 -22.166 1.00 70.81 407 ARG A N 1
ATOM 3068 C CA . ARG A 1 407 ? 8.346 -12.186 -22.194 1.00 70.81 407 ARG A CA 1
ATOM 3069 C C . ARG A 1 407 ? 7.503 -13.462 -22.195 1.00 70.81 407 ARG A C 1
ATOM 3071 O O . ARG A 1 407 ? 7.754 -14.364 -22.987 1.00 70.81 407 ARG A O 1
ATOM 3078 N N . ILE A 1 408 ? 6.454 -13.521 -21.368 1.00 65.00 408 ILE A N 1
ATOM 3079 C CA . ILE A 1 408 ? 5.527 -14.669 -21.339 1.00 65.00 408 ILE A CA 1
ATOM 3080 C C . ILE A 1 408 ? 4.817 -14.840 -22.694 1.00 65.00 408 ILE A C 1
ATOM 3082 O O . ILE A 1 408 ? 4.669 -15.968 -23.175 1.00 65.00 408 ILE A O 1
ATOM 3086 N N . LYS A 1 409 ? 4.364 -13.738 -23.312 1.00 63.84 409 LYS A N 1
ATOM 3087 C CA . LYS A 1 409 ? 3.704 -13.765 -24.628 1.00 63.84 409 LYS A CA 1
ATOM 3088 C C . LYS A 1 409 ? 4.664 -14.215 -25.732 1.00 63.84 409 LYS A C 1
ATOM 3090 O O . LYS A 1 409 ? 4.307 -15.088 -26.513 1.00 63.84 409 LYS A O 1
ATOM 3095 N N . GLU A 1 410 ? 5.880 -13.681 -25.770 1.00 68.06 410 GLU A N 1
ATOM 3096 C CA . GLU A 1 410 ? 6.901 -14.070 -26.751 1.00 68.06 410 GLU A CA 1
ATOM 3097 C C . GLU A 1 410 ? 7.322 -15.536 -26.592 1.00 68.06 410 GLU A C 1
ATOM 3099 O O . GLU A 1 410 ? 7.446 -16.252 -27.583 1.00 68.06 410 GLU A O 1
ATOM 3104 N N . ALA A 1 411 ? 7.455 -16.028 -25.356 1.00 60.50 411 ALA A N 1
ATOM 3105 C CA . ALA A 1 411 ? 7.788 -17.426 -25.082 1.00 60.50 411 ALA A CA 1
ATOM 3106 C C . ALA A 1 411 ? 6.680 -18.419 -25.483 1.00 60.50 411 ALA A C 1
ATOM 3108 O O . ALA A 1 411 ? 6.957 -19.608 -25.646 1.00 60.50 411 ALA A O 1
ATOM 3109 N N . THR A 1 412 ? 5.431 -17.955 -25.607 1.00 57.66 412 THR A N 1
ATOM 3110 C CA . THR A 1 412 ? 4.276 -18.770 -26.024 1.00 57.66 412 THR A CA 1
ATOM 3111 C C . THR A 1 412 ? 3.903 -18.587 -27.495 1.00 57.66 412 THR A C 1
ATOM 3113 O O . THR A 1 412 ? 3.100 -19.367 -28.008 1.00 57.66 412 THR A O 1
ATOM 3116 N N . ALA A 1 413 ? 4.498 -17.616 -28.196 1.00 58.47 413 ALA A N 1
ATOM 3117 C CA . ALA A 1 413 ? 4.305 -17.443 -29.628 1.00 58.47 413 ALA A CA 1
ATOM 3118 C C . ALA A 1 413 ? 4.906 -18.639 -30.399 1.00 58.47 413 ALA A C 1
ATOM 3120 O O . ALA A 1 413 ? 6.010 -19.091 -30.073 1.00 58.47 413 ALA A O 1
ATOM 3121 N N . PRO A 1 414 ? 4.214 -19.178 -31.421 1.00 53.78 414 PRO A N 1
ATOM 3122 C CA . PRO A 1 414 ? 4.769 -20.245 -32.243 1.00 53.78 414 PRO A CA 1
ATOM 3123 C C . PRO A 1 414 ? 6.064 -19.753 -32.894 1.00 53.78 414 PRO A C 1
ATOM 3125 O O . PRO A 1 414 ? 6.087 -18.690 -33.517 1.00 53.78 414 PRO A O 1
ATOM 3128 N N . LYS A 1 415 ? 7.154 -20.518 -32.742 1.00 52.25 415 LYS A N 1
ATOM 3129 C CA . LYS A 1 415 ? 8.412 -20.227 -33.440 1.00 52.25 415 LYS A CA 1
ATOM 3130 C C . LYS A 1 415 ? 8.110 -20.153 -34.933 1.00 52.25 415 LYS A C 1
ATOM 3132 O O . LYS A 1 415 ? 7.618 -21.128 -35.499 1.00 52.25 415 LYS A O 1
ATOM 3137 N N . ALA A 1 416 ? 8.401 -19.008 -35.550 1.00 46.44 416 ALA A N 1
ATOM 3138 C CA . ALA A 1 416 ? 8.337 -18.882 -36.996 1.00 46.44 416 ALA A CA 1
ATOM 3139 C C . ALA A 1 416 ? 9.157 -20.026 -37.622 1.00 46.44 416 ALA A C 1
ATOM 3141 O O . ALA A 1 416 ? 10.244 -20.330 -37.109 1.00 46.44 416 ALA A O 1
ATOM 3142 N N . PRO A 1 417 ? 8.647 -20.697 -38.673 1.00 44.12 417 PRO A N 1
ATOM 3143 C CA . PRO A 1 417 ? 9.418 -21.722 -39.353 1.00 44.12 417 PRO A CA 1
ATOM 3144 C C . PRO A 1 417 ? 10.759 -21.113 -39.779 1.00 44.12 417 PRO A C 1
ATOM 3146 O O . PRO A 1 417 ? 10.785 -19.943 -40.180 1.00 44.12 417 PRO A O 1
ATOM 3149 N N . PRO A 1 418 ? 11.874 -21.856 -39.647 1.00 45.94 418 PRO A N 1
ATOM 3150 C CA . PRO A 1 418 ? 13.169 -21.362 -40.085 1.00 45.94 418 PRO A CA 1
ATOM 3151 C C . PRO A 1 418 ? 13.011 -20.887 -41.523 1.00 45.94 418 PRO A C 1
ATOM 3153 O O . PRO A 1 418 ? 12.481 -21.628 -42.351 1.00 45.94 418 PRO A O 1
ATOM 3156 N N . ALA A 1 419 ? 13.399 -19.637 -41.783 1.00 47.47 419 ALA A N 1
ATOM 3157 C CA . ALA A 1 419 ? 13.347 -19.066 -43.115 1.00 47.47 419 ALA A CA 1
ATOM 3158 C C . ALA A 1 419 ? 14.072 -20.033 -44.053 1.00 47.47 419 ALA A C 1
ATOM 3160 O O . ALA A 1 419 ? 15.292 -20.187 -43.978 1.00 47.47 419 ALA A O 1
ATOM 3161 N N . THR A 1 420 ? 13.310 -20.745 -44.883 1.00 43.19 420 THR A N 1
ATOM 3162 C CA . THR A 1 420 ? 13.858 -21.529 -45.980 1.00 43.19 420 THR A CA 1
ATOM 3163 C C . THR A 1 420 ? 14.665 -20.552 -46.807 1.00 43.19 420 THR A C 1
ATOM 3165 O O . THR A 1 420 ? 14.102 -19.600 -47.350 1.00 43.19 420 THR A O 1
ATOM 3168 N N . ALA A 1 421 ? 15.983 -20.746 -46.817 1.00 45.81 421 ALA A N 1
ATOM 3169 C CA . ALA A 1 421 ? 16.891 -19.983 -47.646 1.00 45.81 421 ALA A CA 1
ATOM 3170 C C . ALA A 1 421 ? 16.306 -19.947 -49.060 1.00 45.81 421 ALA A C 1
ATOM 3172 O O . ALA A 1 421 ? 16.097 -20.994 -49.676 1.00 45.81 421 ALA A O 1
ATOM 3173 N N . ALA A 1 422 ? 15.977 -18.747 -49.537 1.00 47.28 422 ALA A N 1
ATOM 3174 C CA . ALA A 1 422 ? 15.626 -18.567 -50.931 1.00 47.28 422 ALA A CA 1
ATOM 3175 C C . ALA A 1 422 ? 16.800 -19.102 -51.769 1.00 47.28 422 ALA A C 1
ATOM 3177 O O . ALA A 1 422 ? 17.954 -18.821 -51.420 1.00 47.28 422 ALA A O 1
ATOM 3178 N N . PRO A 1 423 ? 16.550 -19.894 -52.826 1.00 43.94 423 PRO A N 1
ATOM 3179 C CA . PRO A 1 423 ? 17.621 -20.368 -53.684 1.00 43.94 423 PRO A CA 1
ATOM 3180 C C . PRO A 1 423 ? 18.382 -19.156 -54.218 1.00 43.94 423 PRO A C 1
ATOM 3182 O O . PRO A 1 423 ? 17.785 -18.189 -54.696 1.00 43.94 423 PRO A O 1
ATOM 3185 N N . SER A 1 424 ? 19.703 -19.200 -54.065 1.00 44.22 424 SER A N 1
ATOM 3186 C CA . SER A 1 424 ? 20.621 -18.191 -54.566 1.00 44.22 424 SER A CA 1
ATOM 3187 C C . SER A 1 424 ? 20.311 -17.899 -56.032 1.00 44.22 424 SER A C 1
ATOM 3189 O O . SER A 1 424 ? 20.344 -18.789 -56.882 1.00 44.22 424 SER A O 1
ATOM 3191 N N . ALA A 1 425 ? 19.987 -16.639 -56.321 1.00 47.59 425 ALA A N 1
ATOM 3192 C CA . ALA A 1 425 ? 19.848 -16.163 -57.685 1.00 47.59 425 ALA A CA 1
ATOM 3193 C C . ALA A 1 425 ? 21.155 -16.461 -58.433 1.00 47.59 425 ALA A C 1
ATOM 3195 O O . ALA A 1 425 ? 22.234 -16.015 -58.039 1.00 47.59 425 ALA A O 1
ATOM 3196 N N . THR A 1 426 ? 21.054 -17.268 -59.485 1.00 50.19 426 THR A N 1
ATOM 3197 C CA . THR A 1 426 ? 22.143 -17.538 -60.420 1.00 50.19 426 THR A CA 1
ATOM 3198 C C . THR A 1 426 ? 22.607 -16.204 -61.019 1.00 50.19 426 THR A C 1
ATOM 3200 O O . THR A 1 426 ? 21.756 -15.425 -61.456 1.00 50.19 426 THR A O 1
ATOM 3203 N N . PRO A 1 427 ? 23.913 -15.886 -61.033 1.00 49.00 427 PRO A N 1
ATOM 3204 C CA . PRO A 1 427 ? 24.379 -14.647 -61.641 1.00 49.00 427 PRO A CA 1
ATOM 3205 C C . PRO A 1 427 ? 24.116 -14.672 -63.158 1.00 49.00 427 PRO A C 1
ATOM 3207 O O . PRO A 1 427 ? 24.213 -15.739 -63.773 1.00 49.00 427 PRO A O 1
ATOM 3210 N N . PRO A 1 428 ? 23.769 -13.529 -63.777 1.00 49.97 428 PRO A N 1
ATOM 3211 C CA . PRO A 1 428 ? 23.479 -13.478 -65.203 1.00 49.97 428 PRO A CA 1
ATOM 3212 C C . PRO A 1 428 ? 24.733 -13.806 -66.024 1.00 49.97 428 PRO A C 1
ATOM 3214 O O . PRO A 1 428 ? 25.843 -13.386 -65.693 1.00 49.97 428 PRO A O 1
ATOM 3217 N N . ALA A 1 429 ? 24.532 -14.571 -67.099 1.00 54.31 429 ALA A N 1
ATOM 3218 C CA . ALA A 1 429 ? 25.572 -14.949 -68.047 1.00 54.31 429 ALA A CA 1
ATOM 3219 C C . ALA A 1 429 ? 26.232 -13.706 -68.686 1.00 54.31 429 ALA A C 1
ATOM 3221 O O . ALA A 1 429 ? 25.546 -12.710 -68.936 1.00 54.31 429 ALA A O 1
ATOM 3222 N N . PRO A 1 430 ? 27.548 -13.740 -68.964 1.00 45.34 430 PRO A N 1
ATOM 3223 C CA . PRO A 1 430 ? 28.241 -12.623 -69.590 1.00 45.34 430 PRO A CA 1
ATOM 3224 C C . PRO A 1 430 ? 27.753 -12.419 -71.030 1.00 45.34 430 PRO A C 1
ATOM 3226 O O . PRO A 1 430 ? 27.627 -13.371 -71.796 1.00 45.34 430 PRO A O 1
ATOM 3229 N N . ALA A 1 431 ? 27.487 -11.161 -71.384 1.00 49.41 431 ALA A N 1
ATOM 3230 C CA . ALA A 1 431 ? 27.040 -10.754 -72.710 1.00 49.41 431 ALA A CA 1
ATOM 3231 C C . ALA A 1 431 ? 28.062 -11.139 -73.796 1.00 49.41 431 ALA A C 1
ATOM 3233 O O . ALA A 1 431 ? 29.233 -10.754 -73.727 1.00 49.41 431 ALA A O 1
ATOM 3234 N N . GLU A 1 432 ? 27.601 -11.868 -74.814 1.00 47.34 432 GLU A N 1
ATOM 3235 C CA . GLU A 1 432 ? 28.345 -12.099 -76.051 1.00 47.34 432 GLU A CA 1
ATOM 3236 C C . GLU A 1 432 ? 28.626 -10.765 -76.752 1.00 47.34 432 GLU A C 1
ATOM 3238 O O . GLU A 1 432 ? 27.724 -9.980 -77.051 1.00 47.34 432 GLU A O 1
ATOM 3243 N N . LYS A 1 433 ? 29.907 -10.509 -77.031 1.00 51.22 433 LYS A N 1
ATOM 3244 C CA . LYS A 1 433 ? 30.321 -9.472 -77.979 1.00 51.22 433 LYS A CA 1
ATOM 3245 C C . LYS A 1 433 ? 29.924 -9.913 -79.394 1.00 51.22 433 LYS A C 1
ATOM 3247 O O . LYS A 1 433 ? 30.249 -11.042 -79.758 1.00 51.22 433 LYS A O 1
ATOM 3252 N N . PRO A 1 434 ? 29.327 -9.046 -80.228 1.00 47.59 434 PRO A N 1
ATOM 3253 C CA . PRO A 1 434 ? 29.105 -9.381 -81.626 1.00 47.59 434 PRO A CA 1
ATOM 3254 C C . PRO A 1 434 ? 30.441 -9.394 -82.381 1.00 47.59 434 PRO A C 1
ATOM 3256 O O . PRO A 1 434 ? 31.191 -8.414 -82.372 1.00 47.59 434 PRO A O 1
ATOM 3259 N N . ALA A 1 435 ? 30.735 -10.519 -83.032 1.00 45.34 435 ALA A N 1
ATOM 3260 C CA . ALA A 1 435 ? 31.817 -10.645 -83.994 1.00 45.34 435 ALA A CA 1
ATOM 3261 C C . ALA A 1 435 ? 31.318 -10.261 -85.400 1.00 45.34 435 ALA A C 1
ATOM 3263 O O . ALA A 1 435 ? 30.504 -10.964 -85.982 1.00 45.34 435 ALA A O 1
ATOM 3264 N N . VAL A 1 436 ? 31.829 -9.121 -85.874 1.00 47.16 436 VAL A N 1
ATOM 3265 C CA . VAL A 1 436 ? 32.370 -8.828 -87.218 1.00 47.16 436 VAL A CA 1
ATOM 3266 C C . VAL A 1 436 ? 31.571 -9.269 -88.456 1.00 47.16 436 VAL A C 1
ATOM 3268 O O . VAL A 1 436 ? 31.499 -10.457 -88.758 1.00 47.16 436 VAL A O 1
ATOM 3271 N N . GLN A 1 437 ? 31.184 -8.282 -89.276 1.00 42.50 437 GLN A N 1
ATOM 3272 C CA . GLN A 1 437 ? 31.658 -8.144 -90.667 1.00 42.50 437 GLN A CA 1
ATOM 3273 C C . GLN A 1 437 ? 31.547 -6.703 -91.159 1.00 42.50 437 GLN A C 1
ATOM 3275 O O . GLN A 1 437 ? 30.495 -6.077 -90.902 1.00 42.50 437 GLN A O 1
#

pLDDT: mean 82.75, std 17.51, range [23.2, 98.44]

Nearest PDB structures (foldseek):
  3kvn-assembly2_A  TM=4.953E-01  e=4.728E-05  Pseudomonas aeruginosa
  1xkw-assembly1_A  TM=2.980E-01  e=4.728E-05  Pseudomonas aeruginosa
  6v81-assembly1_A  TM=3.440E-01  e=1.615E-03  Escherichia coli BW25113
  4epa-assembly1_A  TM=3.208E-01  e=1.991E-01  Yersinia pestis
  6z8s-assembly1_A  TM=2.554E-01  e=9.413E-02  Pseudomonas aeruginosa PAO1

Solvent-accessible surface area (backbone atoms only — not comparable to full-atom values): 22169 Å² total; per-residue (Å²): 138,94,87,85,83,88,81,86,75,76,69,85,64,75,68,81,68,61,36,81,72,95,62,77,82,44,43,72,33,39,4,12,8,58,24,27,46,34,61,24,61,56,86,47,14,84,67,51,14,30,11,22,48,55,46,21,66,19,30,40,36,32,78,28,34,34,34,43,34,41,21,51,42,32,52,52,50,53,48,51,50,63,78,38,42,70,60,64,76,41,44,92,75,47,54,76,66,57,43,49,51,50,54,51,48,45,55,72,66,42,37,81,34,72,18,31,42,32,35,36,45,69,22,29,34,39,38,38,23,67,44,81,88,34,31,27,45,32,41,37,43,38,34,37,39,38,33,40,50,34,38,47,81,70,86,88,63,59,25,34,25,36,42,37,39,38,39,38,39,41,38,41,32,40,20,39,37,42,70,72,48,86,99,45,73,33,30,40,20,38,15,37,26,43,32,42,39,37,38,32,40,39,72,47,85,70,43,53,57,88,53,52,90,75,55,76,78,73,80,59,40,44,25,42,30,63,34,38,30,38,15,34,33,39,25,62,42,103,42,36,27,40,17,43,26,36,39,26,56,93,36,20,51,31,46,30,50,60,40,74,62,53,95,90,43,78,60,43,77,56,50,72,46,36,24,64,56,35,36,33,39,15,34,22,38,39,47,56,53,52,71,69,75,95,75,32,50,74,40,64,46,29,37,38,39,25,38,22,42,43,42,69,76,41,87,91,44,39,51,66,44,98,93,41,76,26,78,24,29,42,57,30,37,19,29,16,31,41,37,56,50,91,49,40,34,45,26,34,25,26,22,30,79,31,69,17,33,22,45,32,40,55,51,91,48,40,34,43,31,35,16,37,31,33,47,66,78,41,79,36,48,87,67,38,82,47,44,34,41,31,43,32,46,33,35,42,50,61,88,40,50,38,58,63,54,46,53,36,51,60,74,67,49,81,78,73,76,77,78,72,75,72,78,79,79,76,78,82,78,82,82,82,77,88,80,84,135

Sequence (437 aa):
MKRLLILLLAGALPAMAAEIPASIRGTRALGMGDALTAVADDQNIFFYNPAGTVQRTGSLMTVADISATVSKDFIDLATFIGDNEDSLKNFDTLTPGEQADLVNKITAEMVGLKPTFGASLPNVSYLSGPMFGGLHWGAGAFAQVSGVVGFNPVIISPSLYYNVNADAIFPMNLAVKVKHLPFIPGGLGLGANLKYIQRGRVQEDSVDVFAMDNYSGPPAQMGHGVGMDFGAIYSPTPRWNIAATMMDFGGTSISFDALEAKDGFDAKASFTESIRQRVNLGVAWTPGRVGFSSFGIPLHDRLVLAADVRDIVNADSKIIENGGLADTAGTHFHLGAEYRWWFLRFRAGANQGYFTGGLGVDWPMIKLDYAYYADELSLFAGGERHPAHRLSVSFSFGSGNTEGRERIKEATAPKAPPATAAPSATPPAPAEKPAVQ

Foldseek 3Di:
DPDPDPPPPPDPPPPQPFDDDPADQDLQCQQFLVQCLQPDCPPNCQHRNLLNLLLWQFKKKWQFKKKKKWWPLQVQVVVVCVVCVVCVVCVVVDDPVSNVVVVVVCQVRFQPGWIKMKMKGTKIKMKGHQDPQQKIKMKIKIKMKMKTKGWHRDPPAIWIWMKIKIKIKIKIKIKGKAQDDPPAAGIKIKMKMKMKMKMWIQTDGTDGPVCVVVDPGDGTWIKIKIFMKIKMWTPNDLFKTKMKIKGRVVWIKIWTPWAPDDPNDHIRHIDIHTNDIKMKIKMKGQDQWDDPDPPTDGLLSQKMKMKMFIRQVDPLAHQDDPRHGDQLNLQRIKIKMWGHDPQKIWIWIHHSNHTKTKIWGHDAQKIKIKIWHWHDPDSGRPDDTIIMIMIMIIGMDIPTDGSSVVSSVVSPDPPDDPPPPDPPDDDDDDDDDDDDD